Protein AF-0000000080298080 (afdb_homodimer)

Radius of gyration: 24.57 Å; Cα contacts (8 Å, |Δi|>4): 917; chains: 2; bounding box: 71×81×71 Å

Structure (mmCIF, N/CA/C/O backbone):
data_AF-0000000080298080-model_v1
#
loop_
_entity.id
_entity.type
_entity.pdbx_description
1 polymer 'Putative DNA polymerase III, PolC-like'
#
loop_
_atom_site.group_PDB
_atom_site.id
_atom_site.type_symbol
_atom_site.label_atom_id
_atom_site.label_alt_id
_atom_site.label_comp_id
_atom_site.label_asym_id
_atom_site.label_entity_id
_atom_site.label_seq_id
_atom_site.pdbx_PDB_ins_code
_atom_site.Cartn_x
_atom_site.Cartn_y
_atom_site.Cartn_z
_atom_site.occupancy
_atom_site.B_iso_or_equiv
_atom_site.auth_seq_id
_atom_site.auth_comp_id
_atom_site.auth_asym_id
_atom_site.auth_atom_id
_atom_site.pdbx_PDB_model_num
ATOM 1 N N . MET A 1 1 ? -3.555 10.836 -37.156 1 26.5 1 MET A N 1
ATOM 2 C CA . MET A 1 1 ? -2.766 9.828 -36.469 1 26.5 1 MET A CA 1
ATOM 3 C C . MET A 1 1 ? -2.242 10.375 -35.125 1 26.5 1 MET A C 1
ATOM 5 O O . MET A 1 1 ? -1.533 11.383 -35.125 1 26.5 1 MET A O 1
ATOM 9 N N . ALA A 1 2 ? -3.004 10.406 -34.031 1 32.88 2 ALA A N 1
ATOM 10 C CA . ALA A 1 2 ? -2.516 11.078 -32.844 1 32.88 2 ALA A CA 1
ATOM 11 C C . ALA A 1 2 ? -1.046 10.758 -32.594 1 32.88 2 ALA A C 1
ATOM 13 O O . ALA A 1 2 ? -0.633 9.602 -32.688 1 32.88 2 ALA A O 1
ATOM 14 N N . THR A 1 3 ? -0.245 11.414 -32.906 1 38.94 3 THR A N 1
ATOM 15 C CA . THR A 1 3 ? 1.175 11.18 -32.656 1 38.94 3 THR A CA 1
ATOM 16 C C . THR A 1 3 ? 1.405 10.633 -31.266 1 38.94 3 THR A C 1
ATOM 18 O O . THR A 1 3 ? 0.935 11.211 -30.281 1 38.94 3 THR A O 1
ATOM 21 N N . PRO A 1 4 ? 1.471 9.344 -31 1 44.34 4 PRO A N 1
ATOM 22 C CA . PRO A 1 4 ? 1.648 8.789 -29.656 1 44.34 4 PRO A CA 1
ATOM 23 C C . PRO A 1 4 ? 2.533 9.664 -28.766 1 44.34 4 PRO A C 1
ATOM 25 O O . PRO A 1 4 ? 3.633 10.047 -29.172 1 44.34 4 PRO A O 1
ATOM 28 N N . ASN A 1 5 ? 2.182 10.781 -28.281 1 48.44 5 ASN A N 1
ATOM 29 C CA . ASN A 1 5 ? 2.887 11.758 -27.453 1 48.44 5 ASN A CA 1
ATOM 30 C C . ASN A 1 5 ? 3.893 11.078 -26.531 1 48.44 5 ASN A C 1
ATOM 32 O O . ASN A 1 5 ? 3.51 10.445 -25.547 1 48.44 5 ASN A O 1
ATOM 36 N N . ASN A 1 6 ? 4.988 10.547 -27.125 1 57.5 6 ASN A N 1
ATOM 37 C CA . ASN A 1 6 ? 6.188 9.859 -26.656 1 57.5 6 ASN A CA 1
ATOM 38 C C . ASN A 1 6 ? 6.855 10.594 -25.5 1 57.5 6 ASN A C 1
ATOM 40 O O . ASN A 1 6 ? 8.055 10.438 -25.266 1 57.5 6 ASN A O 1
ATOM 44 N N . GLU A 1 7 ? 6.191 11.633 -24.953 1 71.19 7 GLU A N 1
ATOM 45 C CA . GLU A 1 7 ? 6.848 12.375 -23.875 1 71.19 7 GLU A CA 1
ATOM 46 C C . GLU A 1 7 ? 6.855 11.578 -22.578 1 71.19 7 GLU A C 1
ATOM 48 O O . GLU A 1 7 ? 5.871 10.914 -22.25 1 71.19 7 GLU A O 1
ATOM 53 N N . LYS A 1 8 ? 8.008 11.547 -21.953 1 82.19 8 LYS A N 1
ATOM 54 C CA . LYS A 1 8 ? 8.195 10.891 -20.656 1 82.19 8 LYS A CA 1
ATOM 55 C C . LYS A 1 8 ? 7.188 11.406 -19.625 1 82.19 8 LYS A C 1
ATOM 57 O O . LYS A 1 8 ? 7.07 12.617 -19.422 1 82.19 8 LYS A O 1
ATOM 62 N N . PRO A 1 9 ? 6.363 10.547 -19.141 1 89.44 9 PRO A N 1
ATOM 63 C CA . PRO A 1 9 ? 5.402 10.992 -18.125 1 89.44 9 PRO A CA 1
ATOM 64 C C . PRO A 1 9 ? 6.078 11.555 -16.875 1 89.44 9 PRO A C 1
ATOM 66 O O . PRO A 1 9 ? 7.148 11.078 -16.484 1 89.44 9 PRO A O 1
ATOM 69 N N . ILE A 1 10 ? 5.488 12.594 -16.359 1 93.75 10 ILE A N 1
ATOM 70 C CA . ILE A 1 10 ? 5.914 13.117 -15.062 1 93.75 10 ILE A CA 1
ATOM 71 C C . ILE A 1 10 ? 4.977 12.609 -13.961 1 93.75 10 ILE A C 1
ATOM 73 O O . ILE A 1 10 ? 3.826 13.047 -13.875 1 93.75 10 ILE A O 1
ATOM 77 N N . ILE A 1 11 ? 5.461 11.742 -13.188 1 95.5 11 ILE A N 1
ATOM 78 C CA . ILE A 1 11 ? 4.664 11.148 -12.117 1 95.5 11 ILE A CA 1
ATOM 79 C C . ILE A 1 11 ? 4.785 12 -10.852 1 95.5 11 ILE A C 1
ATOM 81 O O . ILE A 1 11 ? 5.887 12.375 -10.453 1 95.5 11 ILE A O 1
ATOM 85 N N . VAL A 1 12 ? 3.648 12.359 -10.297 1 98.19 12 VAL A N 1
ATOM 86 C CA . VAL A 1 12 ? 3.607 13.078 -9.031 1 98.19 12 VAL A CA 1
ATOM 87 C C . VAL A 1 12 ? 3.131 12.141 -7.922 1 98.19 12 VAL A C 1
ATOM 89 O O . VAL A 1 12 ? 2.213 11.344 -8.125 1 98.19 12 VAL A O 1
ATOM 92 N N . ALA A 1 13 ? 3.779 12.188 -6.824 1 98.62 13 ALA A N 1
ATOM 93 C CA . ALA A 1 13 ? 3.311 11.547 -5.594 1 98.62 13 ALA A CA 1
ATOM 94 C C . ALA A 1 13 ? 2.867 12.594 -4.57 1 98.62 13 ALA A C 1
ATOM 96 O O . ALA A 1 13 ? 3.418 13.695 -4.52 1 98.62 13 ALA A O 1
ATOM 97 N N . PHE A 1 14 ? 1.89 12.266 -3.814 1 98.88 14 PHE A N 1
ATOM 98 C CA . PHE A 1 14 ? 1.448 13.109 -2.711 1 98.88 14 PHE A CA 1
ATOM 99 C C . PHE A 1 14 ? 1.844 12.508 -1.371 1 98.88 14 PHE A C 1
ATOM 101 O O . PHE A 1 14 ? 1.322 11.461 -0.979 1 98.88 14 PHE A O 1
ATOM 108 N N . THR A 1 15 ? 2.83 13.125 -0.716 1 98.81 15 THR A N 1
ATOM 109 C CA . THR A 1 15 ? 3.172 12.734 0.647 1 98.81 15 THR A CA 1
ATOM 110 C C . THR A 1 15 ? 2.174 13.32 1.644 1 98.81 15 THR A C 1
ATOM 112 O O . THR A 1 15 ? 1.865 14.508 1.598 1 98.81 15 THR A O 1
ATOM 115 N N . LEU A 1 16 ? 1.636 12.438 2.498 1 98.44 16 LEU A N 1
ATOM 116 C CA . LEU A 1 16 ? 0.605 12.977 3.379 1 98.44 16 LEU A CA 1
ATOM 117 C C . LEU A 1 16 ? 0.779 12.453 4.801 1 98.44 16 LEU A C 1
ATOM 119 O O . LEU A 1 16 ? 1.457 11.445 5.02 1 98.44 16 LEU A O 1
ATOM 123 N N . ASP A 1 17 ? 0.224 13.172 5.73 1 97.75 17 ASP A N 1
ATOM 124 C CA . ASP A 1 17 ? 0.094 12.828 7.145 1 97.75 17 ASP A CA 1
ATOM 125 C C . ASP A 1 17 ? -1.147 13.477 7.754 1 97.75 17 ASP A C 1
ATOM 127 O O . ASP A 1 17 ? -1.512 14.602 7.391 1 97.75 17 ASP A O 1
ATOM 131 N N . PHE A 1 18 ? -1.785 12.773 8.664 1 98.06 18 PHE A N 1
ATOM 132 C CA . PHE A 1 18 ? -2.895 13.305 9.445 1 98.06 18 PHE A CA 1
ATOM 133 C C . PHE A 1 18 ? -2.521 13.398 10.922 1 98.06 18 PHE A C 1
ATOM 135 O O . PHE A 1 18 ? -1.863 12.508 11.461 1 98.06 18 PHE A O 1
ATOM 142 N N . GLU A 1 19 ? -2.832 14.438 11.555 1 97.81 19 GLU A N 1
ATOM 143 C CA . GLU A 1 19 ? -3.129 14.383 12.984 1 97.81 19 GLU A CA 1
ATOM 144 C C . GLU A 1 19 ? -4.598 14.055 13.227 1 97.81 19 GLU A C 1
ATOM 146 O O . GLU A 1 19 ? -5.469 14.445 12.445 1 97.81 19 GLU A O 1
ATOM 151 N N . THR A 1 20 ? -4.852 13.359 14.328 1 98.19 20 THR A N 1
ATOM 152 C CA . THR A 1 20 ? -6.191 12.812 14.508 1 98.19 20 THR A CA 1
ATOM 153 C C . THR A 1 20 ? -6.609 12.875 15.969 1 98.19 20 THR A C 1
ATOM 155 O O . THR A 1 20 ? -5.785 13.148 16.844 1 98.19 20 THR A O 1
ATOM 158 N N . GLY A 1 21 ? -7.871 12.719 16.234 1 98.31 21 GLY A N 1
ATOM 159 C CA . GLY A 1 21 ? -8.422 12.703 17.578 1 98.31 21 GLY A CA 1
ATOM 160 C C . GLY A 1 21 ? -8.281 11.359 18.266 1 98.31 21 GLY A C 1
ATOM 161 O O . GLY A 1 21 ? -8.703 11.195 19.406 1 98.31 21 GLY A O 1
ATOM 162 N N . GLY A 1 22 ? -7.727 10.398 17.641 1 98.12 22 GLY A N 1
ATOM 163 C CA . GLY A 1 22 ? -7.523 9.039 18.125 1 98.12 22 GLY A CA 1
ATOM 164 C C . GLY A 1 22 ? -7.039 8.094 17.047 1 98.12 22 GLY A C 1
ATOM 165 O O . GLY A 1 22 ? -6.621 8.531 15.969 1 98.12 22 GLY A O 1
ATOM 166 N N . LEU A 1 23 ? -7.141 6.82 17.312 1 96.88 23 LEU A N 1
ATOM 167 C CA . LEU A 1 23 ? -6.48 5.859 16.438 1 96.88 23 LEU A CA 1
ATOM 168 C C . LEU A 1 23 ? -7.484 5.199 15.5 1 96.88 23 LEU A C 1
ATOM 170 O O . LEU A 1 23 ? -7.098 4.578 14.508 1 96.88 23 LEU A O 1
ATOM 174 N N . ASN A 1 24 ? -8.742 5.32 15.82 1 96.5 24 ASN A N 1
ATOM 175 C CA . ASN A 1 24 ? -9.766 4.633 15.047 1 96.5 24 ASN A CA 1
ATOM 176 C C . ASN A 1 24 ? -10.453 5.574 14.062 1 96.5 24 ASN A C 1
ATOM 178 O O . ASN A 1 24 ? -11.289 6.395 14.453 1 96.5 24 ASN A O 1
ATOM 182 N N . CYS A 1 25 ? -10.219 5.41 12.797 1 96.88 25 CYS A N 1
ATOM 183 C CA . CYS A 1 25 ? -10.719 6.32 11.781 1 96.88 25 CYS A CA 1
ATOM 184 C C . CYS A 1 25 ? -12.234 6.207 11.648 1 96.88 25 CYS A C 1
ATOM 186 O O . CYS A 1 25 ? -12.875 7.051 11.016 1 96.88 25 CYS A O 1
ATOM 188 N N . GLN A 1 26 ? -12.859 5.215 12.227 1 94.12 26 GLN A N 1
ATOM 189 C CA . GLN A 1 26 ? -14.305 5.055 12.133 1 94.12 26 GLN A CA 1
ATOM 190 C C . GLN A 1 26 ? -15.031 5.941 13.141 1 94.12 26 GLN A C 1
ATOM 192 O O . GLN A 1 26 ? -16.188 6.309 12.945 1 94.12 26 GLN A O 1
ATOM 197 N N . ASP A 1 27 ? -14.328 6.281 14.234 1 95 27 ASP A N 1
ATOM 198 C CA . ASP A 1 27 ? -15.07 7.051 15.227 1 95 27 ASP A CA 1
ATOM 199 C C . ASP A 1 27 ? -14.266 8.258 15.703 1 95 27 ASP A C 1
ATOM 201 O O . ASP A 1 27 ? -14.789 9.133 16.391 1 95 27 ASP A O 1
ATOM 205 N N . CYS A 1 28 ? -12.977 8.297 15.32 1 97.94 28 CYS A N 1
ATOM 206 C CA . CYS A 1 28 ? -12.164 9.453 15.68 1 97.94 28 CYS A CA 1
ATOM 207 C C . CYS A 1 28 ? -12.031 10.414 14.516 1 97.94 28 CYS A C 1
ATOM 209 O O . CYS A 1 28 ? -12.047 10 13.352 1 97.94 28 CYS A O 1
ATOM 211 N N . ALA A 1 29 ? -11.828 11.68 14.859 1 98.31 29 ALA A N 1
ATOM 212 C CA . ALA A 1 29 ? -11.805 12.75 13.859 1 98.31 29 ALA A CA 1
ATOM 213 C C . ALA A 1 29 ? -10.398 12.93 13.289 1 98.31 29 ALA A C 1
ATOM 215 O O . ALA A 1 29 ? -9.406 12.648 13.961 1 98.31 29 ALA A O 1
ATOM 216 N N . CYS A 1 30 ? -10.359 13.391 12.031 1 97.75 30 CYS A N 1
ATOM 217 C CA . CYS A 1 30 ? -9.156 14.086 11.562 1 97.75 30 CYS A CA 1
ATOM 218 C C . CYS A 1 30 ? -9.086 15.5 12.117 1 97.75 30 CYS A C 1
ATOM 220 O O . CYS A 1 30 ? -10.078 16.234 12.086 1 97.75 30 CYS A O 1
ATOM 222 N N . THR A 1 31 ? -7.914 15.922 12.586 1 98.44 31 THR A N 1
ATOM 223 C CA . THR A 1 31 ? -7.789 17.266 13.164 1 98.44 31 THR A CA 1
ATOM 224 C C . THR A 1 31 ? -6.91 18.141 12.289 1 98.44 31 THR A C 1
ATOM 226 O O . THR A 1 31 ? -7.074 19.359 12.266 1 98.44 31 THR A O 1
ATOM 229 N N . GLN A 1 32 ? -5.949 17.562 11.609 1 98.56 32 GLN A N 1
ATOM 230 C CA . GLN A 1 32 ? -5.066 18.266 10.688 1 98.56 32 GLN A CA 1
ATOM 231 C C . GLN A 1 32 ? -4.645 17.375 9.531 1 98.56 32 GLN A C 1
ATOM 233 O O . GLN A 1 32 ? -4.406 16.172 9.719 1 98.56 32 GLN A O 1
ATOM 238 N N . ILE A 1 33 ? -4.559 17.922 8.328 1 98.69 33 ILE A N 1
ATOM 239 C CA . ILE A 1 33 ? -4.008 17.219 7.172 1 98.69 33 ILE A CA 1
ATOM 240 C C . ILE A 1 33 ? -2.873 18.031 6.562 1 98.69 33 ILE A C 1
ATOM 242 O O . ILE A 1 33 ? -2.953 19.25 6.488 1 98.69 33 ILE A O 1
ATOM 246 N N . ALA A 1 34 ? -1.821 17.406 6.242 1 98.56 34 ALA A N 1
ATOM 247 C CA . ALA A 1 34 ? -0.751 17.984 5.43 1 98.56 34 ALA A CA 1
ATOM 248 C C . ALA A 1 34 ? -0.457 17.109 4.211 1 98.56 34 ALA A C 1
ATOM 250 O O . ALA A 1 34 ? -0.392 15.891 4.32 1 98.56 34 ALA A O 1
ATOM 251 N N . ILE A 1 35 ? -0.343 17.75 3.029 1 98.81 35 ILE A N 1
ATOM 252 C CA . ILE A 1 35 ? -0.03 17.062 1.78 1 98.81 35 ILE A CA 1
ATOM 253 C C . ILE A 1 35 ? 1.025 17.859 1.01 1 98.81 35 ILE A C 1
ATOM 255 O O . ILE A 1 35 ? 0.893 19.062 0.828 1 98.81 35 ILE A O 1
ATOM 259 N N . HIS A 1 36 ? 2.08 17.219 0.612 1 98.75 36 HIS A N 1
ATOM 260 C CA . HIS A 1 36 ? 3.055 17.781 -0.318 1 98.75 36 HIS A CA 1
ATOM 261 C C . HIS A 1 36 ? 2.998 17.078 -1.667 1 98.75 36 HIS A C 1
ATOM 263 O O . HIS A 1 36 ? 2.961 15.844 -1.725 1 98.75 36 HIS A O 1
ATOM 269 N N . ALA A 1 37 ? 2.883 17.844 -2.715 1 98.88 37 ALA A N 1
ATOM 270 C CA . ALA A 1 37 ? 3.016 17.297 -4.062 1 98.88 37 ALA A CA 1
ATOM 271 C C . ALA A 1 37 ? 4.484 17.188 -4.469 1 98.88 37 ALA A C 1
ATOM 273 O O . ALA A 1 37 ? 5.207 18.188 -4.457 1 98.88 37 ALA A O 1
ATOM 274 N N . VAL A 1 38 ? 4.914 16.016 -4.84 1 98.69 38 VAL A N 1
ATOM 275 C CA . VAL A 1 38 ? 6.324 15.773 -5.137 1 98.69 38 VAL A CA 1
ATOM 276 C C . VAL A 1 38 ? 6.461 15.164 -6.527 1 98.69 38 VAL A C 1
ATOM 278 O O . VAL A 1 38 ? 5.844 14.141 -6.832 1 98.69 38 VAL A O 1
ATOM 281 N N . ARG A 1 39 ? 7.273 15.773 -7.363 1 97.88 39 ARG A N 1
ATOM 282 C CA . ARG A 1 39 ? 7.641 15.133 -8.625 1 97.88 39 ARG A CA 1
ATOM 283 C C . ARG A 1 39 ? 8.617 13.984 -8.391 1 97.88 39 ARG A C 1
ATOM 285 O O . ARG A 1 39 ? 9.688 14.188 -7.812 1 97.88 39 ARG A O 1
ATOM 292 N N . ILE A 1 40 ? 8.32 12.852 -8.93 1 96.31 40 ILE A N 1
ATOM 293 C CA . ILE A 1 40 ? 9.117 11.672 -8.609 1 96.31 40 ILE A CA 1
ATOM 294 C C . ILE A 1 40 ? 10.375 11.648 -9.484 1 96.31 40 ILE A C 1
ATOM 296 O O . ILE A 1 40 ? 11.391 11.062 -9.094 1 96.31 40 ILE A O 1
ATOM 300 N N . ASP A 1 41 ? 10.375 12.258 -10.664 1 94.44 41 ASP A N 1
ATOM 301 C CA . ASP A 1 41 ? 11.531 12.25 -11.547 1 94.44 41 ASP A CA 1
ATOM 302 C C . ASP A 1 41 ? 12.648 13.141 -11.008 1 94.44 41 ASP A C 1
ATOM 304 O O . ASP A 1 41 ? 13.828 12.805 -11.117 1 94.44 41 ASP A O 1
ATOM 308 N N . THR A 1 42 ? 12.273 14.266 -10.305 1 94.69 42 THR A N 1
ATOM 309 C CA . THR A 1 42 ? 13.258 15.211 -9.789 1 94.69 42 THR A CA 1
ATOM 310 C C . THR A 1 42 ? 13.242 15.234 -8.266 1 94.69 42 THR A C 1
ATOM 312 O O . THR A 1 42 ? 14.18 15.734 -7.637 1 94.69 42 THR A O 1
ATOM 315 N N . PHE A 1 43 ? 12.109 14.758 -7.664 1 94.69 43 PHE A N 1
ATOM 316 C CA . PHE A 1 43 ? 11.797 14.75 -6.238 1 94.69 43 PHE A CA 1
ATOM 317 C C . PHE A 1 43 ? 11.656 16.172 -5.711 1 94.69 43 PHE A C 1
ATOM 319 O O . PHE A 1 43 ? 11.938 16.438 -4.539 1 94.69 43 PHE A O 1
ATOM 326 N N . GLU A 1 44 ? 11.367 17.078 -6.562 1 96.38 44 GLU A N 1
ATOM 327 C CA . GLU A 1 44 ? 11.031 18.438 -6.168 1 96.38 44 GLU A CA 1
ATOM 328 C C . GLU A 1 44 ? 9.625 18.516 -5.578 1 96.38 44 GLU A C 1
ATOM 330 O O . GLU A 1 44 ? 8.68 17.953 -6.133 1 96.38 44 GLU A O 1
ATOM 335 N N . THR A 1 45 ? 9.578 19.141 -4.391 1 97.88 45 THR A N 1
ATOM 336 C CA . THR A 1 45 ? 8.258 19.469 -3.865 1 97.88 45 THR A CA 1
ATOM 337 C C . THR A 1 45 ? 7.68 20.672 -4.602 1 97.88 45 THR A C 1
ATOM 339 O O . THR A 1 45 ? 8.211 21.781 -4.512 1 97.88 45 THR A O 1
ATOM 342 N N . ILE A 1 46 ? 6.523 20.531 -5.242 1 98.44 46 ILE A N 1
ATOM 343 C CA . ILE A 1 46 ? 6.059 21.562 -6.164 1 98.44 46 ILE A CA 1
ATOM 344 C C . ILE A 1 46 ? 4.867 22.297 -5.555 1 98.44 46 ILE A C 1
ATOM 346 O O . ILE A 1 46 ? 4.469 23.359 -6.043 1 98.44 46 ILE A O 1
ATOM 350 N N . ASP A 1 47 ? 4.242 21.766 -4.574 1 98.69 47 ASP A N 1
ATOM 351 C CA . ASP A 1 47 ? 3.09 22.391 -3.932 1 98.69 47 ASP A CA 1
ATOM 352 C C . ASP A 1 47 ? 2.838 21.797 -2.551 1 98.69 47 ASP A C 1
ATOM 354 O O . ASP A 1 47 ? 3.318 20.703 -2.246 1 98.69 47 ASP A O 1
ATOM 358 N N . ARG A 1 48 ? 2.182 22.531 -1.689 1 98.19 48 ARG A N 1
ATOM 359 C CA . ARG A 1 48 ? 1.878 22.094 -0.327 1 98.19 48 ARG A CA 1
ATOM 360 C C . ARG A 1 48 ? 0.452 22.469 0.061 1 98.19 48 ARG A C 1
ATOM 362 O O . ARG A 1 48 ? -0.053 23.516 -0.351 1 98.19 48 ARG A O 1
ATOM 369 N N . TYR A 1 49 ? -0.217 21.656 0.827 1 98.69 49 TYR A N 1
ATOM 370 C CA . TYR A 1 49 ? -1.539 21.891 1.397 1 98.69 49 TYR A CA 1
ATOM 371 C C . TYR A 1 49 ? -1.578 21.484 2.865 1 98.69 49 TYR A C 1
ATOM 373 O O . TYR A 1 49 ? -1.273 20.344 3.209 1 98.69 49 TYR A O 1
ATOM 381 N N . VAL A 1 50 ? -1.919 22.391 3.756 1 98.25 50 VAL A N 1
ATOM 382 C CA . VAL A 1 50 ? -2.02 22.125 5.188 1 98.25 50 VAL A CA 1
ATOM 383 C C . VAL A 1 50 ? -3.26 22.812 5.75 1 98.25 50 VAL A C 1
ATOM 385 O O . VAL A 1 50 ? -3.473 24.016 5.523 1 98.25 50 VAL A O 1
ATOM 388 N N . LYS A 1 51 ? -4.082 22.094 6.477 1 98.5 51 LYS A N 1
ATOM 389 C CA . LYS A 1 51 ? -5.281 22.672 7.074 1 98.5 51 LYS A CA 1
ATOM 390 C C . LYS A 1 51 ? -5.633 21.969 8.383 1 98.5 51 LYS A C 1
ATOM 392 O O . LYS A 1 51 ? -5.473 20.75 8.5 1 98.5 51 LYS A O 1
ATOM 397 N N . TYR A 1 52 ? -6.059 22.75 9.32 1 98.44 52 TYR A N 1
ATOM 398 C CA . TYR A 1 52 ? -6.82 22.203 10.438 1 98.44 52 TYR A CA 1
ATOM 399 C C . TYR A 1 52 ? -8.266 21.938 10.031 1 98.44 52 TYR A C 1
ATOM 401 O O . TYR A 1 52 ? -8.805 22.594 9.141 1 98.44 52 TYR A O 1
ATOM 409 N N . ILE A 1 53 ? -8.898 20.969 10.633 1 98.81 53 ILE A N 1
ATOM 410 C CA . ILE A 1 53 ? -10.266 20.609 10.273 1 98.81 53 ILE A CA 1
ATOM 411 C C . ILE A 1 53 ? -11.203 20.938 11.438 1 98.81 53 ILE A C 1
ATOM 413 O O . ILE A 1 53 ? -10.953 20.531 12.578 1 98.81 53 ILE A O 1
ATOM 417 N N . TYR A 1 54 ? -12.234 21.609 11.148 1 98.81 54 TYR A N 1
ATOM 418 C CA . TYR A 1 54 ? -13.25 21.984 12.133 1 98.81 54 TYR A CA 1
ATOM 419 C C . TYR A 1 54 ? -13.945 20.766 12.695 1 98.81 54 TYR A C 1
ATOM 421 O O . TYR A 1 54 ? -14.203 19.797 11.969 1 98.81 54 TYR A O 1
ATOM 429 N N . PRO A 1 55 ? -14.242 20.781 13.961 1 98.56 55 PRO A N 1
ATOM 430 C CA . PRO A 1 55 ? -14.922 19.625 14.539 1 98.56 55 PRO A CA 1
ATOM 431 C C . PRO A 1 55 ? -16.203 19.266 13.789 1 98.56 55 PRO A C 1
ATOM 433 O O . PRO A 1 55 ? -16.922 20.141 13.328 1 98.56 55 PRO A O 1
ATOM 436 N N . TYR A 1 56 ? -16.5 17.938 13.664 1 97.81 56 TYR A N 1
ATOM 437 C CA . TYR A 1 56 ? -17.641 17.469 12.898 1 97.81 56 TYR A CA 1
ATOM 438 C C . TYR A 1 56 ? -18.25 16.219 13.539 1 97.81 56 TYR A C 1
ATOM 440 O O . TYR A 1 56 ? -17.734 15.711 14.531 1 97.81 56 TYR A O 1
ATOM 448 N N . ASN A 1 57 ? -19.406 15.836 13.047 1 95.69 57 ASN A N 1
ATOM 449 C CA . ASN A 1 57 ? -20.156 14.703 13.578 1 95.69 57 ASN A CA 1
ATOM 450 C C . ASN A 1 57 ? -19.969 13.453 12.727 1 95.69 57 ASN A C 1
ATOM 452 O O . ASN A 1 57 ? -19.578 13.547 11.562 1 95.69 57 ASN A O 1
ATOM 456 N N . GLN A 1 58 ? -20.188 12.328 13.375 1 92.88 58 GLN A N 1
ATOM 457 C CA . GLN A 1 58 ? -20.203 11.078 12.625 1 92.88 58 GLN A CA 1
ATOM 458 C C . GLN A 1 58 ? -21.312 11.078 11.57 1 92.88 58 GLN A C 1
ATOM 460 O O . GLN A 1 58 ? -22.359 11.703 11.758 1 92.88 58 GLN A O 1
ATOM 465 N N . GLN A 1 59 ? -20.969 10.43 10.477 1 89 59 GLN A N 1
ATOM 466 C CA . GLN A 1 59 ? -21.953 10.242 9.414 1 89 59 GLN A CA 1
ATOM 467 C C . GLN A 1 59 ? -22.188 8.766 9.133 1 89 59 GLN A C 1
ATOM 469 O O . GLN A 1 59 ? -21.625 8.203 8.195 1 89 59 GLN A O 1
ATOM 474 N N . PRO A 1 60 ? -23 8.109 9.914 1 74.5 60 PRO A N 1
ATOM 475 C CA . PRO A 1 60 ? -23.141 6.648 9.906 1 74.5 60 PRO A CA 1
ATOM 476 C C . PRO A 1 60 ? -23.578 6.105 8.555 1 74.5 60 PRO A C 1
ATOM 478 O O . PRO A 1 60 ? -23.359 4.93 8.25 1 74.5 60 PRO A O 1
ATOM 481 N N . ASP A 1 61 ? -24.188 6.852 7.746 1 73.62 61 ASP A N 1
ATOM 482 C CA . ASP A 1 61 ? -24.672 6.367 6.457 1 73.62 61 ASP A CA 1
ATOM 483 C C . ASP A 1 61 ? -23.547 6.305 5.438 1 73.62 61 ASP A C 1
ATOM 485 O O . ASP A 1 61 ? -23.703 5.758 4.344 1 73.62 61 ASP A O 1
ATOM 489 N N . LYS A 1 62 ? -22.484 6.797 5.902 1 70.06 62 LYS A N 1
ATOM 490 C CA . LYS A 1 62 ? -21.391 6.844 4.938 1 70.06 62 LYS A CA 1
ATOM 491 C C . LYS A 1 62 ? -20.344 5.781 5.242 1 70.06 62 LYS A C 1
ATOM 493 O O . LYS A 1 62 ? -19.812 5.727 6.352 1 70.06 62 LYS A O 1
ATOM 498 N N . GLY A 1 63 ? -20.047 4.855 4.246 1 62.44 63 GLY A N 1
ATOM 499 C CA . GLY A 1 63 ? -18.922 3.939 4.141 1 62.44 63 GLY A CA 1
ATOM 500 C C . GLY A 1 63 ? -19.047 2.729 5.047 1 62.44 63 GLY A C 1
ATOM 501 O O . GLY A 1 63 ? -18.516 1.659 4.746 1 62.44 63 GLY A O 1
ATOM 502 N N . VAL A 1 64 ? -19.453 2.906 6.5 1 60.16 64 VAL A N 1
ATOM 503 C CA . VAL A 1 64 ? -19.328 1.808 7.453 1 60.16 64 VAL A CA 1
ATOM 504 C C . VAL A 1 64 ? -20.641 1.015 7.5 1 60.16 64 VAL A C 1
ATOM 506 O O . VAL A 1 64 ? -21.719 1.592 7.422 1 60.16 64 VAL A O 1
ATOM 509 N N . SER A 1 65 ? -20.609 -0.166 6.953 1 49.12 65 SER A N 1
ATOM 510 C CA . SER A 1 65 ? -21.781 -1.031 7.02 1 49.12 65 SER A CA 1
ATOM 511 C C . SER A 1 65 ? -22.406 -1.018 8.406 1 49.12 65 SER A C 1
ATOM 513 O O . SER A 1 65 ? -21.828 -1.566 9.359 1 49.12 65 SER A O 1
ATOM 515 N N . LYS A 1 66 ? -22.766 0.035 8.922 1 47.28 66 LYS A N 1
ATOM 516 C CA . LYS A 1 66 ? -23.375 -0.111 10.242 1 47.28 66 LYS A CA 1
ATOM 517 C C . LYS A 1 66 ? -24.609 -1.004 10.18 1 47.28 66 LYS A C 1
ATOM 519 O O . LYS A 1 66 ? -25.328 -1.024 9.18 1 47.28 66 LYS A O 1
ATOM 524 N N . ARG A 1 67 ? -24.688 -1.946 10.953 1 43.09 67 ARG A N 1
ATOM 525 C CA . ARG A 1 67 ? -25.859 -2.744 11.312 1 43.09 67 ARG A CA 1
ATOM 526 C C . ARG A 1 67 ? -27.109 -1.883 11.359 1 43.09 67 ARG A C 1
ATOM 528 O O . ARG A 1 67 ? -27.094 -0.778 11.906 1 43.09 67 ARG A O 1
ATOM 535 N N . LYS A 1 68 ? -27.953 -2.178 10.453 1 41.09 68 LYS A N 1
ATOM 536 C CA . LYS A 1 68 ? -29.297 -1.584 10.461 1 41.09 68 LYS A CA 1
ATOM 537 C C . LYS A 1 68 ? -29.812 -1.412 11.883 1 41.09 68 LYS A C 1
ATOM 539 O O . LYS A 1 68 ? -30.266 -2.377 12.508 1 41.09 68 LYS A O 1
ATOM 544 N N . VAL A 1 69 ? -29.141 -0.788 12.727 1 38.25 69 VAL A N 1
ATOM 545 C CA . VAL A 1 69 ? -29.906 -0.63 13.961 1 38.25 69 VAL A CA 1
ATOM 546 C C . VAL A 1 69 ? -31.219 0.077 13.672 1 38.25 69 VAL A C 1
ATOM 548 O O . VAL A 1 69 ? -31.25 1.089 12.969 1 38.25 69 VAL A O 1
ATOM 551 N N . LEU A 1 70 ? -32.281 -0.631 13.766 1 40.16 70 LEU A N 1
ATOM 552 C CA . LEU A 1 70 ? -33.688 -0.169 13.711 1 40.16 70 LEU A CA 1
ATOM 553 C C . LEU A 1 70 ? -33.812 1.194 14.375 1 40.16 70 LEU A C 1
ATOM 555 O O . LEU A 1 70 ? -33.594 1.329 15.578 1 40.16 70 LEU A O 1
ATOM 559 N N . LYS A 1 71 ? -33.688 2.232 13.57 1 42.53 71 LYS A N 1
ATOM 560 C CA . LYS A 1 71 ? -34.031 3.547 14.102 1 42.53 71 LYS A CA 1
ATOM 561 C C . LYS A 1 71 ? -35.531 3.615 14.445 1 42.53 71 LYS A C 1
ATOM 563 O O . LYS A 1 71 ? -36.375 3.178 13.656 1 42.53 71 LYS A O 1
ATOM 568 N N . SER A 1 72 ? -35.875 3.574 15.602 1 40.94 72 SER A N 1
ATOM 569 C CA . SER A 1 72 ? -37.281 3.889 15.914 1 40.94 72 SER A CA 1
ATOM 570 C C . SER A 1 72 ? -37.656 5.258 15.375 1 40.94 72 SER A C 1
ATOM 572 O O . SER A 1 72 ? -36.812 6.117 15.156 1 40.94 72 SER A O 1
ATOM 574 N N . LYS A 1 73 ? -38.844 5.527 14.844 1 43.91 73 LYS A N 1
ATOM 575 C CA . LYS A 1 73 ? -39.5 6.727 14.312 1 43.91 73 LYS A CA 1
ATOM 576 C C . LYS A 1 73 ? -39.062 7.969 15.086 1 43.91 73 LYS A C 1
ATOM 578 O O . LYS A 1 73 ? -39.156 9.094 14.578 1 43.91 73 LYS A O 1
ATOM 583 N N . PHE A 1 74 ? -38.969 7.977 16.312 1 41.5 74 PHE A N 1
ATOM 584 C CA . PHE A 1 74 ? -38.656 9.094 17.203 1 41.5 74 PHE A CA 1
ATOM 585 C C . PHE A 1 74 ? -37.156 9.289 17.344 1 41.5 74 PHE A C 1
ATOM 587 O O . PHE A 1 74 ? -36.719 10.055 18.188 1 41.5 74 PHE A O 1
ATOM 594 N N . ASP A 1 75 ? -36.406 8.422 16.844 1 47 75 ASP A N 1
ATOM 595 C CA . ASP A 1 75 ? -34.969 8.562 17 1 47 75 ASP A CA 1
ATOM 596 C C . ASP A 1 75 ? -34.438 9.773 16.234 1 47 75 ASP A C 1
ATOM 598 O O . ASP A 1 75 ? -34.5 9.812 15.008 1 47 75 ASP A O 1
ATOM 602 N N . LYS A 1 76 ? -34.719 10.852 16.734 1 42.44 76 LYS A N 1
ATOM 603 C CA . LYS A 1 76 ? -34.062 12.094 16.328 1 42.44 76 LYS A CA 1
ATOM 604 C C . LYS A 1 76 ? -32.656 11.812 15.797 1 42.44 76 LYS A C 1
ATOM 606 O O . LYS A 1 76 ? -31.984 10.906 16.281 1 42.44 76 LYS A O 1
ATOM 611 N N . ASP A 1 77 ? -32.375 12.055 14.5 1 49.41 77 ASP A N 1
ATOM 612 C CA . ASP A 1 77 ? -31.078 12.008 13.828 1 49.41 77 ASP A CA 1
ATOM 613 C C . ASP A 1 77 ? -29.938 12.336 14.797 1 49.41 77 ASP A C 1
ATOM 615 O O . ASP A 1 77 ? -29.609 13.508 15 1 49.41 77 ASP A O 1
ATOM 619 N N . ASP A 1 78 ? -29.891 11.758 15.977 1 58.94 78 ASP A N 1
ATOM 620 C CA . ASP A 1 78 ? -28.938 12.117 17.031 1 58.94 78 ASP A CA 1
ATOM 621 C C . ASP A 1 78 ? -27.516 12.211 16.469 1 58.94 78 ASP A C 1
ATOM 623 O O . ASP A 1 78 ? -26.984 11.227 15.945 1 58.94 78 ASP A O 1
ATOM 627 N N . GLU A 1 79 ? -27.094 13.484 16.188 1 79.88 79 GLU A N 1
ATOM 628 C CA . GLU A 1 79 ? -25.734 13.875 15.812 1 79.88 79 GLU A CA 1
ATOM 629 C C . GLU A 1 79 ? -24.719 13.375 16.828 1 79.88 79 GLU A C 1
ATOM 631 O O . GLU A 1 79 ? -24.781 13.719 18.016 1 79.88 79 GLU A O 1
ATOM 636 N N . VAL A 1 80 ? -24 12.383 16.516 1 91.31 80 VAL A N 1
ATOM 637 C CA . VAL A 1 80 ? -22.938 11.875 17.359 1 91.31 80 VAL A CA 1
ATOM 638 C C . VAL A 1 80 ? -21.609 12.516 16.953 1 91.31 80 VAL A C 1
ATOM 640 O O . VAL A 1 80 ? -21.172 12.383 15.805 1 91.31 80 VAL A O 1
ATOM 643 N N . PRO A 1 81 ? -21.047 13.281 17.844 1 95.25 81 PRO A N 1
ATOM 644 C CA . PRO A 1 81 ? -19.766 13.891 17.5 1 95.25 81 PRO A CA 1
ATOM 645 C C . PRO A 1 81 ? -18.656 12.852 17.328 1 95.25 81 PRO A C 1
ATOM 647 O O . PRO A 1 81 ? -18.688 11.789 17.969 1 95.25 81 PRO A O 1
ATOM 650 N N . MET A 1 82 ? -17.781 13.172 16.484 1 97.38 82 MET A N 1
ATOM 651 C CA . MET A 1 82 ? -16.562 12.383 16.438 1 97.38 82 MET A CA 1
ATOM 652 C C . MET A 1 82 ? -15.789 12.469 17.75 1 97.38 82 MET A C 1
ATOM 654 O O . MET A 1 82 ? -15.977 13.414 18.516 1 97.38 82 MET A O 1
ATOM 658 N N . LYS A 1 83 ? -14.938 11.531 17.953 1 98.06 83 LYS A N 1
ATOM 659 C CA . LYS A 1 83 ? -14.156 11.508 19.188 1 98.06 83 LYS A CA 1
ATOM 660 C C . LYS A 1 83 ? -12.875 12.328 19.031 1 98.06 83 LYS A C 1
ATOM 662 O O . LYS A 1 83 ? -12.203 12.258 18 1 98.06 83 LYS A O 1
ATOM 667 N N . TYR A 1 84 ? -12.562 13.102 19.969 1 98.5 84 TYR A N 1
ATOM 668 C CA . TYR A 1 84 ? -11.328 13.852 20.188 1 98.5 84 TYR A CA 1
ATOM 669 C C . TYR A 1 84 ? -10.688 13.477 21.516 1 98.5 84 TYR A C 1
ATOM 671 O O . TYR A 1 84 ? -10.805 14.219 22.5 1 98.5 84 TYR A O 1
ATOM 679 N N . GLU A 1 85 ? -9.961 12.453 21.469 1 98.44 85 GLU A N 1
ATOM 680 C CA . G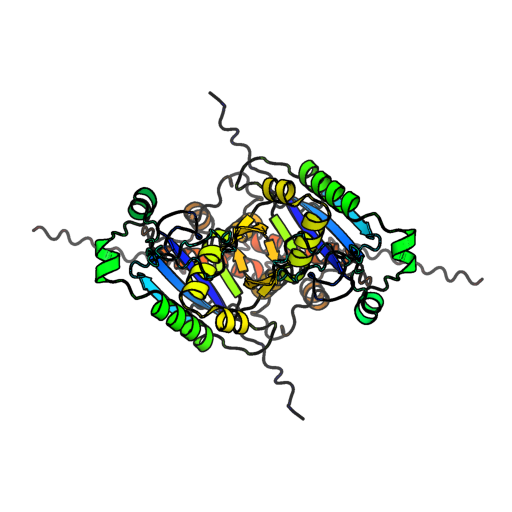LU A 1 85 ? -9.398 11.898 22.703 1 98.44 85 GLU A CA 1
ATOM 681 C C . GLU A 1 85 ? -8.273 12.781 23.234 1 98.44 85 GLU A C 1
ATOM 683 O O . GLU A 1 85 ? -7.449 13.289 22.469 1 98.44 85 GLU A O 1
ATOM 688 N N . GLU A 1 86 ? -8.156 12.883 24.531 1 97.56 86 GLU A N 1
ATOM 689 C CA . GLU A 1 86 ? -7.191 13.766 25.188 1 97.56 86 GLU A CA 1
ATOM 690 C C . GLU A 1 86 ? -5.758 13.344 24.859 1 97.56 86 GLU A C 1
ATOM 692 O O . GLU A 1 86 ? -4.898 14.195 24.609 1 97.56 86 GLU A O 1
ATOM 697 N N . LYS A 1 87 ? -5.531 12.117 24.891 1 96.81 87 LYS A N 1
ATOM 698 C CA . LYS A 1 87 ? -4.188 11.617 24.625 1 96.81 87 LYS A CA 1
ATOM 699 C C . LYS A 1 87 ? -3.705 12.023 23.234 1 96.81 87 LYS A C 1
ATOM 701 O O . LYS A 1 87 ? -2.559 12.445 23.078 1 96.81 87 LYS A O 1
ATOM 706 N N . ALA A 1 88 ? -4.562 11.891 22.25 1 96.19 88 ALA A N 1
ATOM 707 C CA . ALA A 1 88 ? -4.215 12.242 20.875 1 96.19 88 ALA A CA 1
ATOM 708 C C . ALA A 1 88 ? -3.984 13.742 20.734 1 96.19 88 ALA A C 1
ATOM 710 O O . ALA A 1 88 ? -3.021 14.172 20.094 1 96.19 88 ALA A O 1
ATOM 711 N N . LEU A 1 89 ? -4.844 14.555 21.359 1 96.12 89 LEU A N 1
ATOM 712 C CA . LEU A 1 89 ? -4.738 16 21.281 1 96.12 89 LEU A CA 1
ATOM 713 C C . LEU A 1 89 ? -3.471 16.5 21.984 1 96.12 89 LEU A C 1
ATOM 715 O O . LEU A 1 89 ? -2.801 17.406 21.484 1 96.12 89 LEU A O 1
ATOM 719 N N . THR A 1 90 ? -3.131 15.883 23.078 1 95.38 90 THR A N 1
ATOM 720 C CA . THR A 1 90 ? -1.918 16.234 23.797 1 95.38 90 THR A CA 1
ATOM 721 C C . THR A 1 90 ? -0.676 15.898 22.984 1 95.38 90 THR A C 1
ATOM 723 O O . THR A 1 90 ? 0.25 16.703 22.891 1 95.38 90 THR A O 1
ATOM 726 N N . TYR A 1 91 ? -0.724 14.734 22.375 1 91.81 91 TYR A N 1
ATOM 727 C CA . TYR A 1 91 ? 0.413 14.281 21.578 1 91.81 91 TYR A CA 1
ATOM 728 C C . TYR A 1 91 ? 0.687 15.227 20.422 1 91.81 91 TYR A C 1
ATOM 730 O O . TYR A 1 91 ? 1.845 15.516 20.109 1 91.81 91 TYR A O 1
ATOM 738 N N . SER A 1 92 ? -0.361 15.781 19.75 1 93.69 92 SER A N 1
ATOM 739 C CA . SER A 1 92 ? -0.212 16.625 18.578 1 93.69 92 SER A CA 1
ATOM 740 C C . SER A 1 92 ? -0.159 18.109 18.969 1 93.69 92 SER A C 1
ATOM 742 O O . SER A 1 92 ? 0.06 18.969 18.125 1 93.69 92 SER A O 1
ATOM 744 N N . ALA A 1 93 ? -0.451 18.406 20.266 1 94.5 93 ALA A N 1
ATOM 745 C CA . ALA A 1 93 ? -0.517 19.781 20.766 1 94.5 93 ALA A CA 1
ATOM 746 C C . ALA A 1 93 ? -1.599 20.578 20.047 1 94.5 93 ALA A C 1
ATOM 748 O O . ALA A 1 93 ? -1.43 21.766 19.781 1 94.5 93 ALA A O 1
ATOM 749 N N . ILE A 1 94 ? -2.672 19.859 19.625 1 96.44 94 ILE A N 1
ATOM 750 C CA . ILE A 1 94 ? -3.838 20.5 19.016 1 96.44 94 ILE A CA 1
ATOM 751 C C . ILE A 1 94 ? -4.969 20.578 20.047 1 96.44 94 ILE A C 1
ATOM 753 O O . ILE A 1 94 ? -5.25 19.594 20.75 1 96.44 94 ILE A O 1
ATOM 757 N N . THR A 1 95 ? -5.551 21.734 20.188 1 97.19 95 THR A N 1
ATOM 758 C CA . THR A 1 95 ? -6.648 21.922 21.125 1 97.19 95 THR A CA 1
ATOM 759 C C . THR A 1 95 ? -7.977 22.062 20.391 1 97.19 95 THR A C 1
ATOM 761 O O . THR A 1 95 ? -8.008 22.422 19.219 1 97.19 95 THR A O 1
ATOM 764 N N . MET A 1 96 ? -9.008 21.812 21.156 1 98 96 MET A N 1
ATOM 765 C CA . MET A 1 96 ? -10.336 22 20.578 1 98 96 MET A CA 1
ATOM 766 C C . MET A 1 96 ? -10.555 23.453 20.172 1 98 96 MET A C 1
ATOM 768 O O . MET A 1 96 ? -11.203 23.734 19.172 1 98 96 MET A O 1
ATOM 772 N N . ASP A 1 97 ? -10.039 24.375 20.938 1 98.12 97 ASP A N 1
ATOM 773 C CA . ASP A 1 97 ? -10.156 25.797 20.625 1 98.12 97 ASP A CA 1
ATOM 774 C C . ASP A 1 97 ? -9.469 26.141 19.312 1 98.12 97 ASP A C 1
ATOM 776 O O . ASP A 1 97 ? -10 26.906 18.516 1 98.12 97 ASP A O 1
ATOM 780 N N . MET A 1 98 ? -8.289 25.562 19.109 1 97.44 98 MET A N 1
ATOM 781 C CA . MET A 1 98 ? -7.582 25.75 17.844 1 97.44 98 MET A CA 1
ATOM 782 C C . MET A 1 98 ? -8.43 25.266 16.672 1 97.44 98 MET A C 1
ATOM 784 O O . MET A 1 98 ? -8.539 25.953 15.656 1 97.44 98 MET A O 1
ATOM 788 N N . LEU A 1 99 ? -9.055 24.109 16.812 1 98.44 99 LEU A N 1
ATOM 789 C CA . LEU A 1 99 ? -9.852 23.516 15.742 1 98.44 99 LEU A CA 1
ATOM 790 C C . LEU A 1 99 ? -11.078 24.375 15.445 1 98.44 99 LEU A C 1
ATOM 792 O O . LEU A 1 99 ? -11.453 24.562 14.281 1 98.44 99 LEU A O 1
ATOM 796 N N . LYS A 1 100 ? -11.664 24.953 16.453 1 98.38 100 LYS A N 1
ATOM 797 C CA . LYS A 1 100 ? -12.852 25.797 16.281 1 98.38 100 LYS A CA 1
ATOM 798 C C . LYS A 1 100 ? -12.484 27.141 15.656 1 98.38 100 LYS A C 1
ATOM 800 O O . LYS A 1 100 ? -13.266 27.703 14.891 1 98.38 100 LYS A O 1
ATOM 805 N N . SER A 1 101 ? -11.344 27.594 15.961 1 98.31 101 SER A N 1
ATOM 806 C CA . SER A 1 101 ? -10.953 28.922 15.516 1 98.31 101 SER A CA 1
ATOM 807 C C . SER A 1 101 ? -10.289 28.875 14.148 1 98.31 101 SER A C 1
ATOM 809 O O . SER A 1 101 ? -10.516 29.75 13.312 1 98.31 101 SER A O 1
ATOM 811 N N . LEU A 1 102 ? -9.445 27.844 13.883 1 98.12 102 LEU A N 1
ATOM 812 C CA . LEU A 1 102 ? -8.602 27.812 12.688 1 98.12 102 LEU A CA 1
ATOM 813 C C . LEU A 1 102 ? -9.094 26.766 11.703 1 98.12 102 LEU A C 1
ATOM 815 O O . LEU A 1 102 ? -8.703 26.766 10.531 1 98.12 102 LEU A O 1
ATOM 819 N N . GLY A 1 103 ? -9.922 25.875 12.133 1 98.56 103 GLY A N 1
ATOM 820 C CA . GLY A 1 103 ? -10.305 24.734 11.32 1 98.56 103 GLY A CA 1
ATOM 821 C C . GLY A 1 103 ? -11.234 25.094 10.172 1 98.56 103 GLY A C 1
ATOM 822 O O . GLY A 1 103 ? -11.969 26.094 10.25 1 98.56 103 GLY A O 1
ATOM 823 N N . VAL A 1 104 ? -11.148 24.328 9.172 1 98.81 104 VAL A N 1
ATOM 824 C CA . VAL A 1 104 ? -12.031 24.422 8.008 1 98.81 104 VAL A CA 1
ATOM 825 C C . VAL A 1 104 ? -12.992 23.234 8 1 98.81 104 VAL A C 1
ATOM 827 O O . VAL A 1 104 ? -12.641 22.125 8.414 1 98.81 104 VAL A O 1
ATOM 830 N N . TYR A 1 105 ? -14.156 23.453 7.496 1 98.69 105 TYR A N 1
ATOM 831 C CA . TYR A 1 105 ? -15.156 22.391 7.469 1 98.69 105 TYR A CA 1
ATOM 832 C C . TYR A 1 105 ? -14.695 21.234 6.594 1 98.69 105 TYR A C 1
ATOM 834 O O . TYR A 1 105 ? -14.109 21.438 5.527 1 98.69 105 TYR A O 1
ATOM 842 N N . ILE A 1 106 ? -15.078 20.016 7.035 1 98.44 106 ILE A N 1
ATOM 843 C CA . ILE A 1 106 ? -14.531 18.797 6.449 1 98.44 106 ILE A CA 1
ATOM 844 C C . ILE A 1 106 ? -14.922 18.703 4.977 1 98.44 106 ILE A C 1
ATOM 846 O O . ILE A 1 106 ? -14.141 18.234 4.148 1 98.44 106 ILE A O 1
ATOM 850 N N . LYS A 1 107 ? -16.109 19.172 4.598 1 98.38 107 LYS A N 1
ATOM 851 C CA . LYS A 1 107 ? -16.547 19.156 3.203 1 98.38 107 LYS A CA 1
ATOM 852 C C . LYS A 1 107 ? -15.664 20.047 2.344 1 98.38 107 LYS A C 1
ATOM 854 O O . LYS A 1 107 ? -15.336 19.703 1.208 1 98.38 107 LYS A O 1
ATOM 859 N N . VAL A 1 108 ? -15.32 21.156 2.879 1 98.88 108 VAL A N 1
ATOM 860 C CA . VAL A 1 108 ? -14.469 22.109 2.17 1 98.88 108 VAL A CA 1
ATOM 861 C C . VAL A 1 108 ? -13.055 21.531 2.039 1 98.88 108 VAL A C 1
ATOM 863 O O . VAL A 1 108 ? -12.453 21.594 0.965 1 98.88 108 VAL A O 1
ATOM 866 N N . VAL A 1 109 ? -12.547 20.969 3.117 1 98.88 109 VAL A N 1
ATOM 867 C CA . VAL A 1 109 ? -11.219 20.375 3.09 1 98.88 109 VAL A CA 1
ATOM 868 C C . VAL A 1 109 ? -11.172 19.281 2.023 1 98.88 109 VAL A C 1
ATOM 870 O O . VAL A 1 109 ? -10.234 19.219 1.23 1 98.88 109 VAL A O 1
ATOM 873 N N . ALA A 1 110 ? -12.188 18.422 1.98 1 98.88 110 ALA A N 1
ATOM 874 C CA . ALA A 1 110 ? -12.242 17.359 0.991 1 98.88 110 ALA A CA 1
ATOM 875 C C . ALA A 1 110 ? -12.195 17.922 -0.428 1 98.88 110 ALA A C 1
ATOM 877 O O . ALA A 1 110 ? -11.438 17.422 -1.271 1 98.88 110 ALA A O 1
ATOM 878 N N . SER A 1 111 ? -12.938 18.922 -0.659 1 98.88 111 SER A N 1
ATOM 879 C CA . SER A 1 111 ? -12.984 19.547 -1.977 1 98.88 111 SER A CA 1
ATOM 880 C C . SER A 1 111 ? -11.641 20.188 -2.328 1 98.88 111 SER A C 1
ATOM 882 O O . SER A 1 111 ? -11.172 20.078 -3.463 1 98.88 111 SER A O 1
ATOM 884 N N . GLU A 1 112 ? -11.039 20.828 -1.386 1 98.94 112 GLU A N 1
ATOM 885 C CA . GLU A 1 112 ? -9.75 21.484 -1.618 1 98.94 112 GLU A CA 1
ATOM 886 C C . GLU A 1 112 ? -8.656 20.453 -1.883 1 98.94 112 GLU A C 1
ATOM 888 O O . GLU A 1 112 ? -7.758 20.688 -2.695 1 98.94 112 GLU A O 1
ATOM 893 N N . VAL A 1 113 ? -8.727 19.359 -1.195 1 98.94 113 VAL A N 1
ATOM 894 C CA . VAL A 1 113 ? -7.754 18.297 -1.42 1 98.94 113 VAL A CA 1
ATOM 895 C C . VAL A 1 113 ? -7.898 17.75 -2.84 1 98.94 113 VAL A C 1
ATOM 897 O O . VAL A 1 113 ? -6.898 17.531 -3.533 1 98.94 113 VAL A O 1
ATOM 900 N N . ILE A 1 114 ? -9.109 17.547 -3.301 1 98.94 114 ILE A N 1
ATOM 901 C CA . ILE A 1 114 ? -9.359 17.062 -4.656 1 98.94 114 ILE A CA 1
ATOM 902 C C . ILE A 1 114 ? -8.805 18.062 -5.668 1 98.94 114 ILE A C 1
ATOM 904 O O . ILE A 1 114 ? -8.133 17.672 -6.625 1 98.94 114 ILE A O 1
ATOM 908 N N . GLU A 1 115 ? -9.008 19.297 -5.449 1 98.88 115 GLU A N 1
ATOM 909 C CA . GLU A 1 115 ? -8.492 20.328 -6.344 1 98.88 115 GLU A CA 1
ATOM 910 C C . GLU A 1 115 ? -6.969 20.359 -6.324 1 98.88 115 GLU A C 1
ATOM 912 O O . GLU A 1 115 ? -6.336 20.547 -7.363 1 98.88 115 GLU A O 1
ATOM 917 N N . PHE A 1 116 ? -6.438 20.25 -5.156 1 98.94 116 PHE A N 1
ATOM 918 C CA . PHE A 1 116 ? -4.988 20.203 -5.004 1 98.94 116 PHE A CA 1
ATOM 919 C C . PHE A 1 116 ? -4.391 19.062 -5.82 1 98.94 116 PHE A C 1
ATOM 921 O O . PHE A 1 116 ? -3.4 19.25 -6.527 1 98.94 116 PHE A O 1
ATOM 928 N N . ILE A 1 117 ? -5.016 17.844 -5.715 1 98.75 117 ILE A N 1
ATOM 929 C CA . ILE A 1 117 ? -4.551 16.672 -6.445 1 98.75 117 ILE A CA 1
ATOM 930 C C . ILE A 1 117 ? -4.703 16.906 -7.949 1 98.75 117 ILE A C 1
ATOM 932 O O . ILE A 1 117 ? -3.766 16.672 -8.719 1 98.75 117 ILE A O 1
ATOM 936 N N . ARG A 1 118 ? -5.789 17.422 -8.352 1 98.19 118 ARG A N 1
ATOM 937 C CA . ARG A 1 118 ? -6.078 17.656 -9.758 1 98.19 118 ARG A CA 1
ATOM 938 C C . ARG A 1 118 ? -5.074 18.641 -10.367 1 98.19 118 ARG A C 1
ATOM 940 O O . ARG A 1 118 ? -4.512 18.375 -11.438 1 98.19 118 ARG A O 1
ATOM 947 N N . LYS A 1 119 ? -4.832 19.688 -9.68 1 98.12 119 LYS A N 1
ATOM 948 C CA . LYS A 1 119 ? -3.951 20.75 -10.164 1 98.12 119 LYS A CA 1
ATOM 949 C C . LYS A 1 119 ? -2.516 20.25 -10.305 1 98.12 119 LYS A C 1
ATOM 951 O O . LYS A 1 119 ? -1.79 20.672 -11.203 1 98.12 119 LYS A O 1
ATOM 956 N N . ASN A 1 120 ? -2.166 19.312 -9.422 1 98.38 120 ASN A N 1
ATOM 957 C CA . ASN A 1 120 ? -0.765 18.906 -9.375 1 98.38 120 ASN A CA 1
ATOM 958 C C . ASN A 1 120 ? -0.538 17.594 -10.117 1 98.38 120 ASN A C 1
ATOM 960 O O . ASN A 1 120 ? 0.568 17.047 -10.102 1 98.38 120 ASN A O 1
ATOM 964 N N . THR A 1 121 ? -1.576 17.016 -10.68 1 97.5 121 THR A N 1
ATOM 965 C CA . THR A 1 121 ? -1.415 15.859 -11.562 1 97.5 121 THR A CA 1
ATOM 966 C C . THR A 1 121 ? -0.921 16.297 -12.938 1 97.5 121 THR A C 1
ATOM 968 O O . THR A 1 121 ? -1.665 16.922 -13.703 1 97.5 121 THR A O 1
ATOM 971 N N . LEU A 1 122 ? 0.302 15.953 -13.289 1 95.31 122 LEU A N 1
ATOM 972 C CA . LEU A 1 122 ? 0.992 16.594 -14.406 1 95.31 122 LEU A CA 1
ATOM 973 C C . LEU A 1 122 ? 0.928 15.711 -15.656 1 95.31 122 LEU A C 1
ATOM 975 O O . LEU A 1 122 ? 1.217 16.172 -16.766 1 95.31 122 LEU A O 1
ATOM 979 N N . SER A 1 123 ? 0.67 14.461 -15.516 1 90.69 123 SER A N 1
ATOM 980 C CA . SER A 1 123 ? 0.516 13.562 -16.656 1 90.69 123 SER A CA 1
ATOM 981 C C . SER A 1 123 ? -0.805 12.805 -16.594 1 90.69 123 SER A C 1
ATOM 983 O O . SER A 1 123 ? -1.313 12.531 -15.5 1 90.69 123 SER A O 1
ATOM 985 N N . LYS A 1 124 ? -1.226 12.523 -17.797 1 83.25 124 LYS A N 1
ATOM 986 C CA . LYS A 1 124 ? -2.492 11.805 -17.891 1 83.25 124 LYS A CA 1
ATOM 987 C C . LYS A 1 124 ? -2.266 10.352 -18.312 1 83.25 124 LYS A C 1
ATOM 989 O O . LYS A 1 124 ? -1.309 10.047 -19.016 1 83.25 124 LYS A O 1
ATOM 994 N N . GLY A 1 125 ? -3.152 9.445 -17.781 1 82.12 125 GLY A N 1
ATOM 995 C CA . GLY A 1 125 ? -3.084 8.023 -18.078 1 82.12 125 GLY A CA 1
ATOM 996 C C . GLY A 1 125 ? -3.166 7.16 -16.828 1 82.12 125 GLY A C 1
ATOM 997 O O . GLY A 1 125 ? -2.814 7.609 -15.734 1 82.12 125 GLY A O 1
ATOM 998 N N . LEU A 1 126 ? -3.576 5.938 -17.016 1 73.5 126 LEU A N 1
ATOM 999 C CA . LEU A 1 126 ? -3.873 5.059 -15.891 1 73.5 126 LEU A CA 1
ATOM 1000 C C . LEU A 1 126 ? -2.615 4.773 -15.078 1 73.5 126 LEU A C 1
ATOM 1002 O O . LEU A 1 126 ? -2.621 4.91 -13.852 1 73.5 126 LEU A O 1
ATOM 1006 N N . ASN A 1 127 ? -1.525 4.477 -15.672 1 77.69 127 ASN A N 1
ATOM 1007 C CA . ASN A 1 127 ? -0.315 4.129 -14.938 1 77.69 127 ASN A CA 1
ATOM 1008 C C . ASN A 1 127 ? 0.552 5.355 -14.672 1 77.69 127 ASN A C 1
ATOM 1010 O O . ASN A 1 127 ? 1.718 5.227 -14.289 1 77.69 127 ASN A O 1
ATOM 1014 N N . LYS A 1 128 ? -0.105 6.535 -14.891 1 89.81 128 LYS A N 1
ATOM 1015 C CA . LYS A 1 128 ? 0.615 7.789 -14.688 1 89.81 128 LYS A CA 1
ATOM 1016 C C . LYS A 1 128 ? -0.037 8.625 -13.586 1 89.81 128 LYS A C 1
ATOM 1018 O O . LYS A 1 128 ? 0.491 9.664 -13.203 1 89.81 128 LYS A O 1
ATOM 1023 N N . LYS A 1 129 ? -1.137 8.109 -13.086 1 95.94 129 LYS A N 1
ATOM 1024 C CA . LYS A 1 129 ? -1.81 8.773 -11.977 1 95.94 129 LYS A CA 1
ATOM 1025 C C . LYS A 1 129 ? -0.93 8.789 -10.727 1 95.94 129 LYS A C 1
ATOM 1027 O O . LYS A 1 129 ? -0.024 7.961 -10.594 1 95.94 129 LYS A O 1
ATOM 1032 N N . PRO A 1 130 ? -1.224 9.766 -9.898 1 98.06 130 PRO A N 1
ATOM 1033 C CA . PRO A 1 130 ? -0.397 9.898 -8.695 1 98.06 130 PRO A CA 1
ATOM 1034 C C . PRO A 1 130 ? -0.646 8.773 -7.688 1 98.06 130 PRO A C 1
ATOM 1036 O O . PRO A 1 130 ? -1.673 8.094 -7.754 1 98.06 130 PRO A O 1
ATOM 1039 N N . PHE A 1 131 ? 0.3 8.531 -6.859 1 98.19 131 PHE A N 1
ATOM 1040 C CA . PHE A 1 131 ? 0.18 7.645 -5.711 1 98.19 131 PHE A CA 1
ATOM 1041 C C . PHE A 1 131 ? 0.558 8.367 -4.426 1 98.19 131 PHE A C 1
ATOM 1043 O O . PHE A 1 131 ? 0.976 9.523 -4.457 1 98.19 131 PHE A O 1
ATOM 1050 N N . LEU A 1 132 ? 0.348 7.742 -3.264 1 98.88 132 LEU A N 1
ATOM 1051 C CA . LEU A 1 132 ? 0.579 8.367 -1.965 1 98.88 132 LEU A CA 1
ATOM 1052 C C . LEU A 1 132 ? 1.892 7.883 -1.357 1 98.88 132 LEU A C 1
ATOM 1054 O O . LEU A 1 132 ? 2.322 6.754 -1.61 1 98.88 132 LEU A O 1
ATOM 1058 N N . ILE A 1 133 ? 2.559 8.758 -0.657 1 98.81 133 ILE A N 1
ATOM 1059 C CA . ILE A 1 133 ? 3.688 8.438 0.213 1 98.81 133 ILE A CA 1
ATOM 1060 C C . ILE A 1 133 ? 3.336 8.781 1.658 1 98.81 133 ILE A C 1
ATOM 1062 O O . ILE A 1 133 ? 2.725 9.82 1.927 1 98.81 133 ILE A O 1
ATOM 1066 N N . GLY A 1 134 ? 3.66 7.957 2.572 1 98.25 134 GLY A N 1
ATOM 1067 C CA . GLY A 1 134 ? 3.453 8.242 3.984 1 98.25 134 GLY A CA 1
ATOM 1068 C C . GLY A 1 134 ? 4.223 7.309 4.898 1 98.25 134 GLY A C 1
ATOM 1069 O O . GLY A 1 134 ? 4.797 6.316 4.445 1 98.25 134 GLY A O 1
ATOM 1070 N N . GLN A 1 135 ? 4.324 7.656 6.113 1 97.31 135 GLN A N 1
ATOM 1071 C CA . GLN A 1 135 ? 4.914 6.844 7.168 1 97.31 135 GLN A CA 1
ATOM 1072 C C . GLN A 1 135 ? 3.836 6.133 7.984 1 97.31 135 GLN A C 1
ATOM 1074 O O . GLN A 1 135 ? 2.982 6.785 8.594 1 97.31 135 GLN A O 1
ATOM 1079 N N . ASN A 1 136 ? 3.953 4.727 7.98 1 95.75 136 ASN A N 1
ATOM 1080 C CA . ASN A 1 136 ? 2.84 3.965 8.539 1 95.75 136 ASN A CA 1
ATOM 1081 C C . ASN A 1 136 ? 1.511 4.375 7.91 1 95.75 136 ASN A C 1
ATOM 1083 O O . ASN A 1 136 ? 0.547 4.664 8.617 1 95.75 136 ASN A O 1
ATOM 1087 N N . ILE A 1 137 ? 1.505 4.387 6.648 1 97.88 137 ILE A N 1
ATOM 1088 C CA . ILE A 1 137 ? 0.539 5.137 5.855 1 97.88 137 ILE A CA 1
ATOM 1089 C C . ILE A 1 137 ? -0.821 4.441 5.906 1 97.88 137 ILE A C 1
ATOM 1091 O O . ILE A 1 137 ? -1.849 5.055 5.609 1 97.88 137 ILE A O 1
ATOM 1095 N N . GLY A 1 138 ? -0.935 3.141 6.223 1 97.38 138 GLY A N 1
ATOM 1096 C CA . GLY A 1 138 ? -2.223 2.488 6.387 1 97.38 138 GLY A CA 1
ATOM 1097 C C . GLY A 1 138 ? -3.158 3.238 7.32 1 97.38 138 GLY A C 1
ATOM 1098 O O . GLY A 1 138 ? -4.367 3.289 7.086 1 97.38 138 GLY A O 1
ATOM 1099 N N . PHE A 1 139 ? -2.537 3.775 8.367 1 97.56 139 PHE A N 1
ATOM 1100 C CA . PHE A 1 139 ? -3.271 4.602 9.32 1 97.56 139 PHE A CA 1
ATOM 1101 C C . PHE A 1 139 ? -3.881 5.812 8.625 1 97.56 139 PHE A C 1
ATOM 1103 O O . PHE A 1 139 ? -5.086 6.055 8.727 1 97.56 139 PHE A O 1
ATOM 1110 N N . ASP A 1 140 ? -3.139 6.484 7.859 1 98.44 140 ASP A N 1
ATOM 1111 C CA . ASP A 1 140 ? -3.572 7.695 7.176 1 98.44 140 ASP A CA 1
ATOM 1112 C C . ASP A 1 140 ? -4.594 7.379 6.086 1 98.44 140 ASP A C 1
ATOM 1114 O O . ASP A 1 140 ? -5.492 8.18 5.816 1 98.44 140 ASP A O 1
ATOM 1118 N N . ILE A 1 141 ? -4.449 6.234 5.4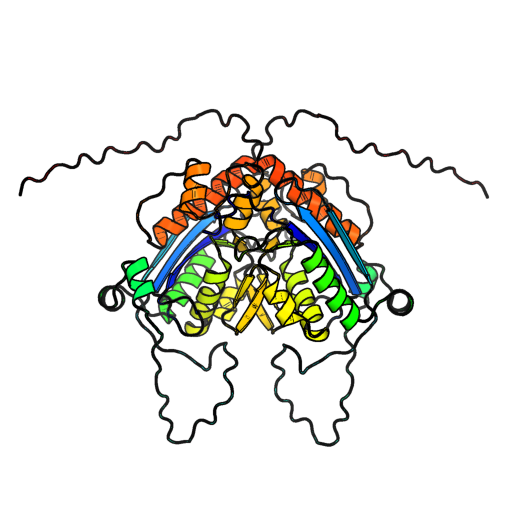18 1 98.75 141 ILE A N 1
ATOM 1119 C CA . ILE A 1 141 ? -5.387 5.844 4.367 1 98.75 141 ILE A CA 1
ATOM 1120 C C . ILE A 1 141 ? -6.797 5.75 4.945 1 98.75 141 ILE A C 1
ATOM 1122 O O . ILE A 1 141 ? -7.758 6.211 4.324 1 98.75 141 ILE A O 1
ATOM 1126 N N . GLY A 1 142 ? -6.949 5.164 6.117 1 98.25 142 GLY A N 1
ATOM 1127 C CA . GLY A 1 142 ? -8.25 5.121 6.766 1 98.25 142 GLY A CA 1
ATOM 1128 C C . GLY A 1 142 ? -8.867 6.492 6.965 1 98.25 142 GLY A C 1
ATOM 1129 O O . GLY A 1 142 ? -10.039 6.699 6.668 1 98.25 142 GLY A O 1
ATOM 1130 N N . PHE A 1 143 ? -8.062 7.426 7.43 1 98.69 143 PHE A N 1
ATOM 1131 C CA . PHE A 1 143 ? -8.562 8.773 7.691 1 98.69 143 PHE A CA 1
ATOM 1132 C C . PHE A 1 143 ? -8.797 9.523 6.387 1 98.69 143 PHE A C 1
ATOM 1134 O O . PHE A 1 143 ? -9.695 10.359 6.297 1 98.69 143 PHE A O 1
ATOM 1141 N N . MET A 1 144 ? -7.992 9.25 5.352 1 98.88 144 MET A N 1
ATOM 1142 C CA . MET A 1 144 ? -8.25 9.82 4.035 1 98.88 144 MET A CA 1
ATOM 1143 C C . MET A 1 144 ? -9.594 9.344 3.492 1 98.88 144 MET A C 1
ATOM 1145 O O . MET A 1 144 ? -10.367 10.141 2.939 1 98.88 144 MET A O 1
ATOM 1149 N N . GLN A 1 145 ? -9.859 8.062 3.627 1 98.62 145 GLN A N 1
ATOM 1150 C CA . GLN A 1 145 ? -11.141 7.516 3.203 1 98.62 145 GLN A CA 1
ATOM 1151 C C . GLN A 1 145 ? -12.297 8.148 3.973 1 98.62 145 GLN A C 1
ATOM 1153 O O . GLN A 1 145 ? -13.328 8.492 3.389 1 98.62 145 GLN A O 1
ATOM 1158 N N . GLN A 1 146 ? -12.117 8.367 5.281 1 98.25 146 GLN A N 1
ATOM 1159 C CA . GLN A 1 146 ? -13.102 9.078 6.09 1 98.25 146 GLN A CA 1
ATOM 1160 C C . GLN A 1 146 ? -13.367 10.477 5.527 1 98.25 146 GLN A C 1
ATOM 1162 O O . GLN A 1 146 ? -14.516 10.852 5.305 1 98.25 146 GLN A O 1
ATOM 1167 N N . LEU A 1 147 ? -12.289 11.211 5.273 1 98.62 147 LEU A N 1
ATOM 1168 C CA . LEU A 1 147 ? -12.375 12.57 4.754 1 98.62 147 LEU A CA 1
ATOM 1169 C C . LEU A 1 147 ? -13.133 12.602 3.43 1 98.62 147 LEU A C 1
ATOM 1171 O O . LEU A 1 147 ? -14.023 13.43 3.24 1 98.62 147 LEU A O 1
ATOM 1175 N N . MET A 1 148 ? -12.805 11.703 2.529 1 98.62 148 MET A N 1
ATOM 1176 C CA . MET A 1 148 ? -13.414 11.695 1.201 1 98.62 148 MET A CA 1
ATOM 1177 C C . MET A 1 148 ? -14.875 11.281 1.273 1 98.62 148 MET A C 1
ATOM 1179 O O . MET A 1 148 ? -15.711 11.805 0.532 1 98.62 148 MET A O 1
ATOM 1183 N N . GLU A 1 149 ? -15.156 10.297 2.148 1 97.88 149 GLU A N 1
ATOM 1184 C CA . GLU A 1 149 ? -16.547 9.867 2.318 1 97.88 149 GLU A CA 1
ATOM 1185 C C . GLU A 1 149 ? -17.391 10.969 2.943 1 97.88 149 GLU A C 1
ATOM 1187 O O . GLU A 1 149 ? -18.469 11.305 2.432 1 97.88 149 GLU A O 1
ATOM 1192 N N . TYR A 1 150 ? -16.906 11.57 4.02 1 97.25 150 TYR A N 1
ATOM 1193 C CA . TYR A 1 150 ? -17.656 12.609 4.719 1 97.25 150 TYR A CA 1
ATOM 1194 C C . TYR A 1 150 ? -17.766 13.867 3.861 1 97.25 150 TYR A C 1
ATOM 1196 O O . TYR A 1 150 ? -18.766 14.586 3.936 1 97.25 150 TYR A O 1
ATOM 1204 N N . GLY A 1 151 ? -16.781 14.086 3.035 1 97.5 151 GLY A N 1
ATOM 1205 C CA . GLY A 1 151 ? -16.797 15.234 2.143 1 97.5 151 GLY A CA 1
ATO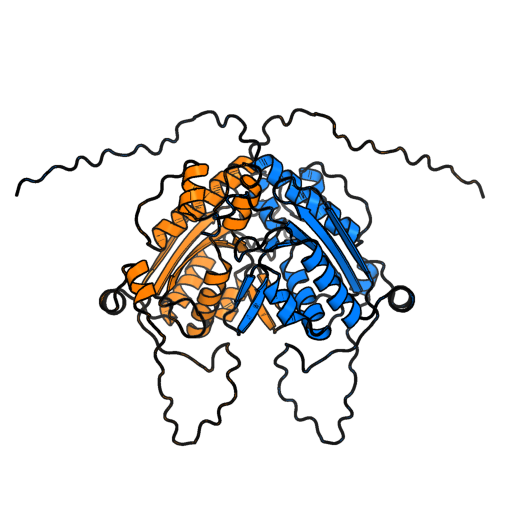M 1206 C C . GLY A 1 151 ? -17.547 14.969 0.852 1 97.5 151 GLY A C 1
ATOM 1207 O O . GLY A 1 151 ? -17.75 15.883 0.049 1 97.5 151 GLY A O 1
ATOM 1208 N N . GLY A 1 152 ? -17.938 13.742 0.614 1 97 152 GLY A N 1
ATOM 1209 C CA . GLY A 1 152 ? -18.625 13.391 -0.612 1 97 152 GLY A CA 1
ATOM 1210 C C . GLY A 1 152 ? -17.734 13.422 -1.838 1 97 152 GLY A C 1
ATOM 1211 O O . GLY A 1 152 ? -18.188 13.805 -2.926 1 97 152 GLY A O 1
ATOM 1212 N N . GLN A 1 153 ? -16.438 13.062 -1.694 1 98.31 153 GLN A N 1
ATOM 1213 C CA . GLN A 1 153 ? -15.477 13.242 -2.781 1 98.31 153 GLN A CA 1
ATOM 1214 C C . GLN A 1 153 ? -14.805 11.914 -3.146 1 98.31 153 GLN A C 1
ATOM 1216 O O . GLN A 1 153 ? -13.828 11.898 -3.898 1 98.31 153 GLN A O 1
ATOM 1221 N N . MET A 1 154 ? -15.344 10.797 -2.711 1 98.12 154 MET A N 1
ATOM 1222 C CA . MET A 1 154 ? -14.68 9.508 -2.908 1 98.12 154 MET A CA 1
ATOM 1223 C C . MET A 1 154 ? -14.617 9.156 -4.391 1 98.12 154 MET A C 1
ATOM 1225 O O . MET A 1 154 ? -13.602 8.633 -4.863 1 98.12 154 MET A O 1
ATOM 1229 N N . LYS A 1 155 ? -15.656 9.406 -5.129 1 98.12 155 LYS A N 1
ATOM 1230 C CA . LYS A 1 155 ? -15.664 9.094 -6.555 1 98.12 155 LYS A CA 1
ATOM 1231 C C . LYS A 1 155 ? -14.586 9.875 -7.297 1 98.12 155 LYS A C 1
ATOM 1233 O O . LYS A 1 155 ? -13.859 9.312 -8.117 1 98.12 155 LYS A O 1
ATOM 1238 N N . GLU A 1 156 ? -14.453 11.133 -7.051 1 98.56 156 GLU A N 1
ATOM 1239 C CA . GLU A 1 156 ? -13.438 11.961 -7.691 1 98.56 156 GLU A CA 1
ATOM 1240 C C . GLU A 1 156 ? -12.031 11.531 -7.273 1 98.56 156 GLU A C 1
ATOM 1242 O O . GLU A 1 156 ? -11.117 11.5 -8.094 1 98.56 156 GLU A O 1
ATOM 1247 N N . PHE A 1 157 ? -11.891 11.273 -6.004 1 98.75 157 PHE A N 1
ATOM 1248 C CA . PHE A 1 157 ? -10.609 10.805 -5.484 1 98.75 157 PHE A CA 1
ATOM 1249 C C . PHE A 1 157 ? -10.156 9.555 -6.227 1 98.75 157 PHE A C 1
ATOM 1251 O O . PHE A 1 157 ? -9.008 9.469 -6.664 1 98.75 157 PHE A O 1
ATOM 1258 N N . ALA A 1 158 ? -11.07 8.617 -6.402 1 98 158 ALA A N 1
ATOM 1259 C CA . ALA A 1 158 ? -10.773 7.352 -7.066 1 98 158 ALA A CA 1
ATOM 1260 C C . ALA A 1 158 ? -10.43 7.574 -8.539 1 98 158 ALA A C 1
ATOM 1262 O O . ALA A 1 158 ? -9.641 6.82 -9.117 1 98 158 ALA A O 1
ATOM 1263 N N . LYS A 1 159 ? -10.984 8.57 -9.133 1 97.12 159 LYS A N 1
ATOM 1264 C CA . LYS A 1 159 ? -10.711 8.898 -10.523 1 97.12 159 LYS A CA 1
ATOM 1265 C C . LYS A 1 159 ? -9.312 9.484 -10.688 1 97.12 159 LYS A C 1
ATOM 1267 O O . LYS A 1 159 ? -8.656 9.273 -11.711 1 97.12 159 LYS A O 1
ATOM 1272 N N . LEU A 1 160 ? -8.828 10.156 -9.711 1 97.88 160 LEU A N 1
ATOM 1273 C CA . LEU A 1 160 ? -7.602 10.938 -9.844 1 97.88 160 LEU A CA 1
ATOM 1274 C C . LEU A 1 160 ? -6.391 10.133 -9.383 1 97.88 160 LEU A C 1
ATOM 1276 O O . LEU A 1 160 ? -5.281 10.32 -9.891 1 97.88 160 LEU A O 1
ATOM 1280 N N . MET A 1 161 ? -6.59 9.25 -8.445 1 98.12 161 MET A N 1
ATOM 1281 C CA . MET A 1 161 ? -5.477 8.562 -7.797 1 98.12 161 MET A CA 1
ATOM 1282 C C . MET A 1 161 ? -5.285 7.164 -8.383 1 98.12 161 MET A C 1
ATOM 1284 O O . MET A 1 161 ? -6.254 6.516 -8.773 1 98.12 161 MET A O 1
ATOM 1288 N N . ARG A 1 162 ? -4.066 6.73 -8.414 1 97.31 162 ARG A N 1
ATOM 1289 C CA . ARG A 1 162 ? -3.799 5.32 -8.68 1 97.31 162 ARG A CA 1
ATOM 1290 C C . ARG A 1 162 ? -4.277 4.445 -7.523 1 97.31 162 ARG A C 1
ATOM 1292 O O . ARG A 1 162 ? -4.141 4.816 -6.355 1 97.31 162 ARG A O 1
ATOM 1299 N N . GLY A 1 163 ? -4.773 3.287 -7.875 1 96.69 163 GLY A N 1
ATOM 1300 C CA . GLY A 1 163 ? -5.277 2.355 -6.875 1 96.69 163 GLY A CA 1
ATOM 1301 C C . GLY A 1 163 ? -6.078 1.215 -7.477 1 96.69 163 GLY A C 1
ATOM 1302 O O . GLY A 1 163 ? -5.988 0.949 -8.672 1 96.69 163 GLY A O 1
ATOM 1303 N N . ALA A 1 164 ? -6.688 0.504 -6.625 1 96.75 164 ALA A N 1
ATOM 1304 C CA . ALA A 1 164 ? -7.52 -0.626 -7.027 1 96.75 164 ALA A CA 1
ATOM 1305 C C . ALA A 1 164 ? -8.75 -0.742 -6.137 1 96.75 164 ALA A C 1
ATOM 1307 O O . ALA A 1 164 ? -8.773 -0.209 -5.027 1 96.75 164 ALA A O 1
ATOM 1308 N N . THR A 1 165 ? -9.75 -1.33 -6.691 1 96.5 165 THR A N 1
ATOM 1309 C CA . THR A 1 165 ? -10.906 -1.704 -5.879 1 96.5 165 THR A CA 1
ATOM 1310 C C . THR A 1 165 ? -10.656 -3.031 -5.168 1 96.5 165 THR A C 1
ATOM 1312 O O . THR A 1 165 ? -10.273 -4.02 -5.801 1 96.5 165 THR A O 1
ATOM 1315 N N . ASP A 1 166 ? -10.836 -3.043 -3.861 1 97.12 166 ASP A N 1
ATOM 1316 C CA . ASP A 1 166 ? -10.57 -4.262 -3.102 1 97.12 166 ASP A CA 1
ATOM 1317 C C . ASP A 1 166 ? -11.734 -5.242 -3.215 1 97.12 166 ASP A C 1
ATOM 1319 O O . ASP A 1 166 ? -12.703 -4.984 -3.93 1 97.12 166 ASP A O 1
ATOM 1323 N N . PHE A 1 167 ? -11.609 -6.43 -2.596 1 97.19 167 PHE A N 1
ATOM 1324 C CA . PHE A 1 167 ? -12.586 -7.504 -2.699 1 97.19 167 PHE A CA 1
ATOM 1325 C C . PHE A 1 167 ? -13.945 -7.047 -2.17 1 97.19 167 PHE A C 1
ATOM 1327 O O . PHE A 1 167 ? -14.984 -7.531 -2.619 1 97.19 167 PHE A O 1
ATOM 1334 N N . TYR A 1 168 ? -13.961 -6.027 -1.33 1 95.38 168 TYR A N 1
ATOM 1335 C CA . TYR A 1 168 ? -15.172 -5.57 -0.655 1 95.38 168 TYR A CA 1
ATOM 1336 C C . TYR A 1 168 ? -15.836 -4.438 -1.428 1 95.38 168 TYR A C 1
ATOM 1338 O O . TYR A 1 168 ? -16.859 -3.906 -1.004 1 95.38 168 TYR A O 1
ATOM 1346 N N . GLY A 1 169 ? -15.219 -4.008 -2.521 1 94.62 169 GLY A N 1
ATOM 1347 C CA . GLY A 1 169 ? -15.828 -3.035 -3.414 1 94.62 169 GLY A CA 1
ATOM 1348 C C . GLY A 1 169 ? -15.43 -1.606 -3.102 1 94.62 169 GLY A C 1
ATOM 1349 O O . GLY A 1 169 ? -16.078 -0.662 -3.559 1 94.62 169 GLY A O 1
ATOM 1350 N N . HIS A 1 170 ? -14.406 -1.432 -2.314 1 96.44 170 HIS A N 1
ATOM 1351 C CA . HIS A 1 170 ? -13.977 -0.089 -1.946 1 96.44 170 HIS A CA 1
ATOM 1352 C C . HIS A 1 170 ? -12.656 0.271 -2.625 1 96.44 170 HIS A C 1
ATOM 1354 O O . HIS A 1 170 ? -11.766 -0.568 -2.734 1 96.44 170 HIS A O 1
ATOM 1360 N N . PHE A 1 171 ? -12.531 1.489 -3.061 1 97.62 171 PHE A N 1
ATOM 1361 C CA . PHE A 1 171 ? -11.297 1.974 -3.678 1 97.62 171 PHE A CA 1
ATOM 1362 C C . PHE A 1 171 ? -10.188 2.098 -2.645 1 97.62 171 PHE A C 1
ATOM 1364 O O . PHE A 1 171 ? -10.391 2.672 -1.572 1 97.62 171 PHE A O 1
ATOM 1371 N N . GLN A 1 172 ? -9.062 1.522 -2.951 1 98.5 172 GLN A N 1
ATOM 1372 C CA . GLN A 1 172 ? -7.836 1.645 -2.174 1 98.5 172 GLN A CA 1
ATOM 1373 C C . GLN A 1 172 ? -6.742 2.346 -2.977 1 98.5 172 GLN A C 1
ATOM 1375 O O . GLN A 1 172 ? -6.297 1.837 -4.008 1 98.5 172 GLN A O 1
ATOM 1380 N N . PRO A 1 173 ? -6.301 3.502 -2.535 1 98.62 173 PRO A N 1
ATOM 1381 C CA . PRO A 1 173 ? -5.234 4.184 -3.271 1 98.62 173 PRO A CA 1
ATOM 1382 C C . PRO A 1 173 ? -3.889 3.471 -3.152 1 98.62 173 PRO A C 1
ATOM 1384 O O . PRO A 1 173 ? -3.598 2.863 -2.119 1 98.62 173 PRO A O 1
ATOM 1387 N N . LEU A 1 174 ? -3.119 3.561 -4.219 1 98.25 174 LEU A N 1
ATOM 1388 C CA . LEU A 1 174 ? -1.749 3.061 -4.195 1 98.25 174 LEU A CA 1
ATOM 1389 C C . LEU A 1 174 ? -0.855 3.965 -3.354 1 98.25 174 LEU A C 1
ATOM 1391 O O . LEU A 1 174 ? -1.011 5.188 -3.371 1 98.25 174 LEU A O 1
ATOM 1395 N N . TYR A 1 175 ? 0.088 3.338 -2.67 1 98.62 175 TYR A N 1
ATOM 1396 C CA . TYR A 1 175 ? 0.983 4.113 -1.819 1 98.62 175 TYR A CA 1
ATOM 1397 C C . TYR A 1 175 ? 2.334 3.424 -1.678 1 98.62 175 TYR A C 1
ATOM 1399 O O . TYR A 1 175 ? 2.51 2.289 -2.127 1 98.62 175 TYR A O 1
ATOM 1407 N N . ILE A 1 176 ? 3.24 4.102 -1.156 1 98.44 176 ILE A N 1
ATOM 1408 C CA . ILE A 1 176 ? 4.461 3.525 -0.603 1 98.44 176 ILE A CA 1
ATOM 1409 C C . ILE A 1 176 ? 4.645 3.994 0.838 1 98.44 176 ILE A C 1
ATOM 1411 O O . ILE A 1 176 ? 4.445 5.172 1.146 1 98.44 176 ILE A O 1
ATOM 1415 N N . ASP A 1 177 ? 4.898 3.076 1.695 1 98.25 177 ASP A N 1
ATOM 1416 C CA . ASP A 1 177 ? 5.164 3.336 3.107 1 98.25 177 ASP A CA 1
ATOM 1417 C C . ASP A 1 177 ? 6.656 3.521 3.359 1 98.25 177 ASP A C 1
ATOM 1419 O O . ASP A 1 177 ? 7.453 2.609 3.123 1 98.25 177 ASP A O 1
ATOM 1423 N N . THR A 1 178 ? 7.066 4.652 3.893 1 97.94 178 THR A N 1
ATOM 1424 C CA . THR A 1 178 ? 8.484 4.945 4.059 1 97.94 178 THR A CA 1
ATOM 1425 C C . THR A 1 178 ? 9.102 4.059 5.137 1 97.94 178 THR A C 1
ATOM 1427 O O . THR A 1 178 ? 10.32 3.902 5.199 1 97.94 178 THR A O 1
ATOM 1430 N N . ILE A 1 179 ? 8.25 3.463 6.051 1 96.75 179 ILE A N 1
ATOM 1431 C CA . ILE A 1 179 ? 8.789 2.475 6.98 1 96.75 179 ILE A CA 1
ATOM 1432 C C . ILE A 1 179 ? 9.367 1.295 6.203 1 96.75 179 ILE A C 1
ATOM 1434 O O . ILE A 1 179 ? 10.477 0.83 6.496 1 96.75 179 ILE A O 1
ATOM 1438 N N . VAL A 1 180 ? 8.625 0.828 5.219 1 97.12 180 VAL A N 1
ATOM 1439 C CA . VAL A 1 180 ? 9.07 -0.302 4.414 1 97.12 180 VAL A CA 1
ATOM 1440 C C . VAL A 1 180 ? 10.305 0.097 3.604 1 97.12 180 VAL A C 1
ATOM 1442 O O . VAL A 1 180 ? 11.258 -0.676 3.492 1 97.12 180 VAL A O 1
ATOM 1445 N N . LEU A 1 181 ? 10.32 1.328 3.021 1 97.19 181 LEU A N 1
ATOM 1446 C CA . LEU A 1 181 ? 11.5 1.818 2.322 1 97.19 181 LEU A CA 1
ATOM 1447 C C . LEU A 1 181 ? 12.719 1.817 3.24 1 97.19 181 LEU A C 1
ATOM 1449 O O . LEU A 1 181 ? 13.797 1.379 2.844 1 97.19 181 LEU A O 1
ATOM 1453 N N . GLY A 1 182 ? 12.5 2.344 4.465 1 96.12 182 GLY A N 1
ATOM 1454 C CA . GLY A 1 182 ? 13.57 2.342 5.449 1 96.12 182 GLY A CA 1
ATOM 1455 C C . GLY A 1 182 ? 14.062 0.948 5.789 1 96.12 182 GLY A C 1
ATOM 1456 O O . GLY A 1 182 ? 15.266 0.726 5.926 1 96.12 182 GLY A O 1
ATOM 1457 N N . GLN A 1 183 ? 13.172 0.027 5.945 1 95.88 183 GLN A N 1
ATOM 1458 C CA . GLN A 1 183 ? 13.547 -1.349 6.254 1 95.88 183 GLN A CA 1
ATOM 1459 C C . GLN A 1 183 ? 14.352 -1.971 5.113 1 95.88 183 GLN A C 1
ATOM 1461 O O . GLN A 1 183 ? 15.336 -2.668 5.352 1 95.88 183 GLN A O 1
ATOM 1466 N 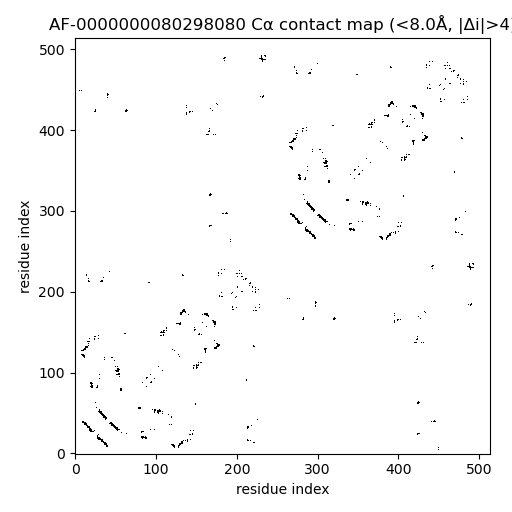N . LEU A 1 184 ? 13.906 -1.72 3.889 1 96.62 184 LEU A N 1
ATOM 1467 C CA . LEU A 1 184 ? 14.68 -2.191 2.748 1 96.62 184 LEU A CA 1
ATOM 1468 C C . LEU A 1 184 ? 16.094 -1.604 2.77 1 96.62 184 LEU A C 1
ATOM 1470 O O . LEU A 1 184 ? 17.062 -2.32 2.549 1 96.62 184 LEU A O 1
ATOM 1474 N N . ALA A 1 185 ? 16.234 -0.397 3.17 1 95.69 185 ALA A N 1
ATOM 1475 C CA . ALA A 1 185 ? 17.484 0.343 3.062 1 95.69 185 ALA A CA 1
ATOM 1476 C C . ALA A 1 185 ? 18.422 0.033 4.234 1 95.69 185 ALA A C 1
ATOM 1478 O O . ALA A 1 185 ? 19.641 0.061 4.094 1 95.69 185 ALA A O 1
ATOM 1479 N N . LEU A 1 186 ? 17.828 -0.263 5.41 1 95.06 186 LEU A N 1
ATOM 1480 C CA . LEU A 1 186 ? 18.656 -0.142 6.605 1 95.06 186 LEU A CA 1
ATOM 1481 C C . LEU A 1 186 ? 18.656 -1.446 7.395 1 95.06 186 LEU A C 1
ATOM 1483 O O . LEU A 1 186 ? 19.453 -1.614 8.32 1 95.06 186 LEU A O 1
ATOM 1487 N N . SER A 1 187 ? 17.844 -2.418 7.039 1 94.25 187 SER A N 1
ATOM 1488 C CA . SER A 1 187 ? 17.641 -3.57 7.91 1 94.25 187 SER A CA 1
ATOM 1489 C C . SER A 1 187 ? 18.891 -4.457 7.941 1 94.25 187 SER A C 1
ATOM 1491 O O . SER A 1 187 ? 19.016 -5.324 8.805 1 94.25 187 SER A O 1
ATOM 1493 N N . HIS A 1 188 ? 19.766 -4.293 7.004 1 93.06 188 HIS A N 1
ATOM 1494 C CA . HIS A 1 188 ? 21 -5.062 7.008 1 93.06 188 HIS A CA 1
ATOM 1495 C C . HIS A 1 188 ? 21.953 -4.586 8.109 1 93.06 188 HIS A C 1
ATOM 1497 O O . HIS A 1 188 ? 22.906 -5.273 8.445 1 93.06 188 HIS A O 1
ATOM 1503 N N . LEU A 1 189 ? 21.688 -3.367 8.602 1 92.38 189 LEU A N 1
ATOM 1504 C CA . LEU A 1 189 ? 22.516 -2.812 9.664 1 92.38 189 LEU A CA 1
ATOM 1505 C C . LEU A 1 189 ? 22.172 -3.436 11.008 1 92.38 189 LEU A C 1
ATOM 1507 O O . LEU A 1 189 ? 20.984 -3.604 11.336 1 92.38 189 LEU A O 1
ATOM 1511 N N . GLU A 1 190 ? 23.094 -3.717 11.828 1 89.44 190 GLU A N 1
ATOM 1512 C CA . GLU A 1 190 ? 22.922 -4.457 13.078 1 89.44 190 GLU A CA 1
ATOM 1513 C C . GLU A 1 190 ? 22.219 -3.609 14.133 1 89.44 190 GLU A C 1
ATOM 1515 O O . GLU A 1 190 ? 21.531 -4.141 15 1 89.44 190 GLU A O 1
ATOM 1520 N N . ASP A 1 191 ? 22.281 -2.387 14.047 1 88.06 191 ASP A N 1
ATOM 1521 C CA . ASP A 1 191 ? 21.766 -1.537 15.117 1 88.06 191 ASP A CA 1
ATOM 1522 C C . ASP A 1 191 ? 20.375 -1.015 14.781 1 88.06 191 ASP A C 1
ATOM 1524 O O . ASP A 1 191 ? 19.828 -0.174 15.5 1 88.06 191 ASP A O 1
ATOM 1528 N N . MET A 1 192 ? 19.812 -1.549 13.734 1 88.5 192 MET A N 1
ATOM 1529 C CA . MET A 1 192 ? 18.484 -1.059 13.367 1 88.5 192 MET A CA 1
ATOM 1530 C C . MET A 1 192 ? 17.391 -1.822 14.109 1 88.5 192 MET A C 1
ATOM 1532 O O . MET A 1 192 ? 16.984 -2.902 13.688 1 88.5 192 MET A O 1
ATOM 1536 N N . THR A 1 193 ? 16.797 -1.165 15.195 1 85.25 193 THR A N 1
ATOM 1537 C CA . THR A 1 193 ? 15.773 -1.828 16 1 85.25 193 THR A CA 1
ATOM 1538 C C . THR A 1 193 ? 14.43 -1.127 15.867 1 85.25 193 THR A C 1
ATOM 1540 O O . THR A 1 193 ? 13.391 -1.676 16.25 1 85.25 193 THR A O 1
ATOM 1543 N N . SER A 1 194 ? 14.484 0.123 15.344 1 90.12 194 SER A N 1
ATOM 1544 C CA . SER A 1 194 ? 13.273 0.915 15.18 1 90.12 194 SER A CA 1
ATOM 1545 C C . SER A 1 194 ? 13.289 1.691 13.867 1 90.12 194 SER A C 1
ATOM 1547 O O . SER A 1 194 ? 14.359 2.02 13.352 1 90.12 194 SER A O 1
ATOM 1549 N N . TYR A 1 195 ? 12.094 1.854 13.398 1 93.25 195 TYR A N 1
ATOM 1550 C CA . TYR A 1 195 ? 11.977 2.59 12.141 1 93.25 195 TYR A CA 1
ATOM 1551 C C . TYR A 1 195 ? 11.031 3.773 12.289 1 93.25 195 TYR A C 1
ATOM 1553 O O . TYR A 1 195 ? 10.336 4.141 11.344 1 93.25 195 TYR A O 1
ATOM 1561 N N . LYS A 1 196 ? 11.016 4.285 13.469 1 92.44 196 LYS A N 1
ATOM 1562 C CA . LYS A 1 196 ? 10.305 5.543 13.68 1 92.44 196 LYS A CA 1
ATOM 1563 C C . LYS A 1 196 ? 10.922 6.664 12.844 1 92.44 196 LYS A C 1
ATOM 1565 O O . LYS A 1 196 ? 12.117 6.637 12.539 1 92.44 196 LYS A O 1
ATOM 1570 N N . LEU A 1 197 ? 10.133 7.598 12.547 1 92.44 197 LEU A N 1
ATOM 1571 C CA . LEU A 1 197 ? 10.547 8.664 11.648 1 92.44 197 LEU A CA 1
ATOM 1572 C C . LEU A 1 197 ? 11.812 9.344 12.156 1 92.44 197 LEU A C 1
ATOM 1574 O O . LEU A 1 197 ? 12.75 9.586 11.383 1 92.44 197 LEU A O 1
ATOM 1578 N N . GLU A 1 198 ? 11.883 9.609 13.469 1 90.38 198 GLU A N 1
ATOM 1579 C CA . GLU A 1 198 ? 13.031 10.281 14.062 1 90.38 198 GLU A CA 1
ATOM 1580 C C . GLU A 1 198 ? 14.297 9.445 13.93 1 90.38 198 GLU A C 1
ATOM 1582 O O . GLU A 1 198 ? 15.367 9.969 13.633 1 90.38 198 GLU A O 1
ATOM 1587 N N . ILE A 1 199 ? 14.172 8.18 14.109 1 91.69 199 ILE A N 1
ATOM 1588 C CA . ILE A 1 199 ? 15.312 7.27 14.047 1 91.69 199 ILE A CA 1
ATOM 1589 C C . ILE A 1 199 ? 15.797 7.156 12.602 1 91.69 199 ILE A C 1
ATOM 1591 O O . ILE A 1 199 ? 17 7.23 12.336 1 91.69 199 ILE A O 1
ATOM 1595 N N . MET A 1 200 ? 14.867 7.004 11.664 1 93.06 200 MET A N 1
ATOM 1596 C CA . MET A 1 200 ? 15.227 6.918 10.258 1 93.06 200 MET A CA 1
ATOM 1597 C C . MET A 1 200 ? 15.891 8.211 9.789 1 93.06 200 MET A C 1
ATOM 1599 O O . MET A 1 200 ? 16.875 8.18 9.047 1 93.06 200 MET A O 1
ATOM 1603 N N . ALA A 1 201 ? 15.289 9.352 10.18 1 92.12 201 ALA A N 1
ATOM 1604 C CA . ALA A 1 201 ? 15.867 10.641 9.812 1 92.12 201 ALA A CA 1
ATOM 1605 C C . ALA A 1 201 ? 17.312 10.758 10.289 1 92.12 201 ALA A C 1
ATOM 1607 O O . ALA A 1 201 ? 18.188 11.203 9.539 1 92.12 201 ALA A O 1
ATOM 1608 N N . GLU A 1 202 ? 17.547 10.352 11.492 1 91.69 202 GLU A N 1
ATOM 1609 C CA . GLU A 1 202 ? 18.906 10.367 12.039 1 91.69 202 GLU A CA 1
ATOM 1610 C C . GLU A 1 202 ? 19.828 9.469 11.227 1 91.69 202 GLU A C 1
ATOM 1612 O O . GLU A 1 202 ? 20.938 9.891 10.852 1 91.69 202 GLU A O 1
ATOM 1617 N N . LYS A 1 203 ? 19.438 8.297 10.898 1 92.44 203 LYS A N 1
ATOM 1618 C CA . LYS A 1 203 ? 20.25 7.332 10.172 1 92.44 203 LYS A CA 1
ATOM 1619 C C . LYS A 1 203 ? 20.562 7.828 8.758 1 92.44 203 LYS A C 1
ATOM 1621 O O . LYS A 1 203 ? 21.641 7.551 8.219 1 92.44 203 LYS A O 1
ATOM 1626 N N . PHE A 1 204 ? 19.578 8.578 8.211 1 93 204 PHE A N 1
ATOM 1627 C CA . PHE A 1 204 ? 19.734 9.062 6.844 1 93 204 PHE A CA 1
ATOM 1628 C C . PHE A 1 204 ? 20.359 10.453 6.828 1 93 204 PHE A C 1
ATOM 1630 O O . PHE A 1 204 ? 20.562 11.039 5.758 1 93 204 PHE A O 1
ATOM 1637 N N . GLY A 1 205 ? 20.609 11.023 8 1 90.94 205 GLY A N 1
ATOM 1638 C CA . GLY A 1 205 ? 21.219 12.344 8.094 1 90.94 205 GLY A CA 1
ATOM 1639 C C . GLY A 1 205 ? 20.25 13.469 7.742 1 90.94 205 GLY A C 1
ATOM 1640 O O . GLY A 1 205 ? 20.656 14.484 7.172 1 90.94 205 GLY A O 1
ATOM 1641 N N . ILE A 1 206 ? 19 13.211 8.008 1 89.62 206 ILE A N 1
ATOM 1642 C CA . ILE A 1 206 ? 17.953 14.188 7.727 1 89.62 206 ILE A CA 1
ATOM 1643 C C . ILE A 1 206 ? 17.672 15.016 8.977 1 89.62 206 ILE A C 1
ATOM 1645 O O . ILE A 1 206 ? 17.484 14.469 10.062 1 89.62 206 ILE A O 1
ATOM 1649 N N . GLU A 1 207 ? 17.703 16.328 8.852 1 83.5 207 GLU A N 1
ATOM 1650 C CA . GLU A 1 207 ? 17.344 17.203 9.961 1 83.5 207 GLU A CA 1
ATOM 1651 C C . GLU A 1 207 ? 15.844 17.266 10.164 1 83.5 207 GLU A C 1
ATOM 1653 O O . GLU A 1 207 ? 15.078 17.344 9.195 1 83.5 207 GLU A O 1
ATOM 1658 N N . LEU A 1 208 ? 15.469 17.016 11.367 1 79.06 208 LEU A N 1
ATOM 1659 C CA . LEU A 1 208 ? 14.047 17.062 11.695 1 79.06 208 LEU A CA 1
ATOM 1660 C C . LEU A 1 208 ? 13.703 18.359 12.438 1 79.06 208 LEU A C 1
ATOM 1662 O O . LEU A 1 208 ? 14.477 18.812 13.281 1 79.06 208 LEU A O 1
ATOM 1666 N N . ASP A 1 209 ? 12.742 19 11.953 1 68.94 209 ASP A N 1
ATOM 1667 C CA . ASP A 1 209 ? 12.195 20.078 12.766 1 68.94 209 ASP A CA 1
ATOM 1668 C C . ASP A 1 209 ? 11.359 19.547 13.922 1 68.94 209 ASP A C 1
ATOM 1670 O O . ASP A 1 209 ? 10.82 18.438 13.836 1 68.94 209 ASP A O 1
ATOM 1674 N N . ASP A 1 210 ? 11.625 19.812 15.227 1 59.19 210 ASP A N 1
ATOM 1675 C CA . ASP A 1 210 ? 11.055 19.312 16.469 1 59.19 210 ASP A CA 1
ATOM 1676 C C . ASP A 1 210 ? 9.531 19.25 16.391 1 59.19 210 ASP A C 1
ATOM 1678 O O . ASP A 1 210 ? 8.875 18.688 17.281 1 59.19 210 ASP A O 1
ATOM 1682 N N . ALA A 1 211 ? 8.727 19.719 15.344 1 58.25 211 ALA A N 1
ATOM 1683 C CA . ALA A 1 211 ? 7.316 19.906 15.695 1 58.25 211 ALA A CA 1
ATOM 1684 C C . ALA A 1 211 ? 6.465 18.75 15.164 1 58.25 211 ALA A C 1
ATOM 1686 O O . ALA A 1 211 ? 6.652 18.297 14.031 1 58.25 211 ALA A O 1
ATOM 1687 N N . HIS A 1 212 ? 5.902 17.812 16.047 1 63.47 212 HIS A N 1
ATOM 1688 C CA . HIS A 1 212 ? 4.801 16.875 15.805 1 63.47 212 HIS A CA 1
ATOM 1689 C C . HIS A 1 212 ? 3.637 17.578 15.109 1 63.47 212 HIS A C 1
ATOM 1691 O O . HIS A 1 212 ? 2.5 17.516 15.578 1 63.47 212 HIS A O 1
ATOM 1697 N N . ASP A 1 213 ? 3.961 18.359 14.211 1 83.06 213 ASP A N 1
ATOM 1698 C CA . ASP A 1 213 ? 3 18.938 13.273 1 83.06 213 ASP A CA 1
ATOM 1699 C C . ASP A 1 213 ? 3.014 18.172 11.945 1 83.06 213 ASP A C 1
ATOM 1701 O O . ASP A 1 213 ? 4.062 17.688 11.516 1 83.06 213 ASP A O 1
ATOM 1705 N N . ALA A 1 214 ? 1.726 17.984 11.445 1 84.62 214 ALA A N 1
ATOM 1706 C CA . ALA A 1 214 ? 1.563 17.156 10.25 1 84.62 214 ALA A CA 1
ATOM 1707 C C . ALA A 1 214 ? 2.459 17.656 9.117 1 84.62 214 ALA A C 1
ATOM 1709 O O . ALA A 1 214 ? 3.012 16.859 8.359 1 84.62 214 ALA A O 1
ATOM 1710 N N . ASP A 1 215 ? 2.656 18.922 9.008 1 91 215 ASP A N 1
ATOM 1711 C CA . ASP A 1 215 ? 3.473 19.5 7.945 1 91 215 ASP A CA 1
ATOM 1712 C C . ASP A 1 215 ? 4.941 19.109 8.109 1 91 215 ASP A C 1
ATOM 1714 O O . ASP A 1 215 ? 5.605 18.734 7.145 1 91 215 ASP A O 1
ATOM 1718 N N . ALA A 1 216 ? 5.422 19.203 9.328 1 90.31 216 ALA A N 1
ATOM 1719 C CA . ALA A 1 216 ? 6.797 18.812 9.625 1 90.31 216 ALA A CA 1
ATOM 1720 C C . ALA A 1 216 ? 7.016 17.328 9.367 1 90.31 216 ALA A C 1
ATOM 1722 O O . ALA A 1 216 ? 8.031 16.938 8.789 1 90.31 216 ALA A O 1
ATOM 1723 N N . ASP A 1 217 ? 6.066 16.547 9.781 1 92.25 217 ASP A N 1
ATOM 1724 C CA . ASP A 1 217 ? 6.168 15.094 9.578 1 92.25 217 ASP A CA 1
ATOM 1725 C C . ASP A 1 217 ? 6.176 14.75 8.094 1 92.25 217 ASP A C 1
ATOM 1727 O O . ASP A 1 217 ? 6.91 13.859 7.66 1 92.25 217 ASP A O 1
ATOM 1731 N N . VAL A 1 218 ? 5.359 15.445 7.309 1 96.19 218 VAL A N 1
ATOM 1732 C CA . VAL A 1 218 ? 5.316 15.219 5.867 1 96.19 218 VAL A CA 1
ATOM 1733 C C . VAL A 1 218 ? 6.66 15.602 5.246 1 96.19 218 VAL A C 1
ATOM 1735 O O . VAL A 1 218 ? 7.168 14.898 4.371 1 96.19 218 VAL A O 1
ATOM 1738 N N . THR A 1 219 ? 7.199 16.703 5.691 1 94.88 219 THR A N 1
ATOM 1739 C CA . THR A 1 219 ? 8.5 17.125 5.188 1 94.88 219 THR A CA 1
ATOM 1740 C C . THR A 1 219 ? 9.562 16.062 5.473 1 94.88 219 THR A C 1
ATOM 1742 O O . THR A 1 219 ? 10.32 15.688 4.582 1 94.88 219 THR A O 1
ATOM 1745 N N . ALA A 1 220 ? 9.594 15.609 6.684 1 94.25 220 ALA A N 1
ATOM 1746 C CA . ALA A 1 220 ? 10.555 14.578 7.062 1 94.25 220 ALA A CA 1
ATOM 1747 C C . ALA A 1 220 ? 10.344 13.297 6.258 1 94.25 220 ALA A C 1
ATOM 1749 O O . ALA A 1 220 ? 11.297 12.688 5.781 1 94.25 220 ALA A O 1
ATOM 1750 N N . THR A 1 221 ? 9.094 12.898 6.125 1 96.56 221 THR A N 1
ATOM 1751 C CA . THR A 1 221 ? 8.734 11.703 5.359 1 96.56 221 THR A CA 1
ATOM 1752 C C . THR A 1 221 ? 9.18 11.844 3.904 1 96.56 221 THR A C 1
ATOM 1754 O O . THR A 1 221 ? 9.742 10.906 3.33 1 96.56 221 THR A O 1
ATOM 1757 N N . THR A 1 222 ? 8.938 12.984 3.348 1 96.94 222 THR A N 1
ATOM 1758 C CA . THR A 1 222 ? 9.367 13.266 1.981 1 96.94 222 THR A CA 1
ATOM 1759 C C . THR A 1 222 ? 10.883 13.141 1.852 1 96.94 222 THR A C 1
ATOM 1761 O O . THR A 1 222 ? 11.383 12.555 0.89 1 96.94 222 THR A O 1
ATOM 1764 N N . ASN A 1 223 ? 11.57 13.672 2.811 1 96.19 223 ASN A N 1
ATOM 1765 C CA . ASN A 1 223 ? 13.031 13.625 2.781 1 96.19 223 ASN A CA 1
ATOM 1766 C C . ASN A 1 223 ? 13.547 12.195 2.889 1 96.19 223 ASN A C 1
ATOM 1768 O O . ASN A 1 223 ? 14.539 11.836 2.246 1 96.19 223 ASN A O 1
ATOM 1772 N N . VAL A 1 224 ? 12.938 11.383 3.709 1 96.12 224 VAL A N 1
ATOM 1773 C CA . VAL A 1 224 ? 13.305 9.977 3.801 1 96.12 224 VAL A CA 1
ATOM 1774 C C . VAL A 1 224 ? 13.148 9.312 2.434 1 96.12 224 VAL A C 1
ATOM 1776 O O . VAL A 1 224 ? 14.062 8.625 1.961 1 96.12 224 VAL A O 1
ATOM 1779 N N . ALA A 1 225 ? 12.016 9.531 1.792 1 97.62 225 ALA A N 1
ATOM 1780 C CA . ALA A 1 225 ? 11.773 8.969 0.463 1 97.62 225 ALA A CA 1
ATOM 1781 C C . ALA A 1 225 ? 12.805 9.484 -0.539 1 97.62 225 ALA A C 1
ATOM 1783 O O . ALA A 1 225 ? 13.281 8.734 -1.395 1 97.62 225 ALA A O 1
ATOM 1784 N N . MET A 1 226 ? 13.156 10.695 -0.392 1 96.75 226 MET A N 1
ATOM 1785 C CA . MET A 1 226 ? 14.117 11.32 -1.291 1 96.75 226 MET A CA 1
ATOM 1786 C C . MET A 1 226 ? 15.484 10.648 -1.167 1 96.75 226 MET A C 1
ATOM 1788 O O . MET A 1 226 ? 16.109 10.305 -2.174 1 96.75 226 MET A O 1
ATOM 1792 N N . VAL A 1 227 ? 15.938 10.484 0.025 1 95.19 227 VAL A N 1
ATOM 1793 C CA . VAL A 1 227 ? 17.25 9.891 0.254 1 95.19 227 VAL A CA 1
ATOM 1794 C C . VAL A 1 227 ? 17.266 8.461 -0.289 1 95.19 227 VAL A C 1
ATOM 1796 O O . VAL A 1 227 ? 18.203 8.062 -0.979 1 95.19 227 VAL A O 1
ATOM 1799 N N . CYS A 1 228 ? 16.234 7.711 0.003 1 95.88 228 CYS A N 1
ATOM 1800 C CA . CYS A 1 228 ? 16.141 6.352 -0.517 1 95.88 228 CYS A CA 1
ATOM 1801 C C . CYS A 1 228 ? 16.172 6.348 -2.041 1 95.88 228 CYS A C 1
ATOM 1803 O O . CYS A 1 228 ? 16.859 5.527 -2.652 1 95.88 228 CYS A O 1
ATOM 1805 N N . THR A 1 229 ? 15.445 7.27 -2.643 1 96.19 229 THR A N 1
ATOM 1806 C CA . THR A 1 229 ? 15.367 7.379 -4.094 1 96.19 229 THR A CA 1
ATOM 1807 C C . THR A 1 229 ? 16.734 7.719 -4.684 1 96.19 229 THR A C 1
ATOM 1809 O O . THR A 1 229 ? 17.172 7.09 -5.645 1 96.19 229 THR A O 1
ATOM 1812 N N . LYS A 1 230 ? 17.391 8.672 -4.086 1 94.31 230 LYS A N 1
ATOM 1813 C CA . LYS A 1 230 ? 18.703 9.07 -4.562 1 94.31 230 LYS A CA 1
ATOM 1814 C C . LYS A 1 230 ? 19.688 7.902 -4.504 1 94.31 230 LYS A C 1
ATOM 1816 O O . LYS A 1 230 ? 20.469 7.691 -5.434 1 94.31 230 LYS A O 1
ATOM 1821 N N . ARG A 1 231 ? 19.609 7.176 -3.459 1 93.25 231 ARG A N 1
ATOM 1822 C CA . ARG A 1 231 ? 20.484 6.016 -3.318 1 93.25 231 ARG A CA 1
ATOM 1823 C C . ARG A 1 231 ? 20.172 4.969 -4.387 1 93.25 231 ARG A C 1
ATOM 1825 O O . ARG A 1 231 ? 21.094 4.352 -4.934 1 93.25 231 ARG A O 1
ATOM 1832 N N . MET A 1 232 ? 18.969 4.785 -4.691 1 94.06 232 MET A N 1
ATOM 1833 C CA . MET A 1 232 ? 18.578 3.82 -5.715 1 94.06 232 MET A CA 1
ATOM 1834 C C . MET A 1 232 ? 19.109 4.23 -7.086 1 94.06 232 MET A C 1
ATOM 1836 O O . MET A 1 232 ? 19.422 3.373 -7.91 1 94.06 232 MET A O 1
ATOM 1840 N N . ARG A 1 233 ? 19.141 5.496 -7.285 1 93.38 233 ARG A N 1
ATOM 1841 C CA . ARG A 1 233 ? 19.5 6.027 -8.594 1 93.38 233 ARG A CA 1
ATOM 1842 C C . ARG A 1 233 ? 21.016 6.047 -8.766 1 93.38 233 ARG A C 1
ATOM 1844 O O . ARG A 1 233 ? 21.516 6.062 -9.898 1 93.38 233 ARG A O 1
ATOM 1851 N N . ASN A 1 234 ? 21.797 6.254 -7.66 1 82.38 234 ASN A N 1
ATOM 1852 C CA . ASN A 1 234 ? 23.25 6.309 -7.727 1 82.38 234 ASN A CA 1
ATOM 1853 C C . ASN A 1 234 ? 23.859 4.914 -7.844 1 82.38 234 ASN A C 1
ATOM 1855 O O . ASN A 1 234 ? 23.75 4.102 -6.926 1 82.38 234 ASN A O 1
ATOM 1859 N N . ALA A 1 235 ? 23.766 4.355 -9.031 1 60.5 235 ALA A N 1
ATOM 1860 C CA . ALA A 1 235 ? 24.328 3.031 -9.297 1 60.5 235 ALA A CA 1
ATOM 1861 C C . ALA A 1 235 ? 25.812 2.979 -8.953 1 60.5 235 ALA A C 1
ATOM 1863 O O . ALA A 1 235 ? 26.641 3.539 -9.672 1 60.5 235 ALA A O 1
ATOM 1864 N N . CYS A 1 236 ? 26.266 3.557 -7.848 1 51.34 236 CYS A N 1
ATOM 1865 C CA . CYS A 1 236 ? 27.719 3.387 -7.754 1 51.34 236 CYS A CA 1
ATOM 1866 C C . CYS A 1 236 ? 28.141 2.055 -8.352 1 51.34 236 CYS A C 1
ATOM 1868 O O . CYS A 1 236 ? 27.344 1.123 -8.453 1 51.34 236 CYS A O 1
ATOM 1870 N N . GLY A 1 237 ? 29.438 1.994 -8.984 1 43.78 237 GLY A N 1
ATOM 1871 C CA . GLY A 1 237 ? 30.094 0.872 -9.633 1 43.78 237 GLY A CA 1
ATOM 1872 C C . GLY A 1 237 ? 29.859 -0.448 -8.922 1 43.78 237 GLY A C 1
ATOM 1873 O O . GLY A 1 237 ? 30.594 -0.807 -8 1 43.78 237 GLY A O 1
ATOM 1874 N N . ILE A 1 238 ? 28.641 -0.794 -8.461 1 42.09 238 ILE A N 1
ATOM 1875 C CA . ILE A 1 238 ? 28.734 -2.229 -8.211 1 42.09 238 ILE A CA 1
ATOM 1876 C C . ILE A 1 238 ? 29.781 -2.85 -9.117 1 42.09 238 ILE A C 1
ATOM 1878 O O . ILE A 1 238 ? 29.656 -2.812 -10.344 1 42.09 238 ILE A O 1
ATOM 1882 N N . ASP A 1 239 ? 30.984 -2.604 -8.898 1 36 239 ASP A N 1
ATOM 1883 C CA . ASP A 1 239 ? 31.906 -3.492 -9.602 1 36 239 ASP A CA 1
ATOM 1884 C C . ASP A 1 239 ? 31.25 -4.824 -9.938 1 36 239 ASP A C 1
ATOM 1886 O O . ASP A 1 239 ? 30.391 -5.305 -9.188 1 36 239 ASP A O 1
ATOM 1890 N N . GLY A 1 240 ? 31.172 -5.258 -11.234 1 34.47 240 GLY A N 1
ATOM 1891 C CA . GLY A 1 240 ? 31 -6.578 -11.82 1 34.47 240 GLY A CA 1
ATOM 1892 C C . GLY A 1 240 ? 31.359 -7.707 -10.875 1 34.47 240 GLY A C 1
ATOM 1893 O O . GLY A 1 240 ? 32.188 -8.555 -11.195 1 34.47 240 GLY A O 1
ATOM 1894 N N . ASP A 1 241 ? 31.531 -7.617 -9.711 1 34.84 241 ASP A N 1
ATOM 1895 C CA . ASP A 1 241 ? 31.547 -9.008 -9.281 1 34.84 241 ASP A CA 1
ATOM 1896 C C . ASP A 1 241 ? 30.344 -9.766 -9.836 1 34.84 241 ASP A C 1
ATOM 1898 O O . ASP A 1 241 ? 29.188 -9.383 -9.602 1 34.84 241 ASP A O 1
ATOM 1902 N N . GLY A 1 242 ? 30.516 -10.297 -11.062 1 33.38 242 GLY A N 1
ATOM 1903 C CA . GLY A 1 242 ? 29.875 -11.156 -12.055 1 33.38 242 GLY A CA 1
ATOM 1904 C C . GLY A 1 242 ? 28.859 -12.109 -11.453 1 33.38 242 GLY A C 1
ATOM 1905 O O . GLY A 1 242 ? 29.141 -13.297 -11.305 1 33.38 242 GLY A O 1
ATOM 1906 N N . MET A 1 243 ? 28.266 -11.906 -10.469 1 32.88 243 MET A N 1
ATOM 1907 C CA . MET A 1 243 ? 27.281 -12.984 -10.422 1 32.88 243 MET A CA 1
ATOM 1908 C C . MET A 1 243 ? 26.453 -13.016 -11.703 1 32.88 243 MET A C 1
ATOM 1910 O O . MET A 1 243 ? 25.438 -12.344 -11.805 1 32.88 243 MET A O 1
ATOM 1914 N N . VAL A 1 244 ? 27.125 -12.891 -12.844 1 32.12 244 VAL A N 1
ATOM 1915 C CA . VAL A 1 244 ? 26.547 -13.438 -14.062 1 32.12 244 VAL A CA 1
ATOM 1916 C C . VAL A 1 244 ? 25.922 -14.805 -13.773 1 32.12 244 VAL A C 1
ATOM 1918 O O . VAL A 1 244 ? 26.609 -15.742 -13.391 1 32.12 244 VAL A O 1
ATOM 1921 N N . MET A 1 245 ? 24.766 -14.844 -13.242 1 33.22 245 MET A N 1
ATOM 1922 C CA . MET A 1 245 ? 24.125 -16.141 -13.375 1 33.22 245 MET A CA 1
ATOM 1923 C C . MET A 1 245 ? 24.391 -16.734 -14.758 1 33.22 245 MET A C 1
ATOM 1925 O O . MET A 1 245 ? 24.094 -16.109 -15.773 1 33.22 245 MET A O 1
ATOM 1929 N N . THR A 1 246 ? 25.453 -17.531 -14.852 1 27.45 246 THR A N 1
ATOM 1930 C CA . THR A 1 246 ? 25.891 -18.312 -16 1 27.45 246 THR A CA 1
ATOM 1931 C C . THR A 1 246 ? 24.672 -18.906 -16.719 1 27.45 246 THR A C 1
ATOM 1933 O O . THR A 1 246 ? 23.828 -19.562 -16.109 1 27.45 246 THR A O 1
ATOM 1936 N N . LYS A 1 247 ? 24.297 -18.344 -17.812 1 32.41 247 LYS A N 1
ATOM 1937 C CA . LYS A 1 247 ? 23.484 -19.047 -18.812 1 32.41 247 LYS A CA 1
ATOM 1938 C C . LYS A 1 247 ? 24.016 -20.453 -19.062 1 32.41 247 LYS A C 1
ATOM 1940 O O . LYS A 1 247 ? 25.125 -20.641 -19.547 1 32.41 247 LYS A O 1
ATOM 1945 N N . THR A 1 248 ? 23.75 -21.391 -18.172 1 28.92 248 THR A N 1
ATOM 1946 C CA . THR A 1 248 ? 24.047 -22.719 -18.719 1 28.92 248 THR A CA 1
ATOM 1947 C C . THR A 1 248 ? 23.5 -22.844 -20.141 1 28.92 248 THR A C 1
ATOM 1949 O O . THR A 1 248 ? 22.344 -22.516 -20.406 1 28.92 248 THR A O 1
ATOM 1952 N N . GLU A 1 249 ? 24.344 -22.812 -21.109 1 27.98 249 GLU A N 1
ATOM 1953 C CA . GLU A 1 249 ? 24.094 -23.188 -22.5 1 27.98 249 GLU A CA 1
ATOM 1954 C C . GLU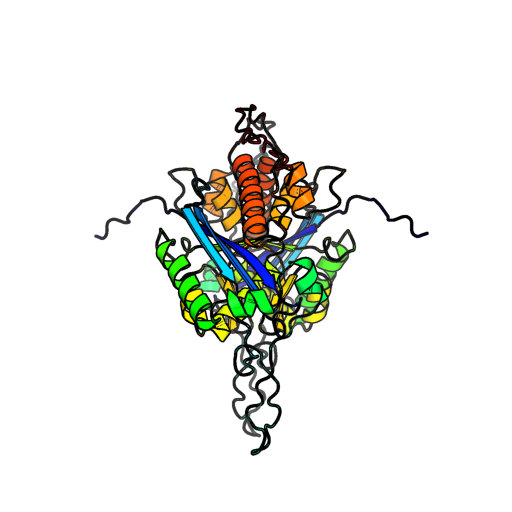 A 1 249 ? 23.203 -24.422 -22.578 1 27.98 249 GLU A C 1
ATOM 1956 O O . GLU A 1 249 ? 23.531 -25.484 -22.047 1 27.98 249 GLU A O 1
ATOM 1961 N N . LYS A 1 250 ? 21.859 -24.266 -22.562 1 31.02 250 LYS A N 1
ATOM 1962 C CA . LYS A 1 250 ? 21.078 -25.422 -22.984 1 31.02 250 LYS A CA 1
ATOM 1963 C C . LYS A 1 250 ? 21.609 -26 -24.297 1 31.02 250 LYS A C 1
ATOM 1965 O O . LYS A 1 250 ? 21.625 -25.312 -25.312 1 31.02 250 LYS A O 1
ATOM 1970 N N . SER A 1 251 ? 22.656 -26.828 -24.234 1 27.83 251 SER A N 1
ATOM 1971 C CA . SER A 1 251 ? 22.906 -27.703 -25.391 1 27.83 251 SER A CA 1
ATOM 1972 C C . SER A 1 251 ? 21.625 -28.359 -25.891 1 27.83 251 SER A C 1
ATOM 1974 O O . SER A 1 251 ? 20.938 -29.047 -25.125 1 27.83 251 SER A O 1
ATOM 1976 N N . ARG A 1 252 ? 20.844 -27.688 -26.719 1 27.78 252 ARG A N 1
ATOM 1977 C CA . ARG A 1 252 ? 19.844 -28.344 -27.547 1 27.78 252 ARG A CA 1
ATOM 1978 C C . ARG A 1 252 ? 20.406 -29.578 -28.219 1 27.78 252 ARG A C 1
ATOM 1980 O O . ARG A 1 252 ? 21.219 -29.484 -29.125 1 27.78 252 ARG A O 1
ATOM 1987 N N . ILE A 1 253 ? 20.797 -30.594 -27.5 1 27.75 253 ILE A N 1
ATOM 1988 C CA . ILE A 1 253 ? 20.953 -31.828 -28.25 1 27.75 253 ILE A CA 1
ATOM 1989 C C . ILE A 1 253 ? 19.719 -32.094 -29.109 1 27.75 253 ILE A C 1
ATOM 1991 O O . ILE A 1 253 ? 18.594 -32.094 -28.594 1 27.75 253 ILE A O 1
ATOM 1995 N N . HIS A 1 254 ? 19.703 -31.594 -30.359 1 27.75 254 HIS A N 1
ATOM 1996 C CA . HIS A 1 254 ? 18.891 -32.031 -31.5 1 27.75 254 HIS A CA 1
ATOM 1997 C C . HIS A 1 254 ? 18.734 -33.562 -31.5 1 27.75 254 HIS A C 1
ATOM 1999 O O . HIS A 1 254 ? 19.688 -34.281 -31.703 1 27.75 254 HIS A O 1
ATOM 2005 N N . PHE A 1 255 ? 18.141 -34.125 -30.422 1 22.75 255 PHE A N 1
ATOM 2006 C CA . PHE A 1 255 ? 17.797 -35.5 -30.688 1 22.75 255 PHE A CA 1
ATOM 2007 C C . PHE A 1 255 ? 17.016 -35.656 -31.984 1 22.75 255 PHE A C 1
ATOM 2009 O O . PHE A 1 255 ? 15.938 -35.062 -32.125 1 22.75 255 PHE A O 1
ATOM 2016 N N . LYS A 1 256 ? 17.734 -35.719 -33.125 1 25.19 256 LYS A N 1
ATOM 2017 C CA . LYS A 1 256 ? 17.344 -36.344 -34.406 1 25.19 256 LYS A CA 1
ATOM 2018 C C . LYS A 1 256 ? 16.578 -37.625 -34.156 1 25.19 256 LYS A C 1
ATOM 2020 O O . LYS A 1 256 ? 17.156 -38.656 -33.781 1 25.19 256 LYS A O 1
ATOM 2025 N N . ILE A 1 257 ? 15.438 -37.688 -33.312 1 21.94 257 ILE A N 1
ATOM 2026 C CA . ILE A 1 257 ? 14.602 -38.812 -33.75 1 21.94 257 ILE A CA 1
ATOM 2027 C C . ILE A 1 257 ? 13.844 -38.406 -35.031 1 21.94 257 ILE A C 1
ATOM 2029 O O . ILE A 1 257 ? 13.398 -37.281 -35.156 1 21.94 257 ILE A O 1
ATOM 2033 N N . MET B 1 1 ? 12.984 -9.977 35.156 1 26.33 1 MET B N 1
ATOM 2034 C CA . MET B 1 1 ? 13.211 -8.789 34.344 1 26.33 1 MET B CA 1
ATOM 2035 C C . MET B 1 1 ? 13.375 -9.172 32.875 1 26.33 1 MET B C 1
ATOM 2037 O O . MET B 1 1 ? 14.273 -9.938 32.531 1 26.33 1 MET B O 1
ATOM 2041 N N . ALA B 1 2 ? 12.328 -9.477 32.094 1 33.12 2 ALA B N 1
ATOM 2042 C CA . ALA B 1 2 ? 12.508 -10.008 30.75 1 33.12 2 ALA B CA 1
ATOM 2043 C C . ALA B 1 2 ? 13.609 -9.266 30.016 1 33.12 2 ALA B C 1
ATOM 2045 O O . ALA B 1 2 ? 13.68 -8.039 30.062 1 33.12 2 ALA B O 1
ATOM 2046 N N . THR B 1 3 ? 14.656 -9.656 29.984 1 38.81 3 THR B N 1
ATOM 2047 C CA . THR B 1 3 ? 15.758 -9.023 29.25 1 38.81 3 THR B CA 1
ATOM 2048 C C . THR B 1 3 ? 15.281 -8.484 27.906 1 38.81 3 THR B C 1
ATOM 2050 O O . THR B 1 3 ? 14.703 -9.227 27.109 1 38.81 3 THR B O 1
ATOM 2053 N N . PRO B 1 4 ? 14.852 -7.266 27.75 1 44 4 PRO B N 1
ATOM 2054 C CA . PRO B 1 4 ? 14.359 -6.746 26.469 1 44 4 PRO B CA 1
ATOM 2055 C C . PRO B 1 4 ? 15.102 -7.336 25.281 1 44 4 PRO B C 1
ATOM 2057 O O . PRO B 1 4 ? 16.344 -7.309 25.234 1 44 4 PRO B O 1
ATOM 2060 N N . ASN B 1 5 ? 14.953 -8.547 24.859 1 48.5 5 ASN B N 1
ATOM 2061 C CA . ASN B 1 5 ? 15.594 -9.297 23.781 1 48.5 5 ASN B CA 1
ATOM 2062 C C . ASN B 1 5 ? 15.969 -8.391 22.609 1 48.5 5 ASN B C 1
ATOM 2064 O O . ASN B 1 5 ? 15.102 -7.957 21.859 1 48.5 5 ASN B O 1
ATOM 2068 N N . ASN B 1 6 ? 16.984 -7.516 22.828 1 57.44 6 ASN B N 1
ATOM 2069 C CA . ASN B 1 6 ? 17.688 -6.52 22.031 1 57.44 6 ASN B CA 1
ATOM 2070 C C . ASN B 1 6 ? 18.109 -7.082 20.672 1 57.44 6 ASN B C 1
ATOM 2072 O O . ASN B 1 6 ? 19.062 -6.594 20.062 1 57.44 6 ASN B O 1
ATOM 2076 N N . GLU B 1 7 ? 17.641 -8.297 20.328 1 70.94 7 GLU B N 1
ATOM 2077 C CA . GLU B 1 7 ? 18.094 -8.867 19.047 1 70.94 7 GLU B CA 1
ATOM 2078 C C . GLU B 1 7 ? 17.406 -8.18 17.875 1 70.94 7 GLU B C 1
ATOM 2080 O O . GLU B 1 7 ? 16.219 -7.855 17.938 1 70.94 7 GLU B O 1
ATOM 2085 N N . LYS B 1 8 ? 18.219 -7.84 16.891 1 81.88 8 LYS B N 1
ATOM 2086 C CA . LYS B 1 8 ? 17.734 -7.23 15.656 1 81.88 8 LYS B CA 1
ATOM 2087 C C . LYS B 1 8 ? 16.641 -8.086 15.008 1 81.88 8 LYS B C 1
ATOM 2089 O O . LYS B 1 8 ? 16.828 -9.281 14.789 1 81.88 8 LYS B O 1
ATOM 2094 N N . PRO B 1 9 ? 15.484 -7.527 14.891 1 89.25 9 PRO B N 1
ATOM 2095 C CA . PRO B 1 9 ? 14.414 -8.297 14.258 1 89.25 9 PRO B CA 1
ATOM 2096 C C . PRO B 1 9 ? 14.75 -8.695 12.82 1 89.25 9 PRO B C 1
ATOM 2098 O O . PRO B 1 9 ? 15.422 -7.945 12.109 1 89.25 9 PRO B O 1
ATOM 2101 N N . ILE B 1 10 ? 14.359 -9.898 12.477 1 93.62 10 ILE B N 1
ATOM 2102 C CA . ILE B 1 10 ? 14.438 -10.344 11.094 1 93.62 10 ILE B CA 1
ATOM 2103 C C . ILE B 1 10 ? 13.07 -10.195 10.422 1 93.62 10 ILE B C 1
ATOM 2105 O O . ILE B 1 10 ? 12.148 -10.961 10.711 1 93.62 10 ILE B O 1
ATOM 2109 N N . ILE B 1 11 ? 12.977 -9.266 9.57 1 95.44 11 ILE B N 1
ATOM 2110 C CA . ILE B 1 11 ? 11.719 -9 8.883 1 95.44 11 ILE B CA 1
ATOM 2111 C C . ILE B 1 11 ? 11.641 -9.844 7.609 1 95.44 11 ILE B C 1
ATOM 2113 O O . ILE B 1 11 ? 12.594 -9.898 6.832 1 95.44 11 ILE B O 1
ATOM 2117 N N . VAL B 1 12 ? 10.531 -10.547 7.473 1 98.19 12 VAL B N 1
ATOM 2118 C CA . VAL B 1 12 ? 10.273 -11.32 6.262 1 98.19 12 VAL B CA 1
ATOM 2119 C C . VAL B 1 12 ? 9.188 -10.633 5.438 1 98.19 12 VAL B C 1
ATOM 2121 O O . VAL B 1 12 ? 8.203 -10.133 5.988 1 98.19 12 VAL B O 1
ATOM 2124 N N . ALA B 1 13 ? 9.406 -10.547 4.18 1 98.62 13 ALA B N 1
ATOM 2125 C CA . ALA B 1 13 ? 8.367 -10.148 3.229 1 98.62 13 ALA B CA 1
ATOM 2126 C C . ALA B 1 13 ? 7.934 -11.328 2.365 1 98.62 13 ALA B C 1
ATOM 2128 O O . ALA B 1 13 ? 8.734 -12.211 2.064 1 98.62 13 ALA B O 1
ATOM 2129 N N . PHE B 1 14 ? 6.707 -11.352 2.018 1 98.88 14 PHE B N 1
ATOM 2130 C CA . PHE B 1 14 ? 6.184 -12.352 1.093 1 98.88 14 PHE B CA 1
ATOM 2131 C C . PHE B 1 14 ? 5.887 -11.727 -0.266 1 98.88 14 PHE B C 1
ATOM 2133 O O . PHE B 1 14 ? 4.977 -10.906 -0.394 1 98.88 14 PHE B O 1
ATOM 2140 N N . THR B 1 15 ? 6.719 -12.055 -1.255 1 98.81 15 THR B N 1
ATOM 2141 C CA . THR B 1 15 ? 6.434 -11.656 -2.627 1 98.81 15 THR B CA 1
ATOM 2142 C C . THR B 1 15 ? 5.375 -12.562 -3.246 1 98.81 15 THR B C 1
ATOM 2144 O O . THR B 1 15 ? 5.473 -13.789 -3.16 1 98.81 15 THR B O 1
ATOM 2147 N N . LEU B 1 16 ? 4.336 -11.93 -3.814 1 98.44 16 LEU B N 1
ATOM 2148 C CA . LEU B 1 16 ? 3.275 -12.805 -4.312 1 98.44 16 LEU B CA 1
ATOM 2149 C C . LEU B 1 16 ? 2.775 -12.328 -5.672 1 98.44 16 LEU B C 1
ATOM 2151 O O . LEU B 1 16 ? 3.004 -11.18 -6.055 1 98.44 16 LEU B O 1
ATOM 2155 N N . ASP B 1 17 ? 2.172 -13.227 -6.395 1 97.75 17 ASP B N 1
ATOM 2156 C CA . ASP B 1 17 ? 1.463 -13.016 -7.652 1 97.75 17 ASP B CA 1
ATOM 2157 C C . ASP B 1 17 ? 0.34 -14.039 -7.828 1 97.75 17 ASP B C 1
ATOM 2159 O O . ASP B 1 17 ? 0.475 -15.195 -7.418 1 97.75 17 ASP B O 1
ATOM 2163 N N . PHE B 1 18 ? -0.748 -13.609 -8.414 1 98 18 PHE B N 1
ATOM 2164 C CA . PHE B 1 18 ? -1.848 -14.484 -8.789 1 98 18 PHE B CA 1
ATOM 2165 C C . PHE B 1 18 ? -2.002 -14.547 -10.305 1 98 18 PHE B C 1
ATOM 2167 O O . PHE B 1 18 ? -1.87 -13.531 -10.992 1 98 18 PHE B O 1
ATOM 2174 N N . GLU B 1 19 ? -2.193 -15.664 -10.852 1 97.75 19 GLU B N 1
ATOM 2175 C CA . GLU B 1 19 ? -2.971 -15.781 -12.078 1 97.75 19 GLU B CA 1
ATOM 2176 C C . GLU B 1 19 ? -4.461 -15.922 -11.781 1 97.75 19 GLU B C 1
ATOM 2178 O O . GLU B 1 19 ? -4.844 -16.5 -10.766 1 97.75 19 GLU B O 1
ATOM 2183 N N . THR B 1 20 ? -5.27 -15.398 -12.68 1 98.19 20 THR B N 1
ATOM 2184 C CA . THR B 1 20 ? -6.684 -15.289 -12.352 1 98.19 20 THR B CA 1
ATOM 2185 C C . THR B 1 20 ? -7.547 -15.555 -13.578 1 98.19 20 THR B C 1
ATOM 2187 O O . THR B 1 20 ? -7.035 -15.609 -14.703 1 98.19 20 THR B O 1
ATOM 2190 N N . GLY B 1 21 ? -8.812 -15.797 -13.367 1 98.31 21 GLY B N 1
ATOM 2191 C CA . GLY B 1 21 ? -9.781 -16.016 -14.43 1 98.31 21 GLY B CA 1
ATOM 2192 C C . GLY B 1 21 ? -10.289 -14.734 -15.055 1 98.31 21 GLY B C 1
ATOM 2193 O O . GLY B 1 21 ? -11.109 -14.773 -15.977 1 98.31 21 GLY B O 1
ATOM 2194 N N . GLY B 1 22 ? -9.883 -13.625 -14.609 1 98.12 22 GLY B N 1
ATOM 2195 C CA . GLY B 1 22 ? -10.273 -12.297 -15.055 1 98.12 22 GLY B CA 1
ATOM 2196 C C . GLY B 1 22 ? -9.742 -11.188 -14.156 1 98.12 22 GLY B C 1
ATOM 2197 O O . GLY B 1 22 ? -8.867 -11.422 -13.32 1 98.12 22 GLY B O 1
ATOM 2198 N N . LEU B 1 23 ? -10.305 -10.016 -14.312 1 96.94 23 LEU B N 1
ATOM 2199 C CA . LEU B 1 23 ? -9.695 -8.852 -13.672 1 96.94 23 LEU B CA 1
ATOM 2200 C C . LEU B 1 23 ? -10.453 -8.461 -12.414 1 96.94 23 LEU B C 1
ATOM 2202 O O . LEU B 1 23 ? -9.953 -7.691 -11.594 1 96.94 23 LEU B O 1
ATOM 2206 N N . ASN B 1 24 ? -11.641 -8.969 -12.281 1 96.5 24 ASN B N 1
ATOM 2207 C CA . ASN B 1 24 ? -12.484 -8.578 -11.156 1 96.5 24 ASN B CA 1
ATOM 2208 C C . ASN B 1 24 ? -12.477 -9.625 -10.047 1 96.5 24 ASN B C 1
ATOM 2210 O O . ASN B 1 24 ? -13.109 -10.672 -10.172 1 96.5 24 ASN B O 1
ATOM 2214 N N . CYS B 1 25 ? -11.883 -9.328 -8.938 1 96.81 25 CYS B N 1
ATOM 2215 C CA . CYS B 1 25 ? -11.711 -10.289 -7.855 1 96.81 25 CYS B CA 1
ATOM 2216 C C . CYS B 1 25 ? -13.047 -10.625 -7.199 1 96.81 25 CYS B C 1
ATOM 2218 O O . CYS B 1 25 ? -13.141 -11.578 -6.43 1 96.81 25 CYS B O 1
ATOM 2220 N N . GLN B 1 26 ? -14.094 -9.883 -7.477 1 94.06 26 GLN B N 1
ATOM 2221 C CA . GLN B 1 26 ? -15.391 -10.156 -6.867 1 94.06 26 GLN B CA 1
ATOM 2222 C C . GLN B 1 26 ? -16.125 -11.266 -7.609 1 94.06 26 GLN B C 1
ATOM 2224 O O . GLN B 1 26 ? -16.984 -11.938 -7.035 1 94.06 26 GLN B O 1
ATOM 2229 N N . ASP B 1 27 ? -15.781 -11.461 -8.891 1 95 27 ASP B N 1
ATOM 2230 C CA . ASP B 1 27 ? -16.562 -12.477 -9.594 1 95 27 ASP B CA 1
ATOM 2231 C C . ASP B 1 27 ? -15.648 -13.406 -10.398 1 95 27 ASP B C 1
ATOM 2233 O O . ASP B 1 27 ? -16.109 -14.43 -10.914 1 95 27 ASP B O 1
ATOM 2237 N N . CYS B 1 28 ? -14.359 -13.047 -10.492 1 97.94 28 CYS B N 1
ATOM 2238 C CA . CYS B 1 28 ? -13.414 -13.922 -11.18 1 97.94 28 CYS B CA 1
ATOM 2239 C C . CYS B 1 28 ? -12.602 -14.742 -10.188 1 97.94 28 CYS B C 1
ATOM 2241 O O . CYS B 1 28 ? -12.344 -14.289 -9.07 1 97.94 28 CYS B O 1
ATOM 2243 N N . ALA B 1 29 ? -12.156 -15.906 -10.664 1 98.31 29 ALA B N 1
ATOM 2244 C CA . ALA B 1 29 ? -11.469 -16.859 -9.797 1 98.31 29 ALA B CA 1
ATOM 2245 C C . ALA B 1 29 ? -9.969 -16.594 -9.758 1 98.31 29 ALA B C 1
ATOM 2247 O O . ALA B 1 29 ? -9.406 -16.062 -10.711 1 98.31 29 ALA B O 1
ATOM 2248 N N . CYS B 1 30 ? -9.352 -16.953 -8.617 1 97.81 30 CYS B N 1
ATOM 2249 C CA . CYS B 1 30 ? -7.922 -17.234 -8.633 1 97.81 30 CYS B CA 1
ATOM 2250 C C . CYS B 1 30 ? -7.629 -18.594 -9.258 1 97.81 30 CYS B C 1
ATOM 2252 O O . CYS B 1 30 ? -8.281 -19.578 -8.93 1 97.81 30 CYS B O 1
ATOM 2254 N N . THR B 1 31 ? -6.625 -18.672 -10.133 1 98.44 31 THR B N 1
ATOM 2255 C CA . THR B 1 31 ? -6.309 -19.922 -10.797 1 98.44 31 THR B CA 1
ATOM 2256 C C . THR B 1 31 ? -4.957 -20.453 -10.328 1 98.44 31 THR B C 1
ATOM 2258 O O . THR B 1 31 ? -4.73 -21.672 -10.32 1 98.44 31 THR B O 1
ATOM 2261 N N . GLN B 1 32 ? -4.043 -19.578 -9.984 1 98.56 32 GLN B N 1
ATOM 2262 C CA . GLN B 1 32 ? -2.73 -19.938 -9.469 1 98.56 32 GLN B CA 1
ATOM 2263 C C . GLN B 1 32 ? -2.221 -18.891 -8.477 1 98.56 32 GLN B C 1
ATOM 2265 O O . GLN B 1 32 ? -2.438 -17.688 -8.672 1 98.56 32 GLN B O 1
ATOM 2270 N N . ILE B 1 33 ? -1.557 -19.312 -7.418 1 98.69 33 ILE B N 1
ATOM 2271 C CA . ILE B 1 33 ? -0.878 -18.422 -6.492 1 98.69 33 ILE B CA 1
ATOM 2272 C C . ILE B 1 33 ? 0.587 -18.828 -6.355 1 98.69 33 ILE B C 1
ATOM 2274 O O . ILE B 1 33 ? 0.906 -20.016 -6.32 1 98.69 33 ILE B O 1
ATOM 2278 N N . ALA B 1 34 ? 1.448 -17.906 -6.383 1 98.56 34 ALA B N 1
ATOM 2279 C CA . ALA B 1 34 ? 2.852 -18.094 -6.027 1 98.56 34 ALA B CA 1
ATOM 2280 C C . ALA B 1 34 ? 3.277 -17.109 -4.941 1 98.56 34 ALA B C 1
ATOM 2282 O O . ALA B 1 34 ? 2.928 -15.922 -4.996 1 98.56 34 ALA B O 1
ATOM 2283 N N . ILE B 1 35 ? 3.979 -17.609 -3.914 1 98.81 35 ILE B N 1
ATOM 2284 C CA . ILE B 1 35 ? 4.488 -16.797 -2.816 1 98.81 35 ILE B CA 1
ATOM 2285 C C . ILE B 1 35 ? 5.93 -17.188 -2.504 1 98.81 35 ILE B C 1
ATOM 2287 O O . ILE B 1 35 ? 6.238 -18.375 -2.357 1 98.81 35 ILE B O 1
ATOM 2291 N N . HIS B 1 36 ? 6.809 -16.25 -2.461 1 98.75 36 HIS B N 1
ATOM 2292 C CA . HIS B 1 36 ? 8.164 -16.438 -1.961 1 98.75 36 HIS B CA 1
ATOM 2293 C C . HIS B 1 36 ? 8.375 -15.711 -0.64 1 98.75 36 HIS B C 1
ATOM 2295 O O . HIS B 1 36 ? 7.988 -14.547 -0.503 1 98.75 36 HIS B O 1
ATOM 2301 N N . ALA B 1 37 ? 8.875 -16.422 0.338 1 98.88 37 ALA B N 1
ATOM 2302 C CA . ALA B 1 37 ? 9.297 -15.789 1.584 1 98.88 37 ALA B CA 1
ATOM 2303 C C . ALA B 1 37 ? 10.711 -15.234 1.463 1 98.88 37 ALA B C 1
ATOM 2305 O O . ALA B 1 37 ? 11.648 -15.969 1.144 1 98.88 37 ALA B O 1
ATOM 2306 N N . VAL B 1 38 ? 10.875 -13.953 1.726 1 98.62 38 VAL B N 1
ATOM 2307 C CA . VAL B 1 38 ? 12.156 -13.281 1.524 1 98.62 38 VAL B CA 1
ATOM 2308 C C . VAL B 1 38 ? 12.578 -12.586 2.814 1 98.62 38 VAL B C 1
ATOM 2310 O O . VAL B 1 38 ? 11.828 -11.789 3.373 1 98.62 38 VAL B O 1
ATOM 2313 N N . ARG B 1 39 ? 13.766 -12.883 3.283 1 97.88 39 ARG B N 1
ATOM 2314 C CA . ARG B 1 39 ? 14.344 -12.094 4.367 1 97.88 39 ARG B CA 1
ATOM 2315 C C . ARG B 1 39 ? 14.797 -10.727 3.873 1 97.88 39 ARG B C 1
ATOM 2317 O O . ARG B 1 39 ? 15.617 -10.625 2.957 1 97.88 39 ARG B O 1
ATOM 2324 N N . ILE B 1 40 ? 14.375 -9.711 4.535 1 96.31 40 ILE B N 1
ATOM 2325 C CA . ILE B 1 40 ? 14.617 -8.367 4.023 1 96.31 40 ILE B CA 1
ATOM 2326 C C . ILE B 1 40 ? 16.031 -7.914 4.398 1 96.31 40 ILE B C 1
ATOM 2328 O O . ILE B 1 40 ? 16.625 -7.086 3.709 1 96.31 40 ILE B O 1
ATOM 2332 N N . ASP B 1 41 ? 16.625 -8.422 5.48 1 94.44 41 ASP B N 1
ATOM 2333 C CA . ASP B 1 41 ? 17.953 -8.016 5.902 1 94.44 41 ASP B CA 1
ATOM 2334 C C . ASP B 1 41 ? 19.016 -8.562 4.953 1 94.44 41 ASP B C 1
ATOM 2336 O O . ASP B 1 41 ? 20 -7.887 4.66 1 94.44 41 ASP B O 1
ATOM 2340 N N . THR B 1 42 ? 18.781 -9.797 4.363 1 94.69 42 THR B N 1
ATOM 2341 C CA . THR B 1 42 ? 19.766 -10.43 3.49 1 94.69 42 THR B CA 1
ATOM 2342 C C . THR B 1 42 ? 19.219 -10.547 2.066 1 94.69 42 THR B C 1
ATOM 2344 O O . THR B 1 42 ? 19.984 -10.773 1.124 1 94.69 42 THR B O 1
ATOM 2347 N N . PHE B 1 43 ? 17.859 -10.461 1.925 1 94.62 43 PHE B N 1
ATOM 2348 C CA . PHE B 1 43 ? 17.094 -10.633 0.7 1 94.62 43 PHE B CA 1
ATOM 2349 C C . PHE B 1 43 ? 17.219 -12.055 0.18 1 94.62 43 PHE B C 1
ATOM 2351 O O . PHE B 1 43 ? 17.125 -12.289 -1.027 1 94.62 43 PHE B O 1
ATOM 2358 N N . GLU B 1 44 ? 17.516 -12.953 1.042 1 96.38 44 GLU B N 1
ATOM 2359 C CA . GLU B 1 44 ? 17.484 -14.383 0.717 1 96.38 44 GLU B CA 1
ATOM 2360 C C . GLU B 1 44 ? 16.062 -14.898 0.641 1 96.38 44 GLU B C 1
ATOM 2362 O O . GLU B 1 44 ? 15.234 -14.617 1.518 1 96.38 44 GLU B O 1
ATOM 2367 N N . THR B 1 45 ? 15.789 -15.562 -0.488 1 97.81 45 THR B N 1
ATOM 2368 C CA . THR B 1 45 ? 14.539 -16.312 -0.541 1 97.81 45 THR B CA 1
ATOM 2369 C C . THR B 1 45 ? 14.633 -17.594 0.285 1 97.81 45 THR B C 1
ATOM 2371 O O . THR B 1 45 ? 15.422 -18.484 -0.04 1 97.81 45 THR B O 1
ATOM 2374 N N . ILE B 1 46 ? 13.781 -17.766 1.292 1 98.44 46 ILE B N 1
ATOM 2375 C CA . ILE B 1 46 ? 14 -18.844 2.256 1 98.44 46 ILE B CA 1
ATOM 2376 C C . ILE B 1 46 ? 12.945 -19.922 2.061 1 98.44 46 ILE B C 1
ATOM 2378 O O . ILE B 1 46 ? 13.086 -21.031 2.596 1 98.44 46 ILE B O 1
ATOM 2382 N N . ASP B 1 47 ? 11.891 -19.641 1.393 1 98.69 47 ASP B N 1
ATOM 2383 C CA . ASP B 1 47 ? 10.836 -20.625 1.154 1 98.69 47 ASP B CA 1
ATOM 2384 C C . ASP B 1 47 ? 9.953 -20.203 -0.019 1 98.69 47 ASP B C 1
ATOM 2386 O O . ASP B 1 47 ? 9.945 -19.031 -0.411 1 98.69 47 ASP B O 1
ATOM 2390 N N . ARG B 1 48 ? 9.281 -21.156 -0.63 1 98.19 48 ARG B N 1
ATOM 2391 C CA . ARG B 1 48 ? 8.414 -20.906 -1.778 1 98.19 48 ARG B CA 1
ATOM 2392 C C . ARG B 1 48 ? 7.125 -21.719 -1.667 1 98.19 48 ARG B C 1
ATOM 2394 O O . ARG B 1 48 ? 7.129 -22.844 -1.166 1 98.19 48 ARG B O 1
ATOM 2401 N N . TYR B 1 49 ? 6.027 -21.172 -2.102 1 98.69 49 TYR B N 1
ATOM 2402 C CA . TYR B 1 49 ? 4.723 -21.828 -2.189 1 98.69 49 TYR B CA 1
ATOM 2403 C C . TYR B 1 49 ? 4.059 -21.531 -3.529 1 98.69 49 TYR B C 1
ATOM 2405 O O . TYR B 1 49 ? 3.877 -20.359 -3.896 1 98.69 49 TYR B O 1
ATOM 2413 N N . VAL B 1 50 ? 3.709 -22.547 -4.297 1 98.25 50 VAL B N 1
ATOM 2414 C CA . VAL B 1 50 ? 3.043 -22.406 -5.59 1 98.25 50 VAL B CA 1
ATOM 2415 C C . VAL B 1 50 ? 1.952 -23.453 -5.727 1 98.25 50 VAL B C 1
ATOM 2417 O O . VAL B 1 50 ? 2.199 -24.641 -5.508 1 98.25 50 VAL B O 1
ATOM 2420 N N . LYS B 1 51 ? 0.76 -23.047 -6.078 1 98.5 51 LYS B N 1
ATOM 2421 C CA . LYS B 1 51 ? -0.343 -24 -6.258 1 98.5 51 LYS B CA 1
ATOM 2422 C C . LYS B 1 51 ? -1.317 -23.5 -7.324 1 98.5 51 LYS B C 1
ATOM 2424 O O . LYS B 1 51 ? -1.579 -22.297 -7.426 1 98.5 51 LYS B O 1
ATOM 2429 N N . TYR B 1 52 ? -1.79 -24.438 -8.102 1 98.44 52 TYR B N 1
ATOM 2430 C CA . TYR B 1 52 ? -3.021 -24.203 -8.844 1 98.44 52 TYR B CA 1
ATOM 2431 C C . TYR B 1 52 ? -4.242 -24.359 -7.949 1 98.44 52 TYR B C 1
ATOM 2433 O O . TYR B 1 52 ? -4.211 -25.109 -6.965 1 98.44 52 TYR B O 1
ATOM 2441 N N . ILE B 1 53 ? -5.297 -23.656 -8.242 1 98.81 53 ILE B N 1
ATOM 2442 C CA . ILE B 1 53 ? -6.496 -23.688 -7.41 1 98.81 53 ILE B CA 1
ATOM 2443 C C . ILE B 1 53 ? -7.641 -24.344 -8.188 1 98.81 53 ILE B C 1
ATOM 2445 O O . ILE B 1 53 ? -7.934 -23.953 -9.32 1 98.81 53 ILE B O 1
ATOM 2449 N N . TYR B 1 54 ? -8.258 -25.281 -7.602 1 98.81 54 TYR B N 1
ATOM 2450 C CA . TYR B 1 54 ? -9.383 -26 -8.188 1 98.81 54 TYR B CA 1
ATOM 2451 C C . TYR B 1 54 ? -10.57 -25.062 -8.398 1 98.81 54 TYR B C 1
ATOM 2453 O O . TYR B 1 54 ? -10.828 -24.188 -7.574 1 98.81 54 TYR B O 1
ATOM 2461 N N . PRO B 1 55 ? -11.266 -25.25 -9.477 1 98.56 55 PRO B N 1
ATOM 2462 C CA . PRO B 1 55 ? -12.414 -24.391 -9.711 1 98.56 55 PRO B CA 1
ATOM 2463 C C . PRO B 1 55 ? -13.406 -24.375 -8.547 1 98.56 55 PRO B C 1
ATOM 2465 O O . PRO B 1 55 ? -13.617 -25.406 -7.91 1 98.56 55 PRO B O 1
ATOM 2468 N N . TYR B 1 56 ? -14.016 -23.188 -8.258 1 97.75 56 TYR B N 1
ATOM 2469 C CA . TYR B 1 56 ? -14.906 -23.047 -7.113 1 97.75 56 TYR B CA 1
ATOM 2470 C C . TYR B 1 56 ? -16.047 -22.062 -7.43 1 97.75 56 TYR B C 1
ATOM 2472 O O . TYR B 1 56 ? -16.078 -21.484 -8.508 1 97.75 56 TYR B O 1
ATOM 2480 N N . ASN B 1 57 ? -17.016 -22.031 -6.551 1 95.75 57 ASN B N 1
ATOM 2481 C CA . ASN B 1 57 ? -18.203 -21.203 -6.723 1 95.75 57 ASN B CA 1
ATOM 2482 C C . ASN B 1 57 ? -18.109 -19.906 -5.922 1 95.75 57 ASN B C 1
ATOM 2484 O O . ASN B 1 57 ? -17.328 -19.812 -4.973 1 95.75 57 ASN B O 1
ATOM 2488 N N . GLN B 1 58 ? -18.875 -18.938 -6.379 1 92.94 58 GLN B N 1
ATOM 2489 C CA . GLN B 1 58 ? -19 -17.719 -5.605 1 92.94 58 GLN B CA 1
ATOM 2490 C C . GLN B 1 58 ? -19.609 -17.984 -4.23 1 92.94 58 GLN B C 1
ATOM 2492 O O . GLN B 1 58 ? -20.422 -18.891 -4.078 1 92.94 58 GLN B O 1
ATOM 2497 N N . GLN B 1 59 ? -19.141 -17.203 -3.299 1 89.12 59 GLN B N 1
ATOM 2498 C CA . GLN B 1 59 ? -19.703 -17.25 -1.951 1 89.12 59 GLN B CA 1
ATOM 2499 C C . GLN B 1 59 ? -20.25 -15.898 -1.528 1 89.12 59 GLN B C 1
ATOM 2501 O O . GLN B 1 59 ? -19.578 -15.148 -0.806 1 89.12 59 GLN B O 1
ATOM 2506 N N . PRO B 1 60 ? -21.406 -15.547 -1.956 1 74.5 60 PRO B N 1
ATOM 2507 C CA . PRO B 1 60 ? -21.969 -14.195 -1.819 1 74.5 60 PRO B CA 1
ATOM 2508 C C . PRO B 1 60 ? -22.047 -13.742 -0.366 1 74.5 60 PRO B C 1
ATOM 2510 O O . PRO B 1 60 ? -22.094 -12.539 -0.096 1 74.5 60 PRO B O 1
ATOM 2513 N N . ASP B 1 61 ? -22.109 -14.586 0.552 1 73.69 61 ASP B N 1
ATOM 2514 C CA . ASP B 1 61 ? -22.25 -14.195 1.952 1 73.69 61 ASP B CA 1
ATOM 2515 C C . ASP B 1 61 ? -20.906 -13.758 2.527 1 73.69 61 ASP B C 1
ATOM 2517 O O . ASP B 1 61 ? -20.844 -13.227 3.641 1 73.69 61 ASP B O 1
ATOM 2521 N N . LYS B 1 62 ? -19.969 -13.938 1.707 1 70.5 62 LYS B N 1
ATOM 2522 C CA . LYS B 1 62 ? -18.656 -13.609 2.232 1 70.5 62 LYS B CA 1
ATOM 2523 C C . LYS B 1 62 ? -18.141 -12.297 1.644 1 70.5 62 LYS B C 1
ATOM 2525 O O . LYS B 1 62 ? -18.062 -12.148 0.422 1 70.5 62 LYS B O 1
ATOM 2530 N N . GLY B 1 63 ? -17.812 -11.266 2.537 1 62.62 63 GLY B N 1
ATOM 2531 C CA . GLY B 1 63 ? -17.047 -10.047 2.293 1 62.62 63 GLY B CA 1
ATOM 2532 C C . GLY B 1 63 ? -17.844 -8.984 1.559 1 62.62 63 GLY B C 1
ATOM 2533 O O . GLY B 1 63 ? -17.609 -7.793 1.747 1 62.62 63 GLY B O 1
ATOM 2534 N N . VAL B 1 64 ? -18.625 -9.344 0.305 1 60.47 64 VAL B N 1
ATOM 2535 C CA . VAL B 1 64 ? -19.188 -8.305 -0.565 1 60.47 64 VAL B CA 1
ATOM 2536 C C . VAL B 1 64 ? -20.594 -7.961 -0.121 1 60.47 64 VAL B C 1
ATOM 2538 O O . VAL B 1 64 ? -21.375 -8.844 0.271 1 60.47 64 VAL B O 1
ATOM 2541 N N . SER B 1 65 ? -20.734 -6.785 0.469 1 49.88 65 SER B N 1
ATOM 2542 C CA . SER B 1 65 ? -22.062 -6.332 0.856 1 49.88 65 SER B CA 1
ATOM 2543 C C . SER B 1 65 ? -23.078 -6.602 -0.245 1 49.88 65 SER B C 1
ATOM 2545 O O . SER B 1 65 ? -23.062 -5.961 -1.296 1 49.88 65 SER B O 1
ATOM 2547 N N . LYS B 1 66 ? -23.266 -7.758 -0.657 1 46.44 66 LYS B N 1
ATOM 2548 C CA . LYS B 1 66 ? -24.297 -7.883 -1.677 1 46.44 66 LYS B CA 1
ATOM 2549 C C . LYS B 1 66 ? -25.641 -7.363 -1.166 1 46.44 66 LYS B C 1
ATOM 2551 O O . LYS B 1 66 ? -25.938 -7.484 0.023 1 46.44 66 LYS B O 1
ATOM 2556 N N . ARG B 1 67 ? -26.234 -6.508 -1.848 1 40.81 67 ARG B N 1
ATOM 2557 C CA . ARG B 1 67 ? -27.625 -6.129 -1.75 1 40.81 67 ARG B CA 1
ATOM 2558 C C . ARG B 1 67 ? -28.5 -7.336 -1.421 1 40.81 67 ARG B C 1
ATOM 2560 O O . ARG B 1 67 ? -28.328 -8.406 -2.004 1 40.81 67 ARG B O 1
ATOM 2567 N N . LYS B 1 68 ? -29.031 -7.277 -0.183 1 39.88 68 LYS B N 1
ATOM 2568 C CA . LYS B 1 68 ? -30.047 -8.219 0.267 1 39.88 68 LYS B CA 1
ATOM 2569 C C . LYS B 1 68 ? -30.969 -8.625 -0.88 1 39.88 68 LYS B C 1
ATOM 2571 O O . LYS B 1 68 ? -31.859 -7.859 -1.271 1 39.88 68 LYS B O 1
ATOM 2576 N N . VAL B 1 69 ? -30.5 -9.07 -1.968 1 38.03 69 VAL B N 1
ATOM 2577 C CA . VAL B 1 69 ? -31.562 -9.531 -2.852 1 38.03 69 VAL B CA 1
ATOM 2578 C C . VAL B 1 69 ? -32.438 -10.539 -2.117 1 38.03 69 VAL B C 1
ATOM 2580 O O . VAL B 1 69 ? -31.938 -11.438 -1.44 1 38.03 69 VAL B O 1
ATOM 2583 N N . LEU B 1 70 ? -33.625 -10.164 -1.833 1 40.16 70 LEU B N 1
ATOM 2584 C CA . LEU B 1 70 ? -34.688 -10.992 -1.277 1 40.16 70 LEU B CA 1
ATOM 2585 C C . LEU B 1 70 ? -34.656 -12.398 -1.869 1 40.16 70 LEU B C 1
ATOM 2587 O O . LEU B 1 70 ? -34.812 -12.57 -3.076 1 40.16 70 LEU B O 1
ATOM 2591 N N . LYS B 1 71 ? -33.875 -13.266 -1.255 1 42.47 71 LYS B N 1
ATOM 2592 C CA . LYS B 1 71 ? -33.969 -14.672 -1.629 1 42.47 71 LYS B CA 1
ATOM 2593 C C . LYS B 1 71 ? -35.406 -15.188 -1.453 1 42.47 71 LYS B C 1
ATOM 2595 O O . LYS B 1 71 ? -36 -14.984 -0.403 1 42.47 71 LYS B O 1
ATOM 2600 N N . SER B 1 72 ? -36.156 -15.25 -2.471 1 40 72 SER B N 1
ATOM 2601 C CA . SER B 1 72 ? -37.406 -15.977 -2.312 1 40 72 SER B CA 1
ATOM 2602 C C . SER B 1 72 ? -37.188 -17.391 -1.788 1 40 72 SER B C 1
ATOM 2604 O O . SER B 1 72 ? -36.094 -17.938 -1.951 1 40 72 SER B O 1
ATOM 2606 N N . LYS B 1 73 ? -37.938 -18.016 -0.862 1 44.5 73 LYS B N 1
ATOM 2607 C CA . LYS B 1 73 ? -38 -19.328 -0.21 1 44.5 73 LYS B CA 1
ATOM 2608 C C . LYS B 1 73 ? -37.531 -20.422 -1.154 1 44.5 73 LYS B C 1
ATOM 2610 O O . LYS B 1 73 ? -37.062 -21.484 -0.708 1 44.5 73 LYS B O 1
ATOM 2615 N N . PHE B 1 74 ? -37.844 -20.406 -2.344 1 43.41 74 PHE B N 1
ATOM 2616 C CA . PHE B 1 74 ? -37.562 -21.406 -3.357 1 43.41 74 PHE B CA 1
ATOM 2617 C C . PHE B 1 74 ? -36.219 -21.156 -4.016 1 43.41 74 PHE B C 1
ATOM 2619 O O . PHE B 1 74 ? -35.875 -21.844 -4.984 1 43.41 74 PHE B O 1
ATOM 2626 N N . ASP B 1 75 ? -35.594 -20.078 -3.746 1 46.06 75 ASP B N 1
ATOM 2627 C CA . ASP B 1 75 ? -34.312 -19.812 -4.406 1 46.06 75 ASP B CA 1
ATOM 2628 C C . ASP B 1 75 ? -33.25 -20.781 -3.947 1 46.06 75 ASP B C 1
ATOM 2630 O O . ASP B 1 75 ? -32.844 -20.797 -2.775 1 46.06 75 ASP B O 1
ATOM 2634 N N . LYS B 1 76 ? -33.375 -22.016 -4.328 1 42.84 76 LYS B N 1
ATOM 2635 C CA . LYS B 1 76 ? -32.281 -22.984 -4.234 1 42.84 76 LYS B CA 1
ATOM 2636 C C . LYS B 1 76 ? -30.906 -22.281 -4.219 1 42.84 76 LYS B C 1
ATOM 2638 O O . LYS B 1 76 ? -30.75 -21.234 -4.848 1 42.84 76 LYS B O 1
ATOM 2643 N N . ASP B 1 77 ? -30.109 -22.344 -3.129 1 49.41 77 ASP B N 1
ATOM 2644 C CA . ASP B 1 77 ? -28.75 -21.859 -2.969 1 49.41 77 ASP B CA 1
ATOM 2645 C C . ASP B 1 77 ? -27.984 -21.922 -4.293 1 49.41 77 ASP B C 1
ATOM 2647 O O . ASP B 1 77 ? -27.422 -22.953 -4.656 1 49.41 77 ASP B O 1
ATOM 2651 N N . ASP B 1 78 ? -28.547 -21.422 -5.406 1 58.78 78 ASP B N 1
ATOM 2652 C CA . ASP B 1 78 ? -27.969 -21.547 -6.738 1 58.78 78 ASP B CA 1
ATOM 2653 C C . ASP B 1 78 ? -26.484 -21.188 -6.723 1 58.78 78 ASP B C 1
ATOM 2655 O O . ASP B 1 78 ? -26.109 -20.062 -6.363 1 58.78 78 ASP B O 1
ATOM 2659 N N . GLU B 1 79 ? -25.641 -22.281 -6.691 1 79.94 79 GLU B N 1
ATOM 2660 C CA . GLU B 1 79 ? -24.188 -22.234 -6.832 1 79.94 79 GLU B CA 1
ATOM 2661 C C . GLU B 1 79 ? -23.781 -21.5 -8.109 1 79.94 79 GLU B C 1
ATOM 2663 O O . GLU B 1 79 ? -24.156 -21.906 -9.211 1 79.94 79 GLU B O 1
ATOM 2668 N N . VAL B 1 80 ? -23.344 -20.328 -8.008 1 91.25 80 VAL B N 1
ATOM 2669 C CA . VAL B 1 80 ? -22.844 -19.547 -9.141 1 91.25 80 VAL B CA 1
ATOM 2670 C C . VAL B 1 80 ? -21.328 -19.75 -9.258 1 91.25 80 VAL B C 1
ATOM 2672 O O . VAL B 1 80 ? -20.578 -19.422 -8.328 1 91.25 80 VAL B O 1
ATOM 2675 N N . PRO B 1 81 ? -20.922 -20.359 -10.32 1 95.31 81 PRO B N 1
ATOM 2676 C CA . PRO B 1 81 ? -19.469 -20.531 -10.492 1 95.31 81 PRO B CA 1
ATOM 2677 C C . PRO B 1 81 ? -18.734 -19.203 -10.656 1 95.31 81 PRO B C 1
ATOM 2679 O O . PRO B 1 81 ? -19.312 -18.234 -11.172 1 95.31 81 PRO B O 1
ATOM 2682 N N . MET B 1 82 ? -17.578 -19.188 -10.188 1 97.38 82 MET B N 1
ATOM 2683 C CA . MET B 1 82 ? -16.703 -18.062 -10.516 1 97.38 82 MET B CA 1
ATOM 2684 C C . MET B 1 82 ? -16.453 -18 -12.016 1 97.38 82 MET B C 1
ATOM 2686 O O . MET B 1 82 ? -16.594 -18.984 -12.727 1 97.38 82 MET B O 1
ATOM 2690 N N . LYS B 1 83 ? -16.047 -16.859 -12.469 1 98.06 83 LYS B N 1
ATOM 2691 C CA . LYS B 1 83 ? -15.781 -16.672 -13.891 1 98.06 83 LYS B CA 1
ATOM 2692 C C . LYS B 1 83 ? -14.352 -17.062 -14.234 1 98.06 83 LYS B C 1
ATOM 2694 O O . LYS B 1 83 ? -13.414 -16.734 -13.5 1 98.06 83 LYS B O 1
ATOM 2699 N N . TYR B 1 84 ? -14.172 -17.766 -15.266 1 98.5 84 TYR B N 1
ATOM 2700 C CA . TYR B 1 84 ? -12.922 -18.125 -15.93 1 98.5 84 TYR B CA 1
ATOM 2701 C C . TYR B 1 84 ? -12.93 -17.656 -17.375 1 98.5 84 TYR B C 1
ATOM 2703 O O . TYR B 1 84 ? -13.172 -18.453 -18.297 1 98.5 84 TYR B O 1
ATOM 2711 N N . GLU B 1 85 ? -12.578 -16.453 -17.531 1 98.44 85 GLU B N 1
ATOM 2712 C CA . GLU B 1 85 ? -12.672 -15.836 -18.859 1 98.44 85 GLU B CA 1
ATOM 2713 C C . GLU B 1 85 ? -11.602 -16.375 -19.797 1 98.44 85 GLU B C 1
ATOM 2715 O O . GLU B 1 85 ? -10.453 -16.562 -19.391 1 98.44 85 GLU B O 1
ATOM 2720 N N . GLU B 1 86 ? -11.914 -16.516 -21.047 1 97.56 86 GLU B N 1
ATOM 2721 C CA . GLU B 1 86 ? -11.023 -17.109 -22.047 1 97.56 86 GLU B CA 1
ATOM 2722 C C . GLU B 1 86 ? -9.766 -16.266 -22.219 1 97.56 86 GLU B C 1
ATOM 2724 O O . GLU B 1 86 ? -8.656 -16.797 -22.328 1 97.56 86 GLU B O 1
ATOM 2729 N N . LYS B 1 87 ? -9.945 -15.016 -22.266 1 96.88 87 LYS B N 1
ATOM 2730 C CA . LYS B 1 87 ? -8.812 -14.117 -22.453 1 96.88 87 LYS B CA 1
ATOM 2731 C C . LYS B 1 87 ? -7.773 -14.281 -21.344 1 96.88 87 LYS B C 1
ATOM 2733 O O . LYS B 1 87 ? -6.57 -14.328 -21.609 1 96.88 87 LYS B O 1
ATOM 2738 N N . ALA B 1 88 ? -8.227 -14.352 -20.109 1 96.12 88 ALA B N 1
ATOM 2739 C CA . ALA B 1 88 ? -7.332 -14.508 -18.969 1 96.12 88 ALA B CA 1
ATOM 2740 C C . ALA B 1 88 ? -6.629 -15.859 -19 1 96.12 88 ALA B C 1
ATOM 2742 O O . ALA B 1 88 ? -5.426 -15.945 -18.766 1 96.12 88 ALA B O 1
ATOM 2743 N N . LEU B 1 89 ? -7.371 -16.922 -19.328 1 96.12 89 LEU B N 1
ATOM 2744 C CA . LEU B 1 89 ? -6.816 -18.266 -19.375 1 96.12 89 LEU B CA 1
ATOM 2745 C C . LEU B 1 89 ? -5.789 -18.391 -20.5 1 96.12 89 LEU B C 1
ATOM 2747 O O . LEU B 1 89 ? -4.75 -19.031 -20.312 1 96.12 89 LEU B O 1
ATOM 2751 N N . THR B 1 90 ? -6.043 -17.766 -21.594 1 95.44 90 THR B N 1
ATOM 2752 C CA . THR B 1 90 ? -5.113 -17.781 -22.719 1 95.44 90 THR B CA 1
ATOM 2753 C C . THR B 1 90 ? -3.824 -17.047 -22.375 1 95.44 90 THR B C 1
ATOM 2755 O O . THR B 1 90 ? -2.727 -17.531 -22.641 1 95.44 90 THR B O 1
ATOM 2758 N N . TYR B 1 91 ? -3.998 -15.93 -21.719 1 91.75 91 TYR B N 1
ATOM 2759 C CA . TYR B 1 91 ? -2.848 -15.109 -21.359 1 91.75 91 TYR B CA 1
ATOM 2760 C C . TYR B 1 91 ? -1.919 -15.867 -20.422 1 91.75 91 TYR B C 1
ATOM 2762 O O . TYR B 1 91 ? -0.695 -15.781 -20.547 1 91.75 91 TYR B O 1
ATOM 2770 N N . SER B 1 92 ? -2.449 -16.656 -19.453 1 93.62 92 SER B N 1
ATOM 2771 C CA . SER B 1 92 ? -1.654 -17.359 -18.453 1 93.62 92 SER B CA 1
ATOM 2772 C C . SER B 1 92 ? -1.304 -18.766 -18.922 1 93.62 92 SER B C 1
ATOM 2774 O O . SER B 1 92 ? -0.555 -19.484 -18.25 1 93.62 92 SER B O 1
ATOM 2776 N N . ALA B 1 93 ? -1.923 -19.203 -20.047 1 94.44 93 ALA B N 1
ATOM 2777 C CA . ALA B 1 93 ? -1.748 -20.562 -20.562 1 94.44 93 ALA B CA 1
ATOM 2778 C C . ALA B 1 93 ? -2.223 -21.609 -19.562 1 94.44 93 ALA B C 1
ATOM 2780 O O . ALA B 1 93 ? -1.627 -22.688 -19.438 1 94.44 93 ALA B O 1
ATOM 2781 N N . ILE B 1 94 ? -3.234 -21.234 -18.75 1 96.44 94 ILE B N 1
ATOM 2782 C CA . ILE B 1 94 ? -3.873 -22.156 -17.812 1 96.44 94 ILE B CA 1
ATOM 2783 C C . ILE B 1 94 ? -5.211 -22.609 -18.375 1 96.44 94 ILE B C 1
ATOM 2785 O O . ILE B 1 94 ? -6 -21.812 -18.875 1 96.44 94 ILE B O 1
ATOM 2789 N N . THR B 1 95 ? -5.426 -23.906 -18.375 1 97.12 95 THR B N 1
ATOM 2790 C CA . THR B 1 95 ? -6.676 -24.453 -18.891 1 97.12 95 THR B CA 1
ATOM 2791 C C . THR B 1 95 ? -7.562 -24.938 -17.75 1 97.12 95 THR B C 1
ATOM 2793 O O . THR B 1 95 ? -7.07 -25.234 -16.656 1 97.12 95 THR B O 1
ATOM 2796 N N . MET B 1 96 ? -8.812 -25.047 -18.094 1 98 96 MET B N 1
ATOM 2797 C CA . MET B 1 96 ? -9.742 -25.594 -17.094 1 98 96 MET B CA 1
ATOM 2798 C C . MET B 1 96 ? -9.359 -27.031 -16.734 1 98 96 MET B C 1
ATOM 2800 O O . MET B 1 96 ? -9.5 -27.438 -15.578 1 98 96 MET B O 1
ATOM 2804 N N . ASP B 1 97 ? -8.898 -27.797 -17.688 1 98.12 97 ASP B N 1
ATOM 2805 C CA . ASP B 1 97 ? -8.477 -29.172 -17.438 1 98.12 97 ASP B CA 1
ATOM 2806 C C . ASP B 1 97 ? -7.301 -29.219 -16.453 1 98.12 97 ASP B C 1
ATOM 2808 O O . ASP B 1 97 ? -7.262 -30.078 -15.562 1 98.12 97 ASP B O 1
ATOM 2812 N N . MET B 1 98 ? -6.336 -28.312 -16.641 1 97.44 98 MET B N 1
ATOM 2813 C CA . MET B 1 98 ? -5.215 -28.203 -15.711 1 97.44 98 MET B CA 1
ATOM 2814 C C . MET B 1 98 ? -5.707 -27.938 -14.297 1 97.44 98 MET B C 1
ATOM 2816 O O . MET B 1 98 ? -5.246 -28.562 -13.344 1 97.44 98 MET B O 1
ATOM 2820 N N . LEU B 1 99 ? -6.648 -27.016 -14.141 1 98.44 99 LEU B N 1
ATOM 2821 C CA . LEU B 1 99 ? -7.156 -26.641 -12.828 1 98.44 99 LEU B CA 1
ATOM 2822 C C . LEU B 1 99 ? -7.887 -27.812 -12.172 1 98.44 99 LEU B C 1
ATOM 2824 O O . LEU B 1 99 ? -7.766 -28.031 -10.969 1 98.44 99 LEU B O 1
ATOM 2828 N N . LYS B 1 100 ? -8.594 -28.594 -12.945 1 98.38 100 LYS B N 1
ATOM 2829 C CA . LYS B 1 100 ? -9.336 -29.734 -12.422 1 98.38 100 LYS B CA 1
ATOM 2830 C C . LYS B 1 100 ? -8.398 -30.875 -12.031 1 98.38 100 LYS B C 1
ATOM 2832 O O . LYS B 1 100 ? -8.648 -31.594 -11.07 1 98.38 100 LYS B O 1
ATOM 2837 N N . SER B 1 101 ? -7.359 -30.969 -12.734 1 98.31 101 SER B N 1
ATOM 2838 C CA . SER B 1 101 ? -6.457 -32.094 -12.531 1 98.31 101 SER B CA 1
ATOM 2839 C C . SER B 1 101 ? -5.402 -31.781 -11.477 1 98.31 101 SER B C 1
ATOM 2841 O O . SER B 1 101 ? -5.055 -32.625 -10.664 1 98.31 101 SER B O 1
ATOM 2843 N N . LEU B 1 102 ? -4.867 -30.531 -11.469 1 98.12 102 LEU B N 1
ATOM 2844 C CA . LEU B 1 102 ? -3.715 -30.188 -10.648 1 98.12 102 LEU B CA 1
ATOM 2845 C C . LEU B 1 102 ? -4.125 -29.281 -9.492 1 98.12 102 LEU B C 1
ATOM 2847 O O . LEU B 1 102 ? -3.367 -29.109 -8.531 1 98.12 102 LEU B O 1
ATOM 2851 N N . GLY B 1 103 ? -5.273 -28.719 -9.562 1 98.56 103 GLY B N 1
ATOM 2852 C CA . GLY B 1 103 ? -5.676 -27.688 -8.609 1 98.56 103 GLY B CA 1
ATOM 2853 C C . GLY B 1 103 ? -5.992 -28.25 -7.234 1 98.56 103 GLY B C 1
ATOM 2854 O O . GLY B 1 103 ? -6.375 -29.422 -7.105 1 98.56 103 GLY B O 1
ATOM 2855 N N . VAL B 1 104 ? -5.793 -27.438 -6.266 1 98.81 104 VAL B N 1
ATOM 2856 C CA . VAL B 1 104 ? -6.141 -27.719 -4.879 1 98.81 104 VAL B CA 1
ATOM 2857 C C . VAL B 1 104 ? -7.352 -26.891 -4.473 1 98.81 104 VAL B C 1
ATOM 2859 O O . VAL B 1 104 ? -7.508 -25.75 -4.922 1 98.81 104 VAL B O 1
ATOM 2862 N N . TYR B 1 105 ? -8.141 -27.406 -3.611 1 98.69 105 TYR B N 1
ATOM 2863 C CA . TYR B 1 105 ? -9.336 -26.703 -3.18 1 98.69 105 TYR B CA 1
ATOM 2864 C C . TYR B 1 105 ? -8.977 -25.406 -2.453 1 98.69 105 TYR B C 1
ATOM 2866 O O . TYR B 1 105 ? -8.023 -25.375 -1.67 1 98.69 105 TYR B O 1
ATOM 2874 N N . ILE B 1 106 ? -9.828 -24.391 -2.672 1 98.38 106 ILE B N 1
ATOM 2875 C CA . ILE B 1 106 ? -9.5 -23.031 -2.246 1 98.38 106 ILE B CA 1
ATOM 2876 C C . ILE B 1 106 ? -9.367 -22.984 -0.726 1 98.38 106 ILE B C 1
ATOM 2878 O O . ILE B 1 106 ? -8.523 -22.266 -0.193 1 98.38 106 ILE B O 1
ATOM 2882 N N . LYS B 1 107 ? -10.156 -23.766 0.015 1 98.38 107 LYS B N 1
ATOM 2883 C CA . LYS B 1 107 ? -10.062 -23.797 1.471 1 98.38 107 LYS B CA 1
ATOM 2884 C C . LYS B 1 107 ? -8.711 -24.344 1.922 1 98.38 107 LYS B C 1
ATOM 2886 O O . LYS B 1 107 ? -8.125 -23.859 2.889 1 98.38 107 LYS B O 1
ATOM 2891 N N . VAL B 1 108 ? -8.266 -25.328 1.242 1 98.88 108 VAL B N 1
ATOM 2892 C CA . VAL B 1 108 ? -6.977 -25.938 1.557 1 98.88 108 VAL B CA 1
ATOM 2893 C C . VAL B 1 108 ? -5.848 -24.969 1.22 1 98.88 108 VAL B C 1
ATOM 2895 O O . VAL B 1 108 ? -4.922 -24.781 2.014 1 98.88 108 VAL B O 1
ATOM 2898 N N . VAL B 1 109 ? -5.941 -24.344 0.061 1 98.88 109 VAL B N 1
ATOM 2899 C CA . VAL B 1 109 ? -4.93 -23.359 -0.342 1 98.88 109 VAL B CA 1
ATOM 2900 C C . VAL B 1 109 ? -4.844 -22.25 0.7 1 98.88 109 VAL B C 1
ATOM 2902 O O . VAL B 1 109 ? -3.746 -21.875 1.119 1 98.88 109 VAL B O 1
ATOM 2905 N N . ALA B 1 110 ? -5.984 -21.75 1.137 1 98.88 110 ALA B N 1
ATOM 2906 C CA . ALA B 1 110 ? -6.004 -20.688 2.139 1 98.88 110 ALA B CA 1
ATOM 2907 C C . ALA B 1 110 ? -5.301 -21.125 3.42 1 98.88 110 ALA B C 1
ATOM 2909 O O . ALA B 1 110 ? -4.484 -20.391 3.973 1 98.88 110 ALA B O 1
ATOM 2910 N N . SER B 1 111 ? -5.586 -22.297 3.842 1 98.88 111 SER B N 1
ATOM 2911 C CA . SER B 1 111 ? -4.98 -22.828 5.055 1 98.88 111 SER B CA 1
ATOM 2912 C C . SER B 1 111 ? -3.477 -23.016 4.883 1 98.88 111 SER B C 1
ATOM 2914 O O . SER B 1 111 ? -2.699 -22.719 5.793 1 98.88 111 SER B O 1
ATOM 2916 N N . GLU B 1 112 ? -3.078 -23.5 3.766 1 98.94 112 GLU B N 1
ATOM 2917 C CA . GLU B 1 112 ? -1.66 -23.719 3.5 1 98.94 112 GLU B CA 1
ATOM 2918 C C . GLU B 1 112 ? -0.901 -22.406 3.426 1 98.94 112 GLU B C 1
ATOM 2920 O O . GLU B 1 112 ? 0.247 -22.312 3.865 1 98.94 112 GLU B O 1
ATOM 2925 N N . VAL B 1 113 ? -1.532 -21.422 2.855 1 98.94 113 VAL B N 1
ATOM 2926 C CA . VAL B 1 113 ? -0.905 -20.109 2.787 1 98.94 113 VAL B CA 1
ATOM 2927 C C . VAL B 1 113 ? -0.7 -19.547 4.195 1 98.94 113 VAL B C 1
ATOM 2929 O O . VAL B 1 113 ? 0.363 -19.016 4.512 1 98.94 113 VAL B O 1
ATOM 2932 N N . ILE B 1 114 ? -1.681 -19.703 5.059 1 98.94 114 ILE B N 1
ATOM 2933 C CA . ILE B 1 114 ? -1.576 -19.234 6.441 1 98.94 114 ILE B CA 1
ATOM 2934 C C . ILE B 1 114 ? -0.432 -19.969 7.141 1 98.94 114 ILE B C 1
ATOM 2936 O O . ILE B 1 114 ? 0.383 -19.344 7.824 1 98.94 114 ILE B O 1
ATOM 2940 N N . GLU B 1 115 ? -0.326 -21.203 6.941 1 98.88 115 GLU B N 1
ATOM 2941 C CA . GLU B 1 115 ? 0.749 -21.984 7.547 1 98.88 115 GLU B CA 1
ATOM 2942 C C . GLU B 1 115 ? 2.109 -21.578 6.996 1 98.88 115 GLU B C 1
ATOM 2944 O O . GLU B 1 115 ? 3.09 -21.5 7.738 1 98.88 115 GLU B O 1
ATOM 2949 N N . PHE B 1 116 ? 2.145 -21.375 5.727 1 98.94 116 PHE B N 1
ATOM 2950 C CA . PHE B 1 116 ? 3.365 -20.906 5.082 1 98.94 116 PHE B CA 1
ATOM 2951 C C . PHE B 1 116 ? 3.838 -19.594 5.703 1 98.94 116 PHE B C 1
ATOM 2953 O O . PHE B 1 116 ? 5.02 -19.438 6.012 1 98.94 116 PHE B O 1
ATOM 2960 N N . ILE B 1 117 ? 2.881 -18.625 5.883 1 98.75 117 ILE B N 1
ATOM 2961 C CA . ILE B 1 117 ? 3.197 -17.328 6.473 1 98.75 117 ILE B CA 1
ATOM 2962 C C . ILE B 1 117 ? 3.658 -17.516 7.914 1 98.75 117 ILE B C 1
ATOM 2964 O O . ILE B 1 117 ? 4.684 -16.969 8.32 1 98.75 117 ILE B O 1
ATOM 2968 N N . ARG B 1 118 ? 2.994 -18.312 8.641 1 98.19 118 ARG B N 1
ATOM 2969 C CA . ARG B 1 118 ? 3.299 -18.547 10.055 1 98.19 118 ARG B CA 1
ATOM 2970 C C . ARG B 1 118 ? 4.691 -19.156 10.219 1 98.19 118 ARG B C 1
ATOM 2972 O O . ARG B 1 118 ? 5.484 -18.672 11.031 1 98.19 118 ARG B O 1
ATOM 2979 N N . LYS B 1 119 ? 4.98 -20.125 9.43 1 98.12 119 LYS B N 1
ATOM 2980 C CA . LYS B 1 119 ? 6.246 -20.844 9.523 1 98.12 119 LYS B CA 1
ATOM 2981 C C . LYS B 1 119 ? 7.426 -19.938 9.18 1 98.12 119 LYS B C 1
ATOM 2983 O O . LYS B 1 119 ? 8.508 -20.078 9.742 1 98.12 119 LYS B O 1
ATOM 2988 N N . ASN B 1 120 ? 7.141 -18.984 8.281 1 98.31 120 ASN B N 1
ATOM 2989 C CA . ASN B 1 120 ? 8.25 -18.172 7.773 1 98.31 120 ASN B CA 1
ATOM 2990 C C . ASN B 1 120 ? 8.32 -16.812 8.461 1 98.31 120 ASN B C 1
ATOM 2992 O O . ASN B 1 120 ? 9.141 -15.977 8.102 1 98.31 120 ASN B O 1
ATOM 2996 N N . THR B 1 121 ? 7.41 -16.547 9.375 1 97.5 121 THR B N 1
ATOM 2997 C CA . THR B 1 121 ? 7.523 -15.352 10.211 1 97.5 121 THR B CA 1
ATOM 2998 C C . THR B 1 121 ? 8.57 -15.547 11.305 1 97.5 121 THR B C 1
ATOM 3000 O O . THR B 1 121 ? 8.359 -16.328 12.234 1 97.5 121 THR B O 1
ATOM 3003 N N . LEU B 1 122 ? 9.68 -14.82 11.227 1 95.25 122 LEU B N 1
ATOM 3004 C CA . LEU B 1 122 ? 10.867 -15.164 12 1 95.25 122 LEU B CA 1
ATOM 3005 C C . LEU B 1 122 ? 10.977 -14.273 13.242 1 95.25 122 LEU B C 1
ATOM 3007 O O . LEU B 1 122 ? 11.75 -14.578 14.156 1 95.25 122 LEU B O 1
ATOM 3011 N N . SER B 1 123 ? 10.328 -13.164 13.266 1 90.56 123 SER B N 1
ATOM 3012 C CA . SER B 1 123 ? 10.32 -12.289 14.438 1 90.56 123 SER B CA 1
ATOM 3013 C C . SER B 1 123 ? 8.898 -11.977 14.883 1 90.56 123 SER B C 1
ATOM 3015 O O . SER B 1 123 ? 7.98 -11.93 14.055 1 90.56 123 SER B O 1
ATOM 3017 N N . LYS B 1 124 ? 8.859 -11.781 16.156 1 82.69 124 LYS B N 1
ATOM 3018 C CA . LYS B 1 124 ? 7.555 -11.469 16.75 1 82.69 124 LYS B CA 1
ATOM 3019 C C . LYS B 1 124 ? 7.465 -10 17.141 1 82.69 124 LYS B C 1
ATOM 3021 O O . LYS B 1 124 ? 8.469 -9.391 17.5 1 82.69 124 LYS B O 1
ATOM 3026 N N . GLY B 1 125 ? 6.23 -9.414 17 1 82 125 GLY B N 1
ATOM 3027 C CA . GLY B 1 125 ? 5.961 -8.023 17.328 1 82 125 GLY B CA 1
ATOM 3028 C C . GLY B 1 125 ? 5.191 -7.297 16.234 1 82 125 GLY B C 1
ATOM 3029 O O . GLY B 1 125 ? 5.262 -7.672 15.062 1 82 125 GLY B O 1
ATOM 3030 N N . LEU B 1 126 ? 4.527 -6.25 16.641 1 73.44 126 LEU B N 1
ATOM 3031 C CA . LEU B 1 126 ? 3.605 -5.562 15.734 1 73.44 126 LEU B CA 1
ATOM 3032 C C . LEU B 1 126 ? 4.352 -4.957 14.555 1 73.44 126 LEU B C 1
ATOM 3034 O O . LEU B 1 126 ? 3.955 -5.141 13.398 1 73.44 126 LEU B O 1
ATOM 3038 N N . ASN B 1 127 ? 5.445 -4.332 14.766 1 77.94 127 ASN B N 1
ATOM 3039 C CA . ASN B 1 127 ? 6.164 -3.666 13.68 1 77.94 127 ASN B CA 1
ATOM 3040 C C . ASN B 1 127 ? 7.207 -4.586 13.055 1 77.94 127 ASN B C 1
ATOM 3042 O O . ASN B 1 127 ? 8.07 -4.133 12.297 1 77.94 127 ASN B O 1
ATOM 3046 N N . LYS B 1 128 ? 7.066 -5.891 13.406 1 89.69 128 LYS B N 1
ATOM 3047 C CA . LYS B 1 128 ? 8.008 -6.875 12.883 1 89.69 128 LYS B CA 1
ATOM 3048 C C . LYS B 1 128 ? 7.297 -7.926 12.039 1 89.69 128 LYS B C 1
ATOM 3050 O O . LYS B 1 128 ? 7.945 -8.781 11.43 1 89.69 128 LYS B O 1
ATOM 3055 N N . LYS B 1 129 ? 5.992 -7.789 11.984 1 95.88 129 LYS B N 1
ATOM 3056 C CA . LYS B 1 129 ? 5.207 -8.688 11.133 1 95.88 129 LYS B CA 1
ATOM 3057 C C . LYS B 1 129 ? 5.559 -8.5 9.664 1 95.88 129 LYS B C 1
ATOM 3059 O O . LYS B 1 129 ? 6.074 -7.453 9.266 1 95.88 129 LYS B O 1
ATOM 3064 N N . PRO B 1 130 ? 5.297 -9.57 8.93 1 98.06 130 PRO B N 1
ATOM 3065 C CA . PRO B 1 130 ? 5.652 -9.508 7.508 1 98.06 130 PRO B CA 1
ATOM 3066 C C . PRO B 1 130 ? 4.746 -8.57 6.711 1 98.06 130 PRO B C 1
ATOM 3068 O O . PRO B 1 130 ? 3.656 -8.227 7.172 1 98.06 130 PRO B O 1
ATOM 3071 N N . PHE B 1 131 ? 5.238 -8.102 5.621 1 98.19 131 PHE B N 1
ATOM 3072 C CA . PHE B 1 131 ? 4.465 -7.352 4.637 1 98.19 131 PHE B CA 1
ATOM 3073 C C . PHE B 1 131 ? 4.574 -7.996 3.262 1 98.19 131 PHE B C 1
ATOM 3075 O O . PHE B 1 131 ? 5.305 -8.977 3.082 1 98.19 131 PHE B O 1
ATOM 3082 N N . LEU B 1 132 ? 3.795 -7.52 2.289 1 98.88 132 LEU B N 1
ATOM 3083 C CA . LEU B 1 132 ? 3.732 -8.117 0.958 1 98.88 132 LEU B CA 1
ATOM 3084 C C . LEU B 1 132 ? 4.543 -7.297 -0.042 1 98.88 132 LEU B C 1
ATOM 3086 O O . LEU B 1 132 ? 4.68 -6.082 0.108 1 98.88 132 LEU B O 1
ATOM 3090 N N . ILE B 1 133 ? 5.148 -7.973 -0.974 1 98.81 133 ILE B N 1
ATOM 3091 C CA . ILE B 1 133 ? 5.754 -7.383 -2.162 1 98.81 133 ILE B CA 1
ATOM 3092 C C . ILE B 1 133 ? 5.043 -7.895 -3.412 1 98.81 133 ILE B C 1
ATOM 3094 O O . ILE B 1 133 ? 4.715 -9.078 -3.506 1 98.81 133 ILE B O 1
ATOM 3098 N N . GLY B 1 134 ? 4.777 -7.062 -4.34 1 98.25 134 GLY B N 1
ATOM 3099 C CA . GLY B 1 134 ? 4.188 -7.473 -5.602 1 98.25 134 GLY B CA 1
ATOM 3100 C C . GLY B 1 134 ? 4.273 -6.406 -6.676 1 98.25 134 GLY B C 1
ATOM 3101 O O . GLY B 1 134 ? 4.645 -5.262 -6.395 1 98.25 134 GLY B O 1
ATOM 3102 N N . GLN B 1 135 ? 4.043 -6.773 -7.867 1 97.19 135 GLN B N 1
ATOM 3103 C CA . GLN B 1 135 ? 3.953 -5.875 -9.016 1 97.19 135 GLN B CA 1
ATOM 3104 C C . GLN B 1 135 ? 2.498 -5.57 -9.359 1 97.19 135 GLN B C 1
ATOM 3106 O O . GLN B 1 135 ? 1.724 -6.48 -9.664 1 97.19 135 GLN B O 1
ATOM 3111 N N . ASN B 1 136 ? 2.174 -4.195 -9.328 1 95.69 136 ASN B N 1
ATOM 3112 C CA . ASN B 1 136 ? 0.764 -3.834 -9.422 1 95.69 136 ASN B CA 1
ATOM 3113 C C . ASN B 1 136 ? -0.075 -4.586 -8.391 1 95.69 136 ASN B C 1
ATOM 3115 O O . ASN B 1 136 ? -1.094 -5.191 -8.734 1 95.69 136 ASN B O 1
ATOM 3119 N N . ILE B 1 137 ? 0.359 -4.535 -7.207 1 97.88 137 ILE B N 1
ATOM 3120 C CA . ILE B 1 137 ? 0.001 -5.492 -6.168 1 97.88 137 ILE B CA 1
ATOM 3121 C C . ILE B 1 137 ? -1.432 -5.238 -5.703 1 97.88 137 ILE B C 1
ATOM 3123 O O . ILE B 1 137 ? -2.059 -6.113 -5.098 1 97.88 137 ILE B O 1
ATOM 3127 N N . GLY B 1 138 ? -2.023 -4.047 -5.891 1 97.31 138 GLY B N 1
ATOM 3128 C CA . GLY B 1 138 ? -3.42 -3.82 -5.559 1 97.31 138 GLY B CA 1
ATOM 3129 C C . GLY B 1 138 ? -4.352 -4.863 -6.145 1 97.31 138 GLY B C 1
ATOM 3130 O O . GLY B 1 138 ? -5.328 -5.258 -5.504 1 97.31 138 GLY B O 1
ATOM 3131 N N . PHE B 1 139 ? -4.012 -5.246 -7.375 1 97.56 139 PHE B N 1
ATOM 3132 C CA . PHE B 1 139 ? -4.75 -6.305 -8.055 1 97.56 139 PHE B CA 1
ATOM 3133 C C . PHE B 1 139 ? -4.688 -7.602 -7.254 1 97.56 139 PHE B C 1
ATOM 3135 O O . PHE B 1 139 ? -5.723 -8.195 -6.945 1 97.56 139 PHE B O 1
ATOM 3142 N N . ASP B 1 140 ? -3.555 -7.984 -6.84 1 98.44 140 ASP B N 1
ATOM 3143 C CA . ASP B 1 140 ? -3.336 -9.227 -6.113 1 98.44 140 ASP B CA 1
ATOM 3144 C C . ASP B 1 140 ? -3.963 -9.172 -4.719 1 98.44 140 ASP B C 1
ATOM 3146 O O . ASP B 1 140 ? -4.422 -10.188 -4.199 1 98.44 140 ASP B O 1
ATOM 3150 N N . ILE B 1 141 ? -3.941 -8.008 -4.086 1 98.75 141 ILE B N 1
ATOM 3151 C CA . ILE B 1 141 ? -4.523 -7.855 -2.756 1 98.75 141 ILE B CA 1
ATOM 3152 C C . ILE B 1 141 ? -6.008 -8.219 -2.801 1 98.75 141 ILE B C 1
ATOM 3154 O O . ILE B 1 141 ? -6.512 -8.906 -1.912 1 98.75 141 ILE B O 1
ATOM 3158 N N . GLY B 1 142 ? -6.727 -7.766 -3.812 1 98.25 142 GLY B N 1
ATOM 3159 C CA . GLY B 1 142 ? -8.125 -8.148 -3.965 1 98.25 142 GLY B CA 1
ATOM 3160 C C . GLY B 1 142 ? -8.328 -9.648 -4.016 1 98.25 142 GLY B C 1
ATOM 3161 O O . GLY B 1 142 ? -9.219 -10.18 -3.342 1 98.25 142 GLY B O 1
ATOM 3162 N N . PHE B 1 143 ? -7.492 -10.328 -4.777 1 98.62 143 PHE B N 1
ATOM 3163 C CA . PHE B 1 143 ? -7.625 -11.773 -4.922 1 98.62 143 PHE B CA 1
ATOM 3164 C C . PHE B 1 143 ? -7.156 -12.484 -3.662 1 98.62 143 PHE B C 1
ATOM 3166 O O . PHE B 1 143 ? -7.684 -13.539 -3.309 1 98.62 143 PHE B O 1
ATOM 3173 N N . MET B 1 144 ? -6.164 -11.938 -2.959 1 98.88 144 MET B N 1
ATOM 3174 C CA . MET B 1 144 ? -5.77 -12.484 -1.665 1 98.88 144 MET B CA 1
ATOM 3175 C C . MET B 1 144 ? -6.918 -12.398 -0.666 1 98.88 144 MET B C 1
ATOM 3177 O O . MET B 1 144 ? -7.176 -13.352 0.075 1 98.88 144 MET B O 1
ATOM 3181 N N . GLN B 1 145 ? -7.582 -11.258 -0.634 1 98.62 145 GLN B N 1
ATOM 3182 C CA . GLN B 1 145 ? -8.742 -11.094 0.238 1 98.62 145 GLN B CA 1
ATOM 3183 C C . GLN B 1 145 ? -9.844 -12.086 -0.116 1 98.62 145 GLN B C 1
ATOM 3185 O O . GLN B 1 145 ? -10.461 -12.68 0.772 1 98.62 145 GLN B O 1
ATOM 3190 N N . GLN B 1 146 ? -10.07 -12.312 -1.411 1 98.25 146 GLN B N 1
ATOM 3191 C CA . GLN B 1 146 ? -11.016 -13.328 -1.861 1 98.25 146 GLN B CA 1
ATOM 3192 C C . GLN B 1 146 ? -10.641 -14.703 -1.32 1 98.25 146 GLN B C 1
ATOM 3194 O O . GLN B 1 146 ? -11.477 -15.391 -0.728 1 98.25 146 GLN B O 1
ATOM 3199 N N . LEU B 1 147 ? -9.375 -15.078 -1.504 1 98.62 147 LEU B N 1
ATOM 3200 C CA . LEU B 1 147 ? -8.867 -16.375 -1.064 1 98.62 147 LEU B CA 1
ATOM 3201 C C . LEU B 1 147 ? -9.07 -16.547 0.436 1 98.62 147 LEU B C 1
ATOM 3203 O O . LEU B 1 147 ? -9.555 -17.594 0.877 1 98.62 147 LEU B O 1
ATOM 3207 N N . MET B 1 148 ? -8.742 -15.555 1.219 1 98.62 148 MET B N 1
ATOM 3208 C CA . MET B 1 148 ? -8.82 -15.648 2.674 1 98.62 148 MET B CA 1
ATOM 3209 C C . MET B 1 148 ? -10.273 -15.688 3.139 1 98.62 148 MET B C 1
ATOM 3211 O O . MET B 1 148 ? -10.602 -16.406 4.09 1 98.62 148 MET B O 1
ATOM 3215 N N . GLU B 1 149 ? -11.117 -14.883 2.471 1 97.88 149 GLU B N 1
ATOM 3216 C CA . GLU B 1 149 ? -12.531 -14.898 2.816 1 97.88 149 GLU B CA 1
ATOM 3217 C C . GLU B 1 149 ? -13.18 -16.234 2.465 1 97.88 149 GLU B C 1
ATOM 3219 O O . GLU B 1 149 ? -13.852 -16.844 3.299 1 97.88 149 GLU B O 1
ATOM 3224 N N . TYR B 1 150 ? -12.938 -16.719 1.259 1 97.25 150 TYR B N 1
ATOM 3225 C CA . TYR B 1 150 ? -13.531 -17.969 0.804 1 97.25 150 TYR B CA 1
ATOM 3226 C C . TYR B 1 150 ? -12.961 -19.156 1.581 1 97.25 150 TYR B C 1
ATOM 3228 O O . TYR B 1 150 ? -13.664 -20.141 1.821 1 97.25 150 TYR B O 1
ATOM 3236 N N . GLY B 1 151 ? -11.727 -19.031 2 1 97.5 151 GLY B N 1
ATOM 3237 C CA . GLY B 1 151 ? -11.094 -20.078 2.779 1 97.5 151 GLY B CA 1
ATOM 3238 C C . GLY B 1 151 ? -11.398 -19.984 4.262 1 97.5 151 GLY B C 1
ATOM 3239 O O . GLY B 1 151 ? -11.031 -20.875 5.035 1 97.5 151 GLY B O 1
ATOM 3240 N N . GLY B 1 152 ? -12.023 -18.922 4.684 1 97 152 GLY B N 1
ATOM 3241 C CA . GLY B 1 152 ? -12.32 -18.719 6.098 1 97 152 GLY B CA 1
ATOM 3242 C C . GLY B 1 152 ? -11.094 -18.422 6.93 1 97 152 GLY B C 1
ATOM 3243 O O . GLY B 1 152 ? -10.992 -18.859 8.078 1 97 152 GLY B O 1
ATOM 3244 N N . GLN B 1 153 ? -10.094 -17.703 6.359 1 98.31 153 GLN B N 1
ATOM 3245 C CA . GLN B 1 153 ? -8.805 -17.531 7.027 1 98.31 153 GLN B CA 1
ATOM 3246 C C . GLN B 1 153 ? -8.477 -16.047 7.215 1 98.31 153 GLN B C 1
ATOM 3248 O O . GLN B 1 153 ? -7.355 -15.695 7.582 1 98.31 153 GLN B O 1
ATOM 3253 N N . MET B 1 154 ? -9.445 -15.156 7.047 1 98.12 154 MET B N 1
ATOM 3254 C CA . MET B 1 154 ? -9.172 -13.727 7.07 1 98.12 154 MET B CA 1
ATOM 3255 C C . MET B 1 154 ? -8.703 -13.281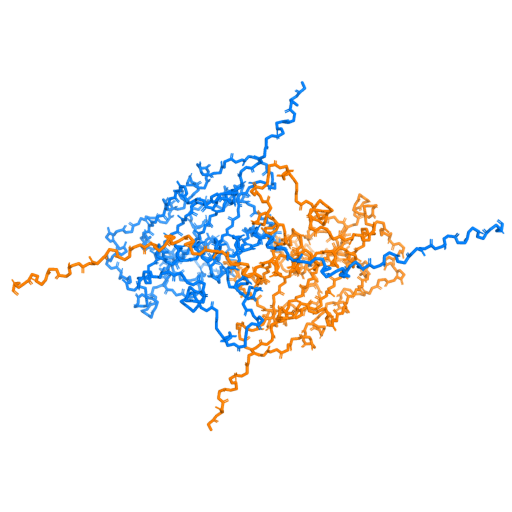 8.453 1 98.12 154 MET B C 1
ATOM 3257 O O . MET B 1 154 ? -7.797 -12.461 8.578 1 98.12 154 MET B O 1
ATOM 3261 N N . LYS B 1 155 ? -9.297 -13.789 9.492 1 98.06 155 LYS B N 1
ATOM 3262 C CA . LYS B 1 155 ? -8.906 -13.414 10.852 1 98.06 155 LYS B CA 1
ATOM 3263 C C . LYS B 1 155 ? -7.449 -13.797 11.133 1 98.06 155 LYS B C 1
ATOM 3265 O O . LYS B 1 155 ? -6.688 -12.992 11.68 1 98.06 155 LYS B O 1
ATOM 3270 N N . GLU B 1 156 ? -7.043 -14.969 10.781 1 98.56 156 GLU B N 1
ATOM 3271 C CA . GLU B 1 156 ? -5.672 -15.422 10.984 1 98.56 156 GLU B CA 1
ATOM 3272 C C . GLU B 1 156 ? -4.695 -14.617 10.125 1 98.56 156 GLU B C 1
ATOM 3274 O O . GLU B 1 156 ? -3.605 -14.266 10.586 1 98.56 156 GLU B O 1
ATOM 3279 N N . PHE B 1 157 ? -5.094 -14.391 8.906 1 98.75 157 PHE B N 1
ATOM 3280 C CA . PHE B 1 157 ? -4.277 -13.594 8 1 98.75 157 PHE B CA 1
ATOM 3281 C C . PHE B 1 157 ? -3.988 -12.219 8.602 1 98.75 157 PHE B C 1
ATOM 3283 O O . PHE B 1 157 ? -2.84 -11.773 8.617 1 98.75 157 PHE B O 1
ATOM 3290 N N . ALA B 1 158 ? -5.02 -11.594 9.133 1 98 158 ALA B N 1
ATOM 3291 C CA . ALA B 1 158 ? -4.902 -10.266 9.719 1 98 158 ALA B CA 1
ATOM 3292 C C . ALA B 1 158 ? -4.02 -10.297 10.961 1 98 158 ALA B C 1
ATOM 3294 O O . ALA B 1 158 ? -3.342 -9.312 11.273 1 98 158 ALA B O 1
ATOM 3295 N N . LYS B 1 159 ? -4.004 -11.391 11.656 1 97.12 159 LYS B N 1
ATOM 3296 C CA . LYS B 1 159 ? -3.178 -11.547 12.852 1 97.12 159 LYS B CA 1
ATOM 3297 C C . LYS B 1 159 ? -1.702 -11.672 12.484 1 97.12 159 LYS B C 1
ATOM 3299 O O . LYS B 1 159 ? -0.833 -11.219 13.234 1 97.12 159 LYS B O 1
ATOM 3304 N N . LEU B 1 160 ? -1.412 -12.219 11.375 1 97.81 160 LEU B N 1
ATOM 3305 C CA . LEU B 1 160 ? -0.042 -12.594 11.031 1 97.81 160 LEU B CA 1
ATOM 3306 C C . LEU B 1 160 ? 0.631 -11.492 10.219 1 97.81 160 LEU B C 1
ATOM 3308 O O . LEU B 1 160 ? 1.849 -11.312 10.305 1 97.81 160 LEU B O 1
ATOM 3312 N N . MET B 1 161 ? -0.137 -10.75 9.461 1 98.19 161 MET B N 1
ATOM 3313 C CA . MET B 1 161 ? 0.426 -9.797 8.508 1 98.19 161 MET B CA 1
ATOM 3314 C C . MET B 1 161 ? 0.385 -8.383 9.07 1 98.19 161 MET B C 1
ATOM 3316 O O . MET B 1 161 ? -0.533 -8.031 9.812 1 98.19 161 MET B O 1
ATOM 3320 N N . ARG B 1 162 ? 1.35 -7.602 8.695 1 97.31 162 ARG B N 1
ATOM 3321 C CA . ARG B 1 162 ? 1.262 -6.164 8.93 1 97.31 162 ARG B CA 1
ATOM 3322 C C . ARG B 1 162 ? 0.177 -5.535 8.062 1 97.31 162 ARG B C 1
ATOM 3324 O O . ARG B 1 162 ? 0.006 -5.906 6.902 1 97.31 162 ARG B O 1
ATOM 3331 N N . GLY B 1 163 ? -0.488 -4.566 8.625 1 96.69 163 GLY B N 1
ATOM 3332 C CA . GLY B 1 163 ? -1.556 -3.879 7.914 1 96.69 163 GLY B CA 1
ATOM 3333 C C . GLY B 1 163 ? -2.402 -3 8.82 1 96.69 163 GLY B C 1
ATOM 3334 O O . GLY B 1 163 ? -1.985 -2.658 9.93 1 96.69 163 GLY B O 1
ATOM 3335 N N . ALA B 1 164 ? -3.449 -2.549 8.281 1 96.81 164 ALA B N 1
ATOM 3336 C CA . ALA B 1 164 ? -4.387 -1.701 9.016 1 96.81 164 ALA B CA 1
ATOM 3337 C C . ALA B 1 164 ? -5.828 -2.006 8.617 1 96.81 164 ALA B C 1
ATOM 3339 O O . ALA B 1 164 ? -6.078 -2.582 7.555 1 96.81 164 ALA B O 1
ATOM 3340 N N . THR B 1 165 ? -6.707 -1.716 9.508 1 96.56 165 THR B N 1
ATOM 3341 C CA . THR B 1 165 ? -8.125 -1.747 9.172 1 96.56 165 THR B CA 1
ATOM 3342 C C . THR B 1 165 ? -8.547 -0.447 8.492 1 96.56 165 THR B C 1
ATOM 3344 O O . THR B 1 165 ? -8.273 0.643 9 1 96.56 165 THR B O 1
ATOM 3347 N N . ASP B 1 166 ? -9.164 -0.571 7.328 1 97.12 166 ASP B N 1
ATOM 3348 C CA . ASP B 1 166 ? -9.555 0.627 6.594 1 97.12 166 ASP B CA 1
ATOM 3349 C C . ASP B 1 166 ? -10.844 1.225 7.156 1 97.12 166 ASP B C 1
ATOM 3351 O O . ASP B 1 166 ? -11.383 0.726 8.148 1 97.12 166 ASP B O 1
ATOM 3355 N N . PHE B 1 167 ? -11.289 2.367 6.602 1 97.31 167 PHE B N 1
ATOM 3356 C CA . PHE B 1 167 ? -12.445 3.104 7.098 1 97.31 167 PHE B CA 1
ATOM 3357 C C . PHE B 1 167 ? -13.695 2.238 7.055 1 97.31 167 PHE B C 1
ATOM 3359 O O . PHE B 1 167 ? -14.609 2.412 7.867 1 97.31 167 PHE B O 1
ATOM 3366 N N . TYR B 1 168 ? -13.703 1.216 6.207 1 95.44 168 TYR B N 1
ATOM 3367 C CA . TYR B 1 168 ? -14.883 0.387 5.969 1 95.44 168 TYR B CA 1
ATOM 3368 C C . TYR B 1 168 ? -14.867 -0.85 6.859 1 95.44 168 TYR B C 1
ATOM 3370 O O . TYR B 1 168 ? -15.773 -1.684 6.789 1 95.44 168 TYR B O 1
ATOM 3378 N N . GLY B 1 169 ? -13.805 -1.016 7.656 1 94.75 169 GLY B N 1
ATOM 3379 C CA . GLY B 1 169 ? -13.75 -2.076 8.648 1 94.75 169 GLY B CA 1
ATOM 3380 C C . GLY B 1 169 ? -13.078 -3.338 8.141 1 94.75 169 GLY B C 1
ATOM 3381 O O . GLY B 1 169 ? -13.219 -4.406 8.734 1 94.75 169 GLY B O 1
ATOM 3382 N N . HIS B 1 170 ? -12.391 -3.244 7.031 1 96.5 170 HIS B N 1
ATOM 3383 C CA . HIS B 1 170 ? -11.742 -4.414 6.461 1 96.5 170 HIS B CA 1
ATOM 3384 C C . HIS B 1 170 ? -10.227 -4.328 6.617 1 96.5 170 HIS B C 1
ATOM 3386 O O . HIS B 1 170 ? -9.641 -3.258 6.453 1 96.5 170 HIS B O 1
ATOM 3392 N N . PHE B 1 171 ? -9.594 -5.43 6.91 1 97.69 171 PHE B N 1
ATOM 3393 C CA . PHE B 1 171 ? -8.141 -5.492 7.035 1 97.69 171 PHE B CA 1
ATOM 3394 C C . PHE B 1 171 ? -7.477 -5.332 5.672 1 97.69 171 PHE B C 1
ATOM 3396 O O . PHE B 1 171 ? -7.859 -5.996 4.707 1 97.69 171 PHE B O 1
ATOM 3403 N N . GLN B 1 172 ? -6.547 -4.438 5.602 1 98.5 172 GLN B N 1
ATOM 3404 C CA . GLN B 1 172 ? -5.688 -4.223 4.441 1 98.5 172 GLN B CA 1
ATOM 3405 C C . GLN B 1 172 ? -4.227 -4.527 4.773 1 98.5 172 GLN B C 1
ATOM 3407 O O . GLN B 1 172 ? -3.623 -3.852 5.609 1 98.5 172 GLN B O 1
ATOM 3412 N N . PRO B 1 173 ? -3.646 -5.516 4.145 1 98.62 173 PRO B N 1
ATOM 3413 C CA . PRO B 1 173 ? -2.238 -5.809 4.422 1 98.62 173 PRO B CA 1
ATOM 3414 C C . PRO B 1 173 ? -1.295 -4.734 3.885 1 98.62 173 PRO B C 1
ATOM 3416 O O . PRO B 1 173 ? -1.577 -4.121 2.852 1 98.62 173 PRO B O 1
ATOM 3419 N N . LEU B 1 174 ? -0.209 -4.527 4.613 1 98.31 174 LEU B N 1
ATOM 3420 C CA . LEU B 1 174 ? 0.852 -3.643 4.145 1 98.31 174 LEU B CA 1
ATOM 3421 C C . LEU B 1 174 ? 1.623 -4.281 2.994 1 98.31 174 LEU B C 1
ATOM 3423 O O . LEU B 1 174 ? 1.856 -5.492 2.996 1 98.31 174 LEU B O 1
ATOM 3427 N N . TYR B 1 175 ? 2.029 -3.438 2.066 1 98.62 175 TYR B N 1
ATOM 3428 C CA . TYR B 1 175 ? 2.76 -3.955 0.915 1 98.62 175 TYR B CA 1
ATOM 3429 C C . TYR B 1 175 ? 3.705 -2.902 0.35 1 98.62 175 TYR B C 1
ATOM 3431 O O . TYR B 1 175 ? 3.676 -1.744 0.771 1 98.62 175 TYR B O 1
ATOM 3439 N N . ILE B 1 176 ? 4.539 -3.314 -0.497 1 98.44 176 ILE B N 1
ATOM 3440 C CA . ILE B 1 176 ? 5.258 -2.434 -1.408 1 98.44 176 ILE B CA 1
ATOM 3441 C C . ILE B 1 176 ? 5.062 -2.906 -2.848 1 98.44 176 ILE B C 1
ATOM 3443 O O . ILE B 1 176 ? 5.129 -4.105 -3.129 1 98.44 176 ILE B O 1
ATOM 3447 N N . ASP B 1 177 ? 4.715 -1.997 -3.684 1 98.25 177 ASP B N 1
ATOM 3448 C CA . ASP B 1 177 ? 4.539 -2.244 -5.109 1 98.25 177 ASP B CA 1
ATOM 3449 C C . ASP B 1 177 ? 5.836 -1.991 -5.879 1 98.25 177 ASP B C 1
ATOM 3451 O O . ASP B 1 177 ? 6.348 -0.871 -5.883 1 98.25 177 ASP B O 1
ATOM 3455 N N . THR B 1 178 ? 6.348 -2.971 -6.586 1 97.94 178 THR B N 1
ATOM 3456 C CA . THR B 1 178 ? 7.641 -2.836 -7.254 1 97.94 178 THR B CA 1
ATOM 3457 C C . THR B 1 178 ? 7.547 -1.866 -8.43 1 97.94 178 THR B C 1
ATOM 3459 O O . THR B 1 178 ? 8.562 -1.36 -8.906 1 97.94 178 THR B O 1
ATOM 3462 N N . ILE B 1 179 ? 6.297 -1.604 -8.953 1 96.69 179 ILE B N 1
ATOM 3463 C CA . ILE B 1 179 ? 6.16 -0.553 -9.953 1 96.69 179 ILE B CA 1
ATOM 3464 C C . ILE B 1 179 ? 6.59 0.786 -9.359 1 96.69 179 ILE B C 1
ATOM 3466 O O . ILE B 1 179 ? 7.332 1.542 -9.992 1 96.69 179 ILE B O 1
ATOM 3470 N N . VAL B 1 180 ? 6.129 1.062 -8.156 1 97.12 180 VAL B N 1
ATOM 3471 C CA . VAL B 1 180 ? 6.473 2.316 -7.488 1 97.12 180 VAL B CA 1
ATOM 3472 C C . VAL B 1 180 ? 7.965 2.346 -7.184 1 97.12 180 VAL B C 1
ATOM 3474 O O . VAL B 1 180 ? 8.625 3.373 -7.367 1 97.12 180 VAL B O 1
ATOM 3477 N N . LEU B 1 181 ? 8.539 1.21 -6.715 1 97.19 181 LEU B N 1
ATOM 3478 C CA . LEU B 1 181 ? 9.984 1.133 -6.496 1 97.19 181 LEU B CA 1
ATOM 3479 C C . LEU B 1 181 ? 10.742 1.447 -7.777 1 97.19 181 LEU B C 1
ATOM 3481 O O . LEU B 1 181 ? 11.719 2.209 -7.758 1 97.19 181 LEU B O 1
ATOM 3485 N N . GLY B 1 182 ? 10.289 0.824 -8.875 1 96.12 182 GLY B N 1
ATOM 3486 C CA . GLY B 1 182 ? 10.898 1.091 -10.172 1 96.12 182 GLY B CA 1
ATOM 3487 C C . GLY B 1 182 ? 10.797 2.547 -10.586 1 96.12 182 GLY B C 1
ATOM 3488 O O . GLY B 1 182 ? 11.758 3.109 -11.117 1 96.12 182 GLY B O 1
ATOM 3489 N N . GLN B 1 183 ? 9.68 3.145 -10.367 1 95.94 183 GLN B N 1
ATOM 3490 C CA . GLN B 1 183 ? 9.492 4.551 -10.719 1 95.94 183 GLN B CA 1
ATOM 3491 C C . GLN B 1 183 ? 10.414 5.445 -9.891 1 95.94 183 GLN B C 1
ATOM 3493 O O . GLN B 1 183 ? 11.008 6.391 -10.422 1 95.94 183 GLN B O 1
ATOM 3498 N N . LEU B 1 184 ? 10.516 5.145 -8.602 1 96.62 184 LEU B N 1
ATOM 3499 C CA . LEU B 1 184 ? 11.469 5.887 -7.777 1 96.62 184 LEU B CA 1
ATOM 3500 C C . LEU B 1 184 ? 12.883 5.742 -8.32 1 96.62 184 LEU B C 1
ATOM 3502 O O . LEU B 1 184 ? 13.617 6.73 -8.414 1 96.62 184 LEU B O 1
ATOM 3506 N N . ALA B 1 185 ? 13.242 4.613 -8.812 1 95.69 185 ALA B N 1
ATOM 3507 C CA . ALA B 1 185 ? 14.609 4.293 -9.195 1 95.69 185 ALA B CA 1
ATOM 3508 C C . ALA B 1 185 ? 14.93 4.801 -10.594 1 95.69 185 ALA B C 1
ATOM 3510 O O . ALA B 1 185 ? 16.078 5.145 -10.891 1 95.69 185 ALA B O 1
ATOM 3511 N N . LEU B 1 186 ? 13.906 4.852 -11.469 1 95.06 186 LEU B N 1
ATOM 3512 C CA . LEU B 1 186 ? 14.258 4.918 -12.883 1 95.06 186 LEU B CA 1
ATOM 3513 C C . LEU B 1 186 ? 13.602 6.117 -13.547 1 95.06 186 LEU B C 1
ATOM 3515 O O . LEU B 1 186 ? 13.945 6.465 -14.68 1 95.06 186 LEU B O 1
ATOM 3519 N N . SER B 1 187 ? 12.711 6.809 -12.875 1 94.31 187 SER B N 1
ATOM 3520 C CA . SER B 1 187 ? 11.891 7.801 -13.555 1 94.31 187 SER B CA 1
ATOM 3521 C C . SER B 1 187 ? 12.711 9.016 -13.977 1 94.31 187 SER B C 1
ATOM 3523 O O . SER B 1 187 ?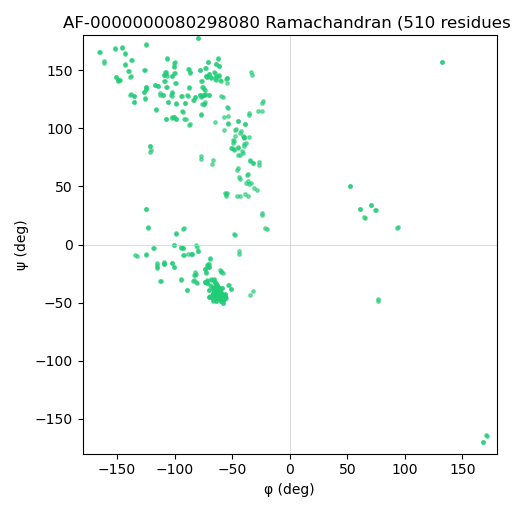 12.266 9.828 -14.781 1 94.31 187 SER B O 1
ATOM 3525 N N . HIS B 1 188 ? 13.875 9.172 -13.414 1 93.06 188 HIS B N 1
ATOM 3526 C CA . HIS B 1 188 ? 14.742 10.273 -13.812 1 93.06 188 HIS B CA 1
ATOM 3527 C C . HIS B 1 188 ? 15.328 10.047 -15.195 1 93.06 188 HIS B C 1
ATOM 3529 O O . HIS B 1 188 ? 15.867 10.969 -15.812 1 93.06 188 HIS B O 1
ATOM 3535 N N . LEU B 1 189 ? 15.305 8.781 -15.633 1 92.38 189 LEU B N 1
ATOM 3536 C CA . LEU B 1 189 ? 15.836 8.445 -16.953 1 92.38 189 LEU B CA 1
ATOM 3537 C C . LEU B 1 189 ? 14.875 8.859 -18.047 1 92.38 189 LEU B C 1
ATOM 3539 O O . LEU B 1 189 ? 13.664 8.656 -17.938 1 92.38 189 LEU B O 1
ATOM 3543 N N . GLU B 1 190 ? 15.328 9.352 -19.125 1 89.56 190 GLU B N 1
ATOM 3544 C CA . GLU B 1 190 ? 14.523 9.938 -20.203 1 89.56 190 GLU B CA 1
ATOM 3545 C C . GLU B 1 190 ? 13.781 8.859 -20.984 1 89.56 190 GLU B C 1
ATOM 3547 O O . GLU B 1 190 ? 12.711 9.117 -21.531 1 89.56 190 GLU B O 1
ATOM 3552 N N . ASP B 1 191 ? 14.234 7.723 -20.984 1 88.19 191 ASP B N 1
ATOM 3553 C CA . ASP B 1 191 ? 13.656 6.703 -21.859 1 88.19 191 ASP B CA 1
ATOM 3554 C C . ASP B 1 191 ? 12.688 5.809 -21.094 1 88.19 191 ASP B C 1
ATOM 3556 O O . ASP B 1 191 ? 12.211 4.805 -21.625 1 88.19 191 ASP B O 1
ATOM 3560 N N . MET B 1 192 ? 12.391 6.199 -19.891 1 88.56 192 MET B N 1
ATOM 3561 C CA . MET B 1 192 ? 11.484 5.359 -19.109 1 88.56 192 MET B CA 1
ATOM 3562 C C . MET B 1 192 ? 10.031 5.723 -19.391 1 88.56 192 MET B C 1
ATOM 3564 O O . MET B 1 192 ? 9.492 6.656 -18.781 1 88.56 192 MET B O 1
ATOM 3568 N N . THR B 1 193 ? 9.312 4.867 -20.219 1 85.44 193 THR B N 1
ATOM 3569 C CA . THR B 1 193 ? 7.93 5.152 -20.594 1 85.44 193 THR B CA 1
ATOM 3570 C C . THR B 1 193 ? 6.992 4.086 -20.031 1 85.44 193 THR B C 1
ATOM 3572 O O . THR B 1 193 ? 5.773 4.277 -20 1 85.44 193 THR B O 1
ATOM 3575 N N . SER B 1 194 ? 7.594 2.939 -19.641 1 90.25 194 SER B N 1
ATOM 3576 C CA . SER B 1 194 ? 6.812 1.828 -19.109 1 90.25 194 SER B CA 1
ATOM 3577 C C . SER B 1 194 ? 7.52 1.169 -17.938 1 90.25 194 SER B C 1
ATOM 3579 O O . SER B 1 194 ? 8.75 1.209 -17.844 1 90.25 194 SER B O 1
ATOM 3581 N N . TYR B 1 195 ? 6.68 0.676 -17.078 1 93.19 195 TYR B N 1
ATOM 3582 C CA . TYR B 1 195 ? 7.238 0.009 -15.906 1 93.19 195 TYR B CA 1
ATOM 3583 C C . TYR B 1 195 ? 6.699 -1.411 -15.781 1 93.19 195 TYR B C 1
ATOM 3585 O O . TYR B 1 195 ? 6.523 -1.919 -14.672 1 93.19 195 TYR B O 1
ATOM 3593 N N . LYS B 1 196 ? 6.422 -1.969 -16.906 1 92.44 196 LYS B N 1
ATOM 3594 C CA . LYS B 1 196 ? 6.098 -3.393 -16.922 1 92.44 196 LYS B CA 1
ATOM 3595 C C . LYS B 1 196 ? 7.27 -4.227 -16.422 1 92.44 196 LYS B C 1
ATOM 3597 O O . LYS B 1 196 ? 8.43 -3.826 -16.547 1 92.44 196 LYS B O 1
ATOM 3602 N N . LEU B 1 197 ? 6.953 -5.336 -15.922 1 92.44 197 LEU B N 1
ATOM 3603 C CA . LEU B 1 197 ? 7.957 -6.18 -15.273 1 92.44 197 LEU B CA 1
ATOM 3604 C C . LEU B 1 197 ? 9.109 -6.477 -16.234 1 92.44 197 LEU B C 1
ATOM 3606 O O . LEU B 1 197 ? 10.273 -6.379 -15.844 1 92.44 197 LEU B O 1
ATOM 3610 N N . GLU B 1 198 ? 8.781 -6.781 -17.5 1 90.25 198 GLU B N 1
ATOM 3611 C CA . GLU B 1 198 ? 9.805 -7.117 -18.484 1 90.25 198 GLU B CA 1
ATOM 3612 C C . GLU B 1 198 ? 10.727 -5.93 -18.75 1 90.25 198 GLU B C 1
ATOM 3614 O O . GLU B 1 198 ? 11.938 -6.098 -18.891 1 90.25 198 GLU B O 1
ATOM 3619 N N . ILE B 1 199 ? 10.172 -4.773 -18.812 1 91.69 199 ILE B N 1
ATOM 3620 C CA . ILE B 1 199 ? 10.938 -3.561 -19.094 1 91.69 199 ILE B CA 1
ATOM 3621 C C . ILE B 1 199 ? 11.836 -3.227 -17.906 1 91.69 199 ILE B C 1
ATOM 3623 O O . ILE B 1 199 ? 13.016 -2.926 -18.078 1 91.69 199 ILE B O 1
ATOM 3627 N N . MET B 1 200 ? 11.281 -3.305 -16.703 1 93.06 200 MET B N 1
ATOM 3628 C CA . MET B 1 200 ? 12.07 -3.037 -15.5 1 93.06 200 MET B CA 1
ATOM 3629 C C . MET B 1 200 ? 13.203 -4.043 -15.359 1 93.06 200 MET B C 1
ATOM 3631 O O . MET B 1 200 ? 14.328 -3.674 -15.016 1 93.06 200 MET B O 1
ATOM 3635 N N . ALA B 1 201 ? 12.875 -5.328 -15.586 1 92.12 201 ALA B N 1
ATOM 3636 C CA . ALA B 1 201 ? 13.898 -6.367 -15.508 1 92.12 201 ALA B CA 1
ATOM 3637 C C . ALA B 1 201 ? 15.055 -6.07 -16.469 1 92.12 201 ALA B C 1
ATOM 3639 O O . ALA B 1 201 ? 16.219 -6.195 -16.094 1 92.12 201 ALA B O 1
ATOM 3640 N N . GLU B 1 202 ? 14.734 -5.688 -17.656 1 91.75 202 GLU B N 1
ATOM 3641 C CA . GLU B 1 202 ? 15.75 -5.328 -18.641 1 91.75 202 GLU B CA 1
ATOM 3642 C C . GLU B 1 202 ? 16.594 -4.152 -18.141 1 91.75 202 GLU B C 1
ATOM 3644 O O . GLU B 1 202 ? 17.828 -4.199 -18.203 1 91.75 202 GLU B O 1
ATOM 3649 N N . LYS B 1 203 ? 16 -3.119 -17.641 1 92.5 203 LYS B N 1
ATOM 3650 C CA . LYS B 1 203 ? 16.688 -1.916 -17.188 1 92.5 203 LYS B CA 1
ATOM 3651 C C . LYS B 1 203 ? 17.609 -2.217 -16.016 1 92.5 203 LYS B C 1
ATOM 3653 O O . LYS B 1 203 ? 18.656 -1.603 -15.859 1 92.5 203 LYS B O 1
ATOM 3658 N N . PHE B 1 204 ? 17.156 -3.197 -15.188 1 93.06 204 PHE B N 1
ATOM 3659 C CA . PHE B 1 204 ? 17.906 -3.535 -13.992 1 93.06 204 PHE B CA 1
ATOM 3660 C C . PHE B 1 204 ? 18.891 -4.676 -14.266 1 93.06 204 PHE B C 1
ATOM 3662 O O . PHE B 1 204 ? 19.609 -5.113 -13.367 1 93.06 204 PHE B O 1
ATOM 3669 N N . GLY B 1 205 ? 18.875 -5.219 -15.477 1 91 205 GLY B N 1
ATOM 3670 C CA . GLY B 1 205 ? 19.766 -6.305 -15.836 1 91 205 GLY B CA 1
ATOM 3671 C C . GLY B 1 205 ? 19.375 -7.637 -15.234 1 91 205 GLY B C 1
ATOM 3672 O O . GLY B 1 205 ? 20.234 -8.453 -14.891 1 91 205 GLY B O 1
ATOM 3673 N N . ILE B 1 206 ? 18.094 -7.777 -15.031 1 89.75 206 ILE B N 1
ATOM 3674 C CA . ILE B 1 206 ? 17.547 -9.008 -14.461 1 89.75 206 ILE B CA 1
ATOM 3675 C C . ILE B 1 206 ? 17.125 -9.953 -15.578 1 89.75 206 ILE B C 1
ATOM 3677 O O . ILE B 1 206 ? 16.406 -9.555 -16.5 1 89.75 206 ILE B O 1
ATOM 3681 N N . GLU B 1 207 ? 17.578 -11.188 -15.539 1 83.44 207 GLU B N 1
ATOM 3682 C CA . GLU B 1 207 ? 17.156 -12.195 -16.5 1 83.44 207 GLU B CA 1
ATOM 3683 C C . GLU B 1 207 ? 15.758 -12.719 -16.172 1 83.44 207 GLU B C 1
ATOM 3685 O O . GLU B 1 207 ? 15.445 -12.977 -15.016 1 83.44 207 GLU B O 1
ATOM 3690 N N . LEU B 1 208 ? 14.938 -12.656 -17.156 1 78.75 208 LEU B N 1
ATOM 3691 C CA . LEU B 1 208 ? 13.57 -13.141 -16.984 1 78.75 208 LEU B CA 1
ATOM 3692 C C . LEU B 1 208 ? 13.398 -14.516 -17.625 1 78.75 208 LEU B C 1
ATOM 3694 O O . LEU B 1 208 ? 13.93 -14.766 -18.719 1 78.75 208 LEU B O 1
ATOM 3698 N N . ASP B 1 209 ? 12.914 -15.391 -16.875 1 68.62 209 ASP B N 1
ATOM 3699 C CA . ASP B 1 209 ? 12.469 -16.625 -17.5 1 68.62 209 ASP B CA 1
ATOM 3700 C C . ASP B 1 209 ? 11.164 -16.422 -18.266 1 68.62 209 ASP B C 1
ATOM 3702 O O . ASP B 1 209 ? 10.383 -15.539 -17.938 1 68.62 209 ASP B O 1
ATOM 3706 N N . ASP B 1 210 ? 11.031 -16.688 -19.594 1 59.38 210 ASP B N 1
ATOM 3707 C CA . ASP B 1 210 ? 9.938 -16.453 -20.531 1 59.38 210 ASP B CA 1
ATOM 3708 C C . ASP B 1 210 ? 8.594 -16.844 -19.922 1 59.38 210 ASP B C 1
ATOM 3710 O O . ASP B 1 210 ? 7.539 -16.578 -20.5 1 59.38 210 ASP B O 1
ATOM 3714 N N . ALA B 1 211 ? 8.359 -17.516 -18.703 1 58.03 211 ALA B N 1
ATOM 3715 C CA . ALA B 1 211 ? 7.043 -18.125 -18.578 1 58.03 211 ALA B CA 1
ATOM 3716 C C . ALA B 1 211 ? 6.125 -17.266 -17.703 1 58.03 211 ALA B C 1
ATOM 3718 O O . ALA B 1 211 ? 6.551 -16.734 -16.688 1 58.03 211 ALA B O 1
ATOM 3719 N N . HIS B 1 212 ? 5.051 -16.562 -18.297 1 63.12 212 HIS B N 1
ATOM 3720 C CA . HIS B 1 212 ? 3.875 -15.992 -17.641 1 63.12 212 HIS B CA 1
ATOM 3721 C C . HIS B 1 212 ? 3.295 -16.969 -16.609 1 63.12 212 HIS B C 1
ATOM 3723 O O . HIS B 1 212 ? 2.104 -17.281 -16.656 1 63.12 212 HIS B O 1
ATOM 3729 N N . ASP B 1 213 ? 4.129 -17.562 -15.914 1 82.94 213 ASP B N 1
ATOM 3730 C CA . ASP B 1 213 ? 3.762 -18.328 -14.727 1 82.94 213 ASP B CA 1
ATOM 3731 C C . ASP B 1 213 ? 4.004 -17.516 -13.453 1 82.94 213 ASP B C 1
ATOM 3733 O O . ASP B 1 213 ? 4.949 -16.734 -13.383 1 82.94 213 ASP B O 1
ATOM 3737 N N . ALA B 1 214 ? 2.973 -17.672 -12.531 1 84.31 214 ALA B N 1
ATOM 3738 C CA . ALA B 1 214 ? 2.996 -16.875 -11.312 1 84.31 214 ALA B CA 1
ATOM 3739 C C . ALA B 1 214 ? 4.332 -17.016 -10.586 1 84.31 214 ALA B C 1
ATOM 3741 O O . ALA B 1 214 ? 4.844 -16.031 -10.023 1 84.31 214 ALA B O 1
ATOM 3742 N N . ASP B 1 215 ? 4.926 -18.156 -10.625 1 90.81 215 ASP B N 1
ATOM 3743 C CA . ASP B 1 215 ? 6.191 -18.406 -9.938 1 90.81 215 ASP B CA 1
ATOM 3744 C C . ASP B 1 215 ? 7.328 -17.609 -10.578 1 90.81 215 ASP B C 1
ATOM 3746 O O . ASP B 1 215 ? 8.141 -17 -9.883 1 90.81 215 ASP B O 1
ATOM 3750 N N . ALA B 1 216 ? 7.367 -17.625 -11.875 1 90.12 216 ALA B N 1
ATOM 3751 C CA . ALA B 1 216 ? 8.375 -16.859 -12.617 1 90.12 216 ALA B CA 1
ATOM 3752 C C . ALA B 1 216 ? 8.211 -15.359 -12.367 1 90.12 216 ALA B C 1
ATOM 3754 O O . ALA B 1 216 ? 9.195 -14.648 -12.164 1 90.12 216 ALA B O 1
ATOM 3755 N N . ASP B 1 217 ? 6.984 -14.922 -12.391 1 92.19 217 ASP B N 1
ATOM 3756 C CA . ASP B 1 217 ? 6.711 -13.5 -12.156 1 92.19 217 ASP B CA 1
ATOM 3757 C C . ASP B 1 217 ? 7.129 -13.086 -10.75 1 92.19 217 ASP B C 1
ATOM 3759 O O . ASP B 1 217 ? 7.668 -11.992 -10.555 1 92.19 217 ASP B O 1
ATOM 3763 N N . VAL B 1 218 ? 6.879 -13.945 -9.773 1 96.12 218 VAL B N 1
ATOM 3764 C CA . VAL B 1 218 ? 7.273 -13.664 -8.391 1 96.12 218 VAL B CA 1
ATOM 3765 C C . VAL B 1 218 ? 8.797 -13.594 -8.297 1 96.12 218 VAL B C 1
ATOM 3767 O O . VAL B 1 218 ? 9.336 -12.727 -7.613 1 96.12 218 VAL B O 1
ATOM 3770 N N . THR B 1 219 ? 9.453 -14.5 -8.953 1 94.88 219 THR B N 1
ATOM 3771 C CA . THR B 1 219 ? 10.914 -14.484 -8.961 1 94.88 219 THR B CA 1
ATOM 3772 C C . THR B 1 219 ? 11.438 -13.18 -9.539 1 94.88 219 THR B C 1
ATOM 3774 O O . THR B 1 219 ? 12.312 -12.539 -8.945 1 94.88 219 THR B O 1
ATOM 3777 N N . ALA B 1 220 ? 10.914 -12.805 -10.656 1 94.19 220 ALA B N 1
ATOM 3778 C CA . ALA B 1 220 ? 11.328 -11.562 -11.297 1 94.19 220 ALA B CA 1
ATOM 3779 C C . ALA B 1 220 ? 11.031 -10.359 -10.398 1 94.19 220 ALA B C 1
ATOM 3781 O O . ALA B 1 220 ? 11.867 -9.469 -10.25 1 94.19 220 ALA B O 1
ATOM 3782 N N . THR B 1 221 ? 9.844 -10.336 -9.82 1 96.56 221 THR B N 1
ATOM 3783 C CA . THR B 1 221 ? 9.438 -9.266 -8.922 1 96.56 221 THR B CA 1
ATOM 3784 C C . THR B 1 221 ? 10.375 -9.18 -7.719 1 96.56 221 THR B C 1
ATOM 3786 O O . THR B 1 221 ? 10.797 -8.086 -7.328 1 96.56 221 THR B O 1
ATOM 3789 N N . THR B 1 222 ? 10.695 -10.312 -7.164 1 96.94 222 THR B N 1
ATOM 3790 C CA . THR B 1 222 ? 11.633 -10.375 -6.051 1 96.94 222 THR B CA 1
ATOM 3791 C C . THR B 1 222 ? 12.992 -9.797 -6.449 1 96.94 222 THR B C 1
ATOM 3793 O O . THR B 1 222 ? 13.594 -9.039 -5.691 1 96.94 222 THR B O 1
ATOM 3796 N N . ASN B 1 223 ? 13.422 -10.148 -7.609 1 96.25 223 ASN B N 1
ATOM 3797 C CA . ASN B 1 223 ? 14.711 -9.672 -8.086 1 96.25 223 ASN B CA 1
ATOM 3798 C C . ASN B 1 223 ? 14.711 -8.156 -8.297 1 96.25 223 ASN B C 1
ATOM 3800 O O . ASN B 1 223 ? 15.711 -7.488 -8.016 1 96.25 223 ASN B O 1
ATOM 3804 N N . VAL B 1 224 ? 13.641 -7.613 -8.812 1 96.12 224 VAL B N 1
ATOM 3805 C CA . VAL B 1 224 ? 13.516 -6.164 -8.945 1 96.12 224 VAL B CA 1
ATOM 3806 C C . VAL B 1 224 ? 13.648 -5.5 -7.578 1 96.12 224 VAL B C 1
ATOM 3808 O O . VAL B 1 224 ? 14.422 -4.555 -7.418 1 96.12 224 VAL B O 1
ATOM 3811 N N . ALA B 1 225 ? 12.938 -6.016 -6.594 1 97.62 225 ALA B N 1
ATOM 3812 C CA . ALA B 1 225 ? 13.023 -5.477 -5.238 1 97.62 225 ALA B CA 1
ATOM 3813 C C . ALA B 1 225 ? 14.438 -5.602 -4.688 1 97.62 225 ALA B C 1
ATOM 3815 O O . ALA B 1 225 ? 14.93 -4.695 -4.008 1 97.62 225 ALA B O 1
ATOM 3816 N N . MET B 1 226 ? 15.062 -6.66 -5.008 1 96.69 226 MET B N 1
ATOM 3817 C CA . MET B 1 226 ? 16.422 -6.914 -4.535 1 96.69 226 MET B CA 1
ATOM 3818 C C . MET B 1 226 ? 17.391 -5.879 -5.09 1 96.69 226 MET B C 1
ATOM 3820 O O . MET B 1 226 ? 18.188 -5.309 -4.348 1 96.69 226 MET B O 1
ATOM 3824 N N . VAL B 1 227 ? 17.328 -5.66 -6.355 1 95.12 227 VAL B N 1
ATOM 3825 C CA . VAL B 1 227 ? 18.234 -4.707 -6.996 1 95.12 227 VAL B CA 1
ATOM 3826 C C . VAL B 1 227 ? 18.016 -3.312 -6.414 1 95.12 227 VAL B C 1
ATOM 3828 O O . VAL B 1 227 ? 18.969 -2.615 -6.074 1 95.12 227 VAL B O 1
ATOM 3831 N N . CYS B 1 228 ? 16.781 -2.918 -6.289 1 95.88 228 CYS B N 1
ATOM 3832 C CA . CYS B 1 228 ? 16.469 -1.623 -5.691 1 95.88 228 CYS B CA 1
ATOM 3833 C C . CYS B 1 228 ? 17.016 -1.528 -4.273 1 95.88 228 CYS B C 1
ATOM 3835 O O . CYS B 1 228 ? 17.594 -0.508 -3.896 1 95.88 228 CYS B O 1
ATOM 3837 N N . THR B 1 229 ? 16.859 -2.586 -3.518 1 96.19 229 THR B N 1
ATOM 3838 C CA . THR B 1 229 ? 17.328 -2.635 -2.139 1 96.19 229 THR B CA 1
ATOM 3839 C C . THR B 1 229 ? 18.844 -2.516 -2.082 1 96.19 229 THR B C 1
ATOM 3841 O O . THR B 1 229 ? 19.375 -1.732 -1.298 1 96.19 229 THR B O 1
ATOM 3844 N N . LYS B 1 230 ? 19.5 -3.262 -2.918 1 94.31 230 LYS B N 1
ATOM 3845 C CA . LYS B 1 230 ? 20.953 -3.223 -2.951 1 94.31 230 LYS B CA 1
ATOM 3846 C C . LYS B 1 230 ? 21.453 -1.822 -3.285 1 94.31 230 LYS B C 1
ATOM 3848 O O . LYS B 1 230 ? 22.406 -1.337 -2.672 1 94.31 230 LYS B O 1
ATOM 3853 N N . ARG B 1 231 ? 20.797 -1.218 -4.188 1 93.25 231 ARG B N 1
ATOM 3854 C CA . ARG B 1 231 ? 21.188 0.14 -4.562 1 93.25 231 ARG B CA 1
ATOM 3855 C C . ARG B 1 231 ? 20.984 1.107 -3.4 1 93.25 231 ARG B C 1
ATOM 3857 O O . ARG B 1 231 ? 21.797 2.004 -3.178 1 93.25 231 ARG B O 1
ATOM 3864 N N . MET B 1 232 ? 19.953 0.938 -2.682 1 94.06 232 MET B N 1
ATOM 3865 C CA . MET B 1 232 ? 19.672 1.794 -1.533 1 94.06 232 MET B CA 1
ATOM 3866 C C . MET B 1 232 ? 20.734 1.636 -0.456 1 94.06 232 MET B C 1
ATOM 3868 O O . MET B 1 232 ? 21.062 2.592 0.252 1 94.06 232 MET B O 1
ATOM 3872 N N . ARG B 1 233 ? 21.219 0.454 -0.352 1 93.38 233 ARG B N 1
ATOM 3873 C CA . ARG B 1 233 ? 22.172 0.128 0.711 1 93.38 233 ARG B CA 1
ATOM 3874 C C . ARG B 1 233 ? 23.578 0.575 0.345 1 93.38 233 ARG B C 1
ATOM 3876 O O . ARG B 1 233 ? 24.422 0.785 1.225 1 93.38 233 ARG B O 1
ATOM 3883 N N . ASN B 1 234 ? 23.938 0.541 -0.963 1 82.19 234 ASN B N 1
ATOM 3884 C CA . ASN B 1 234 ? 25.266 0.931 -1.413 1 82.19 234 ASN B CA 1
ATOM 3885 C C . ASN B 1 234 ? 25.438 2.447 -1.439 1 82.19 234 ASN B C 1
ATOM 3887 O O . ASN B 1 234 ? 24.781 3.133 -2.23 1 82.19 234 ASN B O 1
ATOM 3891 N N . ALA B 1 235 ? 25.562 3.021 -0.276 1 60.66 235 ALA B N 1
ATOM 3892 C CA . ALA B 1 235 ? 25.75 4.465 -0.149 1 60.66 235 ALA B CA 1
ATOM 3893 C C . ALA B 1 235 ? 26.953 4.938 -0.963 1 60.66 235 ALA B C 1
ATOM 3895 O O . ALA B 1 235 ? 28.094 4.668 -0.604 1 60.66 235 ALA B O 1
ATOM 3896 N N . CYS B 1 236 ? 27.141 4.48 -2.189 1 51.12 236 CYS B N 1
ATOM 3897 C CA . CYS B 1 236 ? 28.359 5.066 -2.756 1 51.12 236 CYS B CA 1
ATOM 3898 C C . CYS B 1 236 ? 28.562 6.484 -2.23 1 51.12 236 CYS B C 1
ATOM 3900 O O . CYS B 1 236 ? 27.625 7.141 -1.796 1 51.12 236 CYS B O 1
ATOM 3902 N N . GLY B 1 237 ? 29.922 6.938 -2.029 1 43.69 237 GLY B N 1
ATOM 3903 C CA . GLY B 1 237 ? 30.406 8.234 -1.575 1 43.69 237 GLY B CA 1
ATOM 3904 C C . GLY B 1 237 ? 29.562 9.391 -2.08 1 43.69 237 GLY B C 1
ATOM 3905 O O . GLY B 1 237 ? 29.797 9.906 -3.172 1 43.69 237 GLY B O 1
ATOM 3906 N N . ILE B 1 238 ? 28.203 9.312 -2.102 1 42.25 238 ILE B N 1
ATOM 3907 C CA . ILE B 1 238 ? 27.766 10.695 -2.281 1 42.25 238 ILE B CA 1
ATOM 3908 C C . ILE B 1 238 ? 28.812 11.648 -1.721 1 42.25 238 ILE B C 1
ATOM 3910 O O . ILE B 1 238 ? 29.094 11.633 -0.52 1 42.25 238 ILE B O 1
ATOM 3914 N N . ASP B 1 239 ? 29.906 11.75 -2.295 1 36.06 239 ASP B N 1
ATOM 3915 C CA . ASP B 1 239 ? 30.719 12.898 -1.895 1 36.06 239 ASP B CA 1
ATOM 3916 C C . ASP B 1 239 ? 29.844 14 -1.299 1 36.06 239 ASP B C 1
ATOM 3918 O O . ASP B 1 239 ? 28.703 14.188 -1.704 1 36.06 239 ASP B O 1
ATOM 3922 N N . GLY B 1 240 ? 30.094 14.477 -0.039 1 34.75 240 GLY B N 1
ATOM 3923 C CA . GLY B 1 240 ? 29.75 15.711 0.65 1 34.75 240 GLY B CA 1
ATOM 3924 C C . GLY B 1 240 ? 29.422 16.859 -0.296 1 34.75 240 GLY B C 1
ATOM 3925 O O . GLY B 1 240 ? 30.031 17.922 -0.229 1 34.75 240 GLY B O 1
ATOM 3926 N N . ASP B 1 241 ? 29.203 16.766 -1.455 1 34.84 241 ASP B N 1
ATOM 3927 C CA . ASP B 1 241 ? 28.672 18.078 -1.775 1 34.84 241 ASP B CA 1
ATOM 3928 C C . ASP B 1 241 ? 27.578 18.5 -0.791 1 34.84 241 ASP B C 1
ATOM 3930 O O . ASP B 1 241 ? 26.594 17.781 -0.62 1 34.84 241 ASP B O 1
ATOM 3934 N N . GLY B 1 242 ? 28 19.156 0.306 1 33.34 242 GLY B N 1
ATOM 3935 C CA . GLY B 1 242 ? 27.531 19.859 1.487 1 33.34 242 GLY B CA 1
ATOM 3936 C C . GLY B 1 242 ? 26.125 20.422 1.331 1 33.34 242 GLY B C 1
ATOM 3937 O O . GLY B 1 242 ? 25.953 21.625 1.155 1 33.34 242 GLY B O 1
ATOM 3938 N N . MET B 1 243 ? 25.328 19.984 0.603 1 32.94 243 MET B N 1
ATOM 3939 C CA . MET B 1 243 ? 24.109 20.719 0.96 1 32.94 243 MET B CA 1
ATOM 3940 C C . MET B 1 243 ? 23.797 20.547 2.441 1 32.94 243 MET B C 1
ATOM 3942 O O . MET B 1 243 ? 23.125 19.594 2.832 1 32.94 243 MET B O 1
ATOM 3946 N N . VAL B 1 244 ? 24.781 20.656 3.271 1 32.06 244 VAL B N 1
ATOM 3947 C CA . VAL B 1 244 ? 24.516 21.047 4.648 1 32.06 244 VAL B CA 1
ATOM 3948 C C . VAL B 1 244 ? 23.453 22.156 4.664 1 32.06 244 VAL B C 1
ATOM 3950 O O . VAL B 1 244 ? 23.688 23.25 4.133 1 32.06 244 VAL B O 1
ATOM 3953 N N . MET B 1 245 ? 22.234 21.859 4.523 1 33.41 245 MET B N 1
ATOM 3954 C CA . MET B 1 245 ? 21.328 2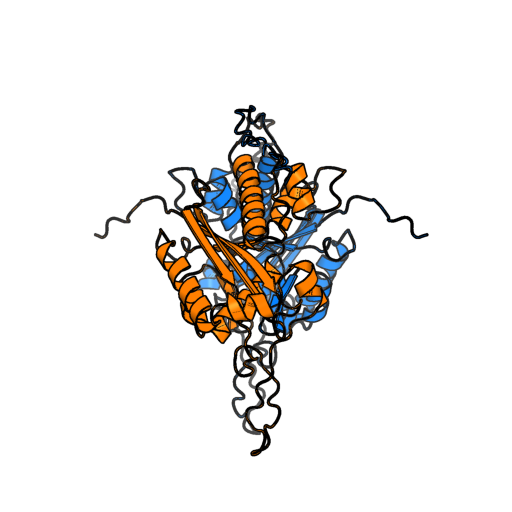2.938 4.934 1 33.41 245 MET B CA 1
ATOM 3955 C C . MET B 1 245 ? 21.844 23.625 6.191 1 33.41 245 MET B C 1
ATOM 3957 O O . MET B 1 245 ? 22.078 22.984 7.211 1 33.41 245 MET B O 1
ATOM 3961 N N . THR B 1 246 ? 22.609 24.688 5.965 1 27.17 246 THR B N 1
ATOM 3962 C CA . THR B 1 246 ? 23.156 25.609 6.961 1 27.17 246 THR B CA 1
ATOM 3963 C C . THR B 1 246 ? 22.125 25.875 8.062 1 27.17 246 THR B C 1
ATOM 3965 O O . THR B 1 246 ? 20.984 26.219 7.781 1 27.17 246 THR B O 1
ATOM 3968 N N . LYS B 1 247 ? 22.312 25.281 9.18 1 32.47 247 LYS B N 1
ATOM 3969 C CA . LYS B 1 247 ? 21.703 25.734 10.422 1 32.47 247 LYS B CA 1
ATOM 3970 C C . LYS B 1 247 ? 21.781 27.25 10.555 1 32.47 247 LYS B C 1
ATOM 3972 O O . LYS B 1 247 ? 22.875 27.812 10.641 1 32.47 247 LYS B O 1
ATOM 3977 N N . THR B 1 248 ? 20.938 28 9.867 1 29.06 248 THR B N 1
ATOM 3978 C CA . THR B 1 248 ? 20.953 29.375 10.352 1 29.06 248 THR B CA 1
ATOM 3979 C C . THR B 1 248 ? 20.922 29.406 11.875 1 29.06 248 THR B C 1
ATOM 3981 O O . THR B 1 248 ? 20.078 28.766 12.5 1 29.06 248 THR B O 1
ATOM 3984 N N . GLU B 1 249 ? 21.984 29.719 12.492 1 27.58 249 GLU B N 1
ATOM 3985 C CA . GLU B 1 249 ? 22.125 30.078 13.898 1 27.58 249 GLU B CA 1
ATOM 3986 C C . GLU B 1 249 ? 20.969 30.953 14.359 1 27.58 249 GLU B C 1
ATOM 3988 O O . GLU B 1 249 ? 20.734 32.031 13.797 1 27.58 249 GLU B O 1
ATOM 3993 N N . LYS B 1 250 ? 19.828 30.391 14.758 1 30.92 250 LYS B N 1
ATOM 3994 C CA . LYS B 1 250 ? 18.891 31.25 15.477 1 30.92 250 LYS B CA 1
ATOM 3995 C C . LYS B 1 250 ? 19.594 32.031 16.578 1 30.92 250 LYS B C 1
ATOM 3997 O O . LYS B 1 250 ? 20.172 31.453 17.484 1 30.92 250 LYS B O 1
ATOM 4002 N N . SER B 1 251 ? 20.234 33.125 16.219 1 27.98 251 SER B N 1
ATOM 4003 C CA . SER B 1 251 ? 20.562 34.094 17.266 1 27.98 251 SER B CA 1
ATOM 4004 C C . SER B 1 251 ? 19.375 34.344 18.203 1 27.98 251 SER B C 1
ATOM 4006 O O . SER B 1 251 ? 18.281 34.719 17.75 1 27.98 251 SER B O 1
ATOM 4008 N N . ARG B 1 252 ? 19.172 33.5 19.203 1 28.19 252 ARG B N 1
ATOM 4009 C CA . ARG B 1 252 ? 18.328 33.812 20.344 1 28.19 252 ARG B CA 1
ATOM 4010 C C . ARG B 1 252 ? 18.625 35.219 20.859 1 28.19 252 ARG B C 1
ATOM 4012 O O . ARG B 1 252 ? 19.672 35.469 21.453 1 28.19 252 ARG B O 1
ATOM 4019 N N . ILE B 1 253 ? 18.359 36.25 20.109 1 27.84 253 ILE B N 1
ATOM 4020 C CA . ILE B 1 253 ? 18.312 37.5 20.828 1 27.84 253 ILE B CA 1
ATOM 4021 C C . ILE B 1 253 ? 17.453 37.344 22.094 1 27.84 253 ILE B C 1
ATOM 4023 O O . ILE B 1 253 ? 16.312 36.906 22.016 1 27.84 253 ILE B O 1
ATOM 4027 N N . HIS B 1 254 ? 18.062 37.031 23.25 1 27.8 254 HIS B N 1
ATOM 4028 C CA . HIS B 1 254 ? 17.609 37.219 24.625 1 27.8 254 HIS B CA 1
ATOM 4029 C C . HIS B 1 254 ? 16.812 38.531 24.766 1 27.8 254 HIS B C 1
ATOM 4031 O O . HIS B 1 254 ? 17.375 39.625 24.641 1 27.8 254 HIS B O 1
ATOM 4037 N N . PHE B 1 255 ? 15.68 38.688 24.047 1 22.78 255 PHE B N 1
ATOM 4038 C CA . PHE B 1 255 ? 14.914 39.844 24.5 1 22.78 255 PHE B CA 1
ATOM 4039 C C . PHE B 1 255 ? 14.719 39.812 26.016 1 22.78 255 PHE B C 1
ATOM 4041 O O . PHE B 1 255 ? 14.141 38.875 26.547 1 22.78 255 PHE B O 1
ATOM 4048 N N . LYS B 1 256 ? 15.719 40.281 26.797 1 24.58 256 LYS B N 1
ATOM 4049 C CA . LYS B 1 256 ? 15.641 40.844 28.141 1 24.58 256 LYS B CA 1
ATOM 4050 C C . LYS B 1 256 ? 14.359 41.656 28.328 1 24.58 256 LYS B C 1
ATOM 4052 O O . LYS B 1 256 ? 14.227 42.75 27.797 1 24.58 256 LYS B O 1
ATOM 4057 N N . ILE B 1 257 ? 13.07 41.125 28.016 1 21.95 257 ILE B N 1
ATOM 4058 C CA . ILE B 1 257 ? 12.094 41.844 28.844 1 21.95 257 ILE B CA 1
ATOM 4059 C C . ILE B 1 257 ? 12.172 41.344 30.281 1 21.95 257 ILE B C 1
ATOM 4061 O O . ILE B 1 257 ? 12.344 40.125 30.516 1 21.95 257 ILE B O 1
#

pLDDT: mean 84.82, std 22.46, range [21.94, 98.94]

Foldseek 3Di:
DPPPPPDDFWAKAKEKDFQWLDQDLQQIATFKMKIWIATLVVRDGDDIDIFGAAWAFHDVVWDDPPDPPPQDPPNDPPGHTGHRHPVSCVVQVHDNVCNNVGHDHLLVVLVVVLVVLVVSQRDDDQVRAYAYEYAVCVSVQSNNSSSCRVNVNQVSVLVRAHFDQDPVGHTDGHYDHLLVLLCVVDVVPPPDPDSPLVVLCVVLVHDQDPHSHRNSRSVSRSVSVVSSSVVVVCPPCPPPPPPVVPPPPPPPPPPPD/DPPPPPDDFWAKAKEKDFQWLDQDLQQIATFKMKIWIATLVVRDGDDIDIFGAAWAFHDVVWDDPPDPPPCDPPNDPPGHTGHRHPVSCVVQVHDNVCNNVGHDHLLVVLVVVLVVLVVSQRDDDQVRAYAYEYAVCVSVQSNNSSSCRVNVNLVSVLVRAHFDQDPVGHTGGHYDHLLVLLCVVDVVPPPPPDSPLVVLCVVLVHDQDPHSHRNSRSVSRSVSVVSSSVVVVCPPCPPPPPPVVPPPPPPPPPPPD

Secondary structure (DSSP, 8-state):
------PPP--EEEEEEEEESSS-TTTBPEEEEEEEEEETTT--EEEEEEEEB---B--TTSSS--------TT------BPB--HHHHHHHT--HHHHHHH-B-HHHHHHHHHHHHHHH--S-SGGGS-EEEESSHHHHHHHHHHHHHHTT-HHHHHHHS-EEE-TTS-EEE-EEEHHHHHHHHHTTSTT-----HHHHHHHHTPPPPS---HHHHHHHHHHHHHHHHHHHH------------------------/------PPP--EEEEEEEEESSS-TTTBPEEEEEEEEEETTT--EEEEEEEEB---B--TTSSS--------TT------BPB--HHHHHHHT--HHHHHHH-B-HHHHHHHHHHHHHHH--S-SGGGS-EEEESSHHHHHHHHHHHHHHTT-HHHHHHHS-EEE-TTS-EEE-EEEHHHHHHHHHTTSTT-----HHHHHHHHTPPPPS---HHHHHHHHHHHHHHHHHHHH------------------------

Solvent-accessible surface area (backbone atoms only — not comparable to full-atom values): 28302 Å² total; per-residue (Å²): 124,82,69,78,79,80,65,57,69,50,41,27,31,38,27,38,32,62,37,38,16,50,89,46,43,75,54,23,33,67,41,30,45,15,38,35,37,26,33,49,49,80,60,45,75,79,47,75,48,75,47,40,24,25,82,60,58,59,57,69,88,51,78,37,80,60,73,82,65,80,70,56,94,79,57,63,85,74,77,43,66,39,38,68,38,65,69,35,24,61,68,49,72,52,49,72,66,52,23,67,72,64,25,38,51,53,45,57,49,31,51,50,50,52,49,51,51,58,73,59,54,75,32,84,55,78,95,31,33,30,35,37,32,21,67,66,32,51,61,44,49,10,43,48,49,38,41,21,50,75,28,70,35,47,70,60,48,58,71,56,40,25,60,30,58,38,42,58,70,47,79,41,72,37,55,42,32,47,43,58,54,45,39,47,40,42,41,65,44,78,83,48,80,65,67,48,68,70,54,45,28,56,77,71,71,46,84,71,72,92,55,68,36,36,57,48,50,28,52,46,47,48,49,53,50,45,53,47,29,51,24,31,51,44,67,49,78,68,65,74,78,64,77,61,77,72,73,74,74,76,74,75,73,73,73,83,121,126,81,68,79,77,82,64,58,68,50,41,27,31,38,27,38,33,63,37,38,16,49,89,45,43,74,54,24,33,68,42,30,42,15,38,36,37,26,33,49,48,80,61,44,74,78,46,75,49,73,47,41,25,25,84,59,58,57,58,69,89,51,77,36,80,59,75,82,63,79,71,55,94,78,59,62,88,74,78,42,66,38,37,68,38,66,69,35,24,60,70,50,72,52,49,72,66,53,24,68,70,65,26,38,51,53,46,56,49,30,53,48,50,51,47,51,52,58,74,59,52,75,32,82,56,79,95,31,34,29,36,35,33,23,66,65,32,51,62,43,51,8,42,49,48,38,42,21,51,76,28,70,36,46,70,61,47,56,71,56,39,24,60,31,59,38,43,60,71,45,80,42,74,36,55,43,35,47,44,58,53,47,40,46,41,40,41,64,43,78,83,47,79,66,64,48,70,71,53,45,28,56,78,70,71,46,84,71,73,89,53,70,36,35,57,48,50,27,50,47,47,49,49,53,49,45,52,48,27,52,23,31,51,46,66,49,78,70,64,74,78,63,76,60,79,72,75,72,74,76,75,74,73,76,74,81,120

Sequence (514 aa):
MATPNNEKPIIVAFTLDFETGGLNCQDCACTQIAIHAVRIDTFETIDRYVKYIYPYNQQPDKGVSKRKVLKSKFDKDDEVPMKYEEKALTYSAITMDMLKSLGVYIKVVASEVIEFIRKNTLSKGLNKKPFLIGQNIGFDIGFMQQLMEYGGQMKEFAKLMRGATDFYGHFQPLYIDTIVLGQLALSHLEDMTSYKLEIMAEKFGIELDDAHDADADVTATTNVAMVCTKRMRNACGIDGDGMVMTKTEKSRIHFKIMATPNNEKPIIVAFTLDFETGGLNCQDCACTQIAIHAVRIDTFETIDRYVKYIYPYNQQPDKGVSKRKVLKSKFDKDDEVPMKYEEKALTYSAITMDMLKSLGVYIKVVASEVIEFIRKNTLSKGLNKKPFLIGQNIGFDIGFMQQLMEYGGQMKEFAKLMRGATDFYGHFQPLYIDTIVLGQLALSHLEDMTSYKLEIMAEKFGIELDDAHDADADVTATTNVAMVCTKRMRNACGIDGDGMVMTKTEKSRIHFKI

Organism: Bacteroides stercoris (NCBI:txid46506)

Nearest PDB structures (foldseek):
  1fxx-assembly1_A  TM=7.778E-01  e=7.489E-10  Escherichia coli
  4hcc-assembly1_A  TM=7.837E-01  e=2.046E-09  Escherichia coli DH5[alpha]
  4hcb-assembly2_B  TM=7.681E-01  e=3.496E-08  Escherichia coli DH5[alpha]
  4jrp-assembly3_B  TM=7.493E-01  e=2.760E-08  Escherichia coli K-12
  4jrq-assembly3_B  TM=7.456E-01  e=3.295E-08  Escherichia coli K-12

InterPro domains:
  IPR012337 Ribonuclease H-like superfamily [SSF53098] (16-233)
  IPR013520 Ribonuclease H-like domain [PF00929] (81-224)
  IPR013520 Ribonuclease H-like domain [SM00479] (12-234)
  IPR036397 Ribonuclease H superfamily [G3DSA:3.30.420.10] (10-239)